Protein AF-A0A1H6IIL5-F1 (afdb_monomer)

Foldseek 3Di:
DDDPDPPQLFFPPVLLVVLVVVLVVLVVVVVVVVCVVVCCVVVCVVVVPDPADDPVHQWGAWKDFQFWIFTHGVVQWFPDPVLVVVLCCVVVPPPPQDPVNVVVVVVLCVLVVLLSVLLSVLSVCVNVSGLQPPCSLVSLLVSLVSQLVSLVVQVCCQPPVDDPPSRPRTDDQPVDKAADDDVCLNRVLSLLSNLLSLLSVLLNCVVVVHDCLVSLVVLLVSLVVLLVVLVVVLCVVLVLLVVVLVCLVVPHQDWHWTWIDGLVGRGIIITTRGSVQWPDSVLVNVLSVLVSVLVVLLSVLQSLLSVLVSVQSNCSSVVQQQDPSNLVSLVSSLVSLVVSQVSSNVSSVVSLVSQLNTGDGRSVDMDTDRSVSRVNGSNVVSSSSVSSSSSSNSRDHPDD

Solvent-accessible surface area (backbone atoms only — not comparable to full-atom values): 20989 Å² total; per-residue (Å²): 132,81,84,76,72,79,76,83,50,68,51,55,66,76,52,47,55,51,53,49,49,53,47,50,50,54,52,49,51,50,53,49,49,53,48,49,54,51,44,48,61,49,46,46,67,71,67,66,56,73,96,57,60,46,97,90,39,58,58,64,54,60,40,21,43,39,20,26,30,33,73,39,31,54,87,81,33,33,81,41,70,66,36,43,50,53,43,41,53,65,70,66,48,83,72,82,68,48,74,64,55,56,50,52,58,58,55,69,50,44,29,62,53,44,29,51,51,21,51,50,56,34,41,55,40,42,73,71,41,38,62,82,75,87,47,50,34,54,26,30,34,52,19,15,50,45,30,32,52,42,38,49,50,53,49,48,42,53,70,75,66,48,73,84,67,89,55,64,57,42,43,72,57,67,65,64,64,39,84,46,88,56,64,57,76,45,38,43,67,26,49,56,31,36,52,46,13,50,53,48,46,39,50,53,25,56,77,67,75,41,92,41,66,69,50,23,51,48,35,45,49,51,37,52,49,51,49,54,53,53,50,50,49,51,52,50,52,50,49,53,50,50,52,51,43,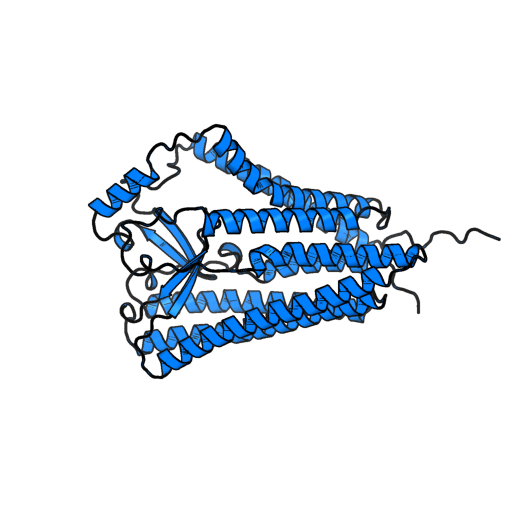51,42,38,72,75,65,46,89,59,57,44,78,42,61,35,28,38,80,95,45,92,45,39,28,28,26,53,47,60,54,82,45,27,77,36,75,66,40,42,43,52,52,51,51,49,51,49,65,54,49,50,58,33,50,52,26,44,53,53,17,52,55,26,47,36,51,37,38,49,39,37,42,73,71,48,62,43,39,76,67,35,55,48,26,50,51,48,20,37,52,27,23,46,50,25,34,50,52,49,42,57,50,20,49,55,47,26,57,50,33,37,73,20,24,48,70,64,52,27,57,42,42,67,41,60,23,61,75,36,66,67,37,43,50,63,56,33,55,53,49,51,53,48,52,52,56,42,61,54,43,76,60,80,82,127

pLDDT: mean 79.24, std 13.82, range [31.2, 96.81]

Sequence (400 aa):
MKNADKQTDIIPEKIHKRLHLIYFTLKALIVAAIFFILYIALFTKIMGLPDKGTEESPFLFHQYCGTFFVEFDRDNSFASDADYSAYLERNNATVEQTAAETVLSYLRMIPSLVLIAAMILALRSGDKKQIFSGRAWRYFLFGGALYAVGNIYAYIDSNFFDKTSAFDGMTSVFTERRQYCQIYDILGIPFIMICGAFVLLMYEKQLQNKDSAKVSNTLKSFSALIIAVSAGFIAWRLGVRTYELIRVMSGDKYSVWLPFTVMESQTRYMCRLPFEDAVSAQAYKNVILFRYLRDLPVFALTGAAVLAFVRVLLNTAKGEFNTKRNRKHLRNSMLLLTSASLILNIAGWFETDLFNRSFTGIFGNTTYTIALRAMTEPLLYVAVIWFFGTYLQAIPEKSE

Nearest PDB structures (foldseek):
  4clv-assembly1_B  TM=5.724E-01  e=5.921E+00  Cupriavidus metallidurans
  8ss4-assembly1_C  TM=2.089E-01  e=3.146E+00  Rattus norvegicus

Secondary structure (DSSP, 8-state):
------GGG---HHHHHHHHHHHHHHHHHHHHHHHHHHHHHHHHHHHT--SS--TT--EEEEEEETTEEEEEEHHHHBSSHHHHHHHHHHHHS-----HHHHHHHHHTTHHHHHHHHHHHHHHHHHHTT-TTSS-HHHHHHHHHHHHHHHHHHHHHIIIIIS-SGGGTTB-GGGSS-EE---HHHHHHHHHHHHHHHHHHHHHHHHHTT---HHHHHHHHHHHHHHHHHHHHHHHHHHHHHHHHHHHHHHT----EEEEEEETTSS-EEEEEE-STTBS-HHHHHHHHHHHHHHHHHHHHHHHHHHHHHHHHHHHHHTT--S-HHHHHHHHHHHHHHHHHHHHHHHHHHHHHHHHHHHB-GGGGS-EE--TTTTT--THHHHHHHHHHHHHHTTSPPP--

Radius of gyration: 24.44 Å; Cα contacts (8 Å, |Δi|>4): 521; chains: 1; bounding box: 56×53×77 Å

Mean predicted aligned error: 9.19 Å

Structure (mmCIF, N/CA/C/O backbone):
data_AF-A0A1H6IIL5-F1
#
_entry.id   AF-A0A1H6IIL5-F1
#
loop_
_atom_site.group_PDB
_atom_site.id
_atom_site.type_symbol
_atom_site.label_atom_id
_atom_site.label_alt_id
_atom_site.label_comp_id
_atom_site.label_asym_id
_atom_site.label_entity_id
_atom_site.label_seq_id
_atom_site.pdbx_PDB_ins_code
_atom_site.Cartn_x
_atom_site.Cartn_y
_atom_site.Cartn_z
_atom_site.occupancy
_atom_site.B_iso_or_equiv
_atom_site.auth_seq_id
_atom_site.auth_comp_id
_atom_site.auth_asym_id
_atom_site.auth_atom_id
_atom_site.pdbx_PDB_model_num
ATOM 1 N N . MET A 1 1 ? -28.398 6.716 48.189 1.00 35.12 1 MET A N 1
ATOM 2 C CA . MET A 1 1 ? -27.650 5.535 47.701 1.00 35.12 1 MET A CA 1
ATOM 3 C C . MET A 1 1 ? -26.340 6.020 47.113 1.00 35.12 1 MET A C 1
ATOM 5 O O . MET A 1 1 ? -26.351 7.001 46.384 1.00 35.12 1 MET A O 1
ATOM 9 N N . LYS A 1 2 ? -25.229 5.423 47.554 1.00 31.20 2 LYS A N 1
ATOM 10 C CA . LYS A 1 2 ? -23.854 5.877 47.313 1.00 31.20 2 LYS A CA 1
ATOM 11 C C . LYS A 1 2 ? -23.546 5.969 45.815 1.00 31.20 2 LYS A C 1
ATOM 13 O O . LYS A 1 2 ? -23.822 5.023 45.084 1.00 31.20 2 LYS A O 1
ATOM 18 N N . ASN A 1 3 ? -22.933 7.085 45.412 1.00 35.50 3 ASN A N 1
ATOM 19 C CA . ASN A 1 3 ? -22.155 7.191 44.181 1.00 35.50 3 ASN A CA 1
ATOM 20 C C . ASN A 1 3 ? -21.149 6.038 44.179 1.00 35.50 3 ASN A C 1
ATOM 22 O O . ASN A 1 3 ? -20.179 6.070 44.933 1.00 35.50 3 ASN A O 1
ATOM 26 N N . ALA A 1 4 ? -21.423 4.997 43.395 1.00 36.81 4 ALA A N 1
ATOM 27 C CA . ALA A 1 4 ? -20.405 4.033 43.034 1.00 36.81 4 ALA A CA 1
ATOM 28 C C . ALA A 1 4 ? -19.344 4.822 42.266 1.00 36.81 4 ALA A C 1
ATOM 30 O O . ALA A 1 4 ? -19.624 5.380 41.202 1.00 36.81 4 ALA A O 1
ATOM 31 N N . ASP A 1 5 ? -18.178 4.960 42.887 1.00 36.38 5 ASP A N 1
ATOM 32 C CA . ASP A 1 5 ? -17.006 5.598 42.318 1.00 36.38 5 ASP A CA 1
ATOM 33 C C . ASP A 1 5 ? -16.816 5.175 40.860 1.00 36.38 5 ASP A C 1
ATOM 35 O O . ASP A 1 5 ? -16.905 3.994 40.517 1.00 36.38 5 ASP A O 1
ATOM 39 N N . LYS A 1 6 ? -16.533 6.164 40.008 1.00 41.00 6 LYS A N 1
ATOM 40 C CA . LYS A 1 6 ? -16.106 6.023 38.610 1.00 41.00 6 LYS A CA 1
ATOM 41 C C . LYS A 1 6 ? -14.761 5.291 38.519 1.00 41.00 6 LYS A C 1
ATOM 43 O O . LYS A 1 6 ? -13.754 5.840 38.078 1.00 41.00 6 LYS A O 1
ATOM 48 N N . GLN A 1 7 ? -14.730 4.028 38.914 1.00 38.69 7 GLN A N 1
ATOM 49 C CA . GLN A 1 7 ? -13.570 3.152 38.773 1.00 38.69 7 GLN A CA 1
ATOM 50 C C . GLN A 1 7 ? -13.287 2.816 37.293 1.00 38.69 7 GLN A C 1
ATOM 52 O O . GLN A 1 7 ? -12.240 2.267 36.966 1.00 38.69 7 GLN A O 1
ATOM 57 N N . THR A 1 8 ? -14.194 3.192 36.383 1.00 46.34 8 THR A N 1
ATOM 58 C CA . THR A 1 8 ? -14.149 2.939 34.935 1.00 46.34 8 THR A CA 1
ATOM 59 C C . THR A 1 8 ? -13.281 3.908 34.127 1.00 46.34 8 THR A C 1
ATOM 61 O O . THR A 1 8 ? -13.079 3.664 32.939 1.00 46.34 8 THR A O 1
ATOM 64 N N . ASP A 1 9 ? -12.761 4.982 34.731 1.00 50.12 9 ASP A N 1
ATOM 65 C CA . ASP A 1 9 ? -12.066 6.047 33.987 1.00 50.12 9 ASP A CA 1
ATOM 66 C C . ASP A 1 9 ? -10.528 5.925 34.011 1.00 50.12 9 ASP A C 1
ATOM 68 O O . ASP A 1 9 ? -9.849 6.699 33.345 1.00 50.12 9 ASP A O 1
ATOM 72 N N . ILE A 1 10 ? -9.939 4.966 34.740 1.00 59.81 10 ILE A N 1
ATOM 73 C CA . ILE A 1 10 ? -8.474 4.848 34.851 1.00 59.81 10 ILE A CA 1
ATOM 74 C C . ILE A 1 10 ? -7.937 3.844 33.823 1.00 59.81 10 ILE A C 1
ATOM 76 O O . ILE A 1 10 ? -8.114 2.634 33.948 1.00 59.81 10 ILE A O 1
ATOM 80 N N . ILE A 1 11 ? -7.214 4.348 32.819 1.00 63.19 11 ILE A N 1
ATOM 81 C CA . ILE A 1 11 ? -6.492 3.517 31.844 1.00 63.19 11 ILE A CA 1
ATOM 82 C C . ILE A 1 11 ? -5.454 2.646 32.578 1.00 63.19 11 ILE A C 1
ATOM 84 O O . ILE A 1 11 ? -4.642 3.195 33.334 1.00 63.19 11 ILE A O 1
ATOM 88 N N . PRO A 1 12 ? -5.382 1.326 32.308 1.00 69.12 12 PRO A N 1
ATOM 89 C CA . PRO A 1 12 ? -4.345 0.468 32.874 1.00 69.12 12 PRO A CA 1
ATOM 90 C C . PRO A 1 12 ? -2.938 1.006 32.583 1.00 69.12 12 PRO A C 1
ATOM 92 O O . PRO A 1 12 ? -2.637 1.389 31.450 1.00 69.12 12 PRO A O 1
ATOM 95 N N . GLU A 1 13 ? -2.035 0.979 33.567 1.00 70.25 13 GLU A N 1
ATOM 96 C CA . GLU A 1 13 ? -0.699 1.594 33.461 1.00 70.25 13 GLU A CA 1
ATOM 97 C C . GLU A 1 13 ? 0.101 1.089 32.246 1.00 70.25 13 GLU A C 1
ATOM 99 O O . GLU A 1 13 ? 0.748 1.863 31.539 1.00 70.25 13 GLU A O 1
ATOM 104 N N . LYS A 1 14 ? -0.001 -0.209 31.935 1.00 72.06 14 LYS A N 1
ATOM 105 C CA . LYS A 1 14 ? 0.633 -0.816 30.754 1.00 72.06 14 LYS A CA 1
ATOM 106 C C . LYS A 1 14 ? 0.124 -0.218 29.437 1.00 72.06 14 LYS A C 1
ATOM 108 O O . LYS A 1 14 ? 0.901 -0.069 28.496 1.00 72.06 14 LYS A O 1
ATOM 113 N N . ILE A 1 15 ? -1.165 0.110 29.357 1.00 71.44 15 ILE A N 1
ATOM 114 C CA . ILE A 1 15 ? -1.774 0.737 28.178 1.00 71.44 15 ILE A CA 1
ATOM 115 C C . ILE A 1 15 ? -1.420 2.223 28.126 1.00 71.44 15 ILE A C 1
ATOM 117 O O . ILE A 1 15 ? -1.056 2.719 27.064 1.00 71.44 15 ILE A O 1
ATOM 121 N N . HIS A 1 16 ? -1.409 2.902 29.274 1.00 71.44 16 HIS A N 1
ATOM 122 C CA . HIS A 1 16 ? -0.945 4.283 29.387 1.00 71.44 16 HIS A CA 1
ATOM 123 C C . HIS A 1 16 ? 0.499 4.451 28.881 1.00 71.44 16 HIS A C 1
ATOM 125 O O . HIS A 1 16 ? 0.756 5.316 28.052 1.00 71.44 16 HIS A O 1
ATOM 131 N N . LYS A 1 17 ? 1.430 3.569 29.281 1.00 75.44 17 LYS A N 1
ATOM 132 C CA . LYS A 1 17 ? 2.820 3.573 28.778 1.00 75.44 17 LYS A CA 1
ATOM 133 C C . LYS A 1 17 ? 2.898 3.419 27.253 1.00 75.44 17 LYS A C 1
ATOM 135 O O . LYS A 1 17 ? 3.698 4.092 26.613 1.00 75.44 17 LYS A O 1
ATOM 140 N N . ARG A 1 18 ? 2.051 2.571 26.654 1.00 73.56 18 ARG A N 1
ATOM 141 C CA . ARG A 1 18 ? 1.988 2.390 25.189 1.00 73.56 18 ARG A CA 1
ATOM 142 C C . ARG A 1 18 ? 1.448 3.625 24.474 1.00 73.56 18 ARG A C 1
ATOM 144 O O . ARG A 1 18 ? 2.004 4.020 23.459 1.00 73.56 18 ARG A O 1
ATOM 151 N N . LEU A 1 19 ? 0.392 4.237 25.004 1.00 72.12 19 LEU A N 1
ATOM 152 C CA . LEU A 1 19 ? -0.164 5.480 24.463 1.00 72.12 19 LEU A CA 1
ATOM 153 C C . LEU A 1 19 ? 0.838 6.631 24.561 1.00 72.12 19 LEU A C 1
ATOM 155 O O . LEU A 1 19 ? 0.982 7.387 23.606 1.00 72.12 19 LEU A O 1
ATOM 159 N N . HIS A 1 20 ? 1.565 6.720 25.676 1.00 74.12 20 HIS A N 1
ATOM 160 C CA . HIS A 1 20 ? 2.628 7.700 25.856 1.00 74.12 20 HIS A CA 1
ATOM 161 C C . HIS A 1 20 ? 3.772 7.487 24.856 1.00 74.12 20 HIS A C 1
ATOM 163 O O . HIS A 1 20 ? 4.223 8.444 24.235 1.00 74.12 20 HIS A O 1
ATOM 169 N N . LEU A 1 21 ? 4.189 6.235 24.627 1.00 76.06 21 LEU A N 1
ATOM 170 C CA . LEU A 1 21 ? 5.182 5.905 23.602 1.00 76.06 21 LEU A CA 1
ATOM 171 C C . LEU A 1 21 ? 4.708 6.330 22.206 1.00 76.06 21 LEU A C 1
ATOM 173 O O . LEU A 1 21 ? 5.438 7.014 21.502 1.00 76.06 21 LEU A O 1
ATOM 177 N N . ILE A 1 22 ? 3.473 5.991 21.829 1.00 73.25 22 ILE A N 1
ATOM 178 C CA . ILE A 1 22 ? 2.870 6.403 20.551 1.00 73.25 22 ILE A CA 1
ATOM 179 C C . ILE A 1 22 ? 2.858 7.931 20.415 1.00 73.25 22 ILE A C 1
ATOM 181 O O . ILE A 1 22 ? 3.219 8.472 19.370 1.00 73.25 22 ILE A O 1
ATOM 185 N N . TYR A 1 23 ? 2.447 8.631 21.471 1.00 73.44 23 TYR A N 1
ATOM 186 C CA . TYR A 1 23 ? 2.411 10.088 21.516 1.00 73.44 23 TYR A CA 1
ATOM 187 C C . TYR A 1 23 ? 3.799 10.710 21.355 1.00 73.44 23 TYR A C 1
ATOM 189 O O . TYR A 1 23 ? 3.965 11.645 20.570 1.00 73.44 23 TYR A O 1
ATOM 197 N N . PHE A 1 24 ? 4.798 10.166 22.049 1.00 76.94 24 PHE A N 1
ATOM 198 C CA . PHE A 1 24 ? 6.192 10.566 21.911 1.00 76.94 24 PHE A CA 1
ATOM 199 C C . PHE A 1 24 ? 6.705 10.327 20.486 1.00 76.94 24 PHE A C 1
ATOM 201 O O . PHE A 1 24 ? 7.251 11.245 19.878 1.00 76.94 24 PHE A O 1
ATOM 208 N N . THR A 1 25 ? 6.465 9.143 19.913 1.00 76.88 25 THR A N 1
ATOM 209 C CA . THR A 1 25 ? 6.878 8.806 18.543 1.00 76.88 25 THR A CA 1
ATOM 210 C C . THR A 1 25 ? 6.263 9.753 17.516 1.00 76.88 25 THR A C 1
ATOM 212 O O . THR A 1 25 ? 6.977 10.250 16.653 1.00 76.88 25 THR A O 1
ATOM 215 N N . LEU A 1 26 ? 4.968 10.067 17.614 1.00 74.25 26 LEU A N 1
ATOM 216 C CA . LEU A 1 26 ? 4.321 10.995 16.679 1.00 74.25 26 LEU A CA 1
ATOM 217 C C . LEU A 1 26 ? 4.866 12.419 16.799 1.00 74.25 26 LEU A C 1
ATOM 219 O O . LEU A 1 26 ? 5.083 13.071 15.781 1.00 74.25 26 LEU A O 1
ATOM 223 N N . LYS A 1 27 ? 5.149 12.894 18.018 1.00 75.75 27 LYS A N 1
ATOM 224 C CA . LYS A 1 27 ? 5.845 14.175 18.208 1.00 75.75 27 LYS A CA 1
ATOM 225 C C . LYS A 1 27 ? 7.232 14.167 17.576 1.00 75.75 27 LYS A C 1
ATOM 227 O O . LYS A 1 27 ? 7.574 15.113 16.874 1.00 75.75 27 LYS A O 1
ATOM 232 N N . ALA A 1 28 ? 8.006 13.110 17.808 1.00 78.50 28 ALA A N 1
ATOM 233 C CA . ALA A 1 28 ? 9.343 12.968 17.247 1.00 78.50 28 ALA A CA 1
ATOM 234 C C . ALA A 1 28 ? 9.311 12.963 15.711 1.00 78.50 28 ALA A C 1
ATOM 236 O O . ALA A 1 28 ? 10.110 13.655 15.092 1.00 78.50 28 ALA A O 1
ATOM 237 N N . LEU A 1 29 ? 8.344 12.268 15.099 1.00 74.88 29 LEU A N 1
ATOM 238 C CA . LEU A 1 29 ? 8.158 12.251 13.644 1.00 74.88 29 LEU A CA 1
ATOM 239 C C . LEU A 1 29 ? 7.861 13.640 13.069 1.00 74.88 29 LEU A C 1
ATOM 241 O O . LEU A 1 29 ? 8.377 13.977 12.010 1.00 74.88 29 LEU A O 1
ATOM 245 N N . ILE A 1 30 ? 7.075 14.467 13.761 1.00 75.75 30 ILE A N 1
ATOM 246 C CA . ILE A 1 30 ? 6.796 15.844 13.321 1.00 75.75 30 ILE A CA 1
ATOM 247 C C . ILE A 1 30 ? 8.040 16.704 13.405 1.00 75.75 30 ILE A C 1
ATOM 249 O O . ILE A 1 30 ? 8.339 17.432 12.466 1.00 75.75 30 ILE A O 1
ATOM 253 N N . VAL A 1 31 ? 8.760 16.625 14.525 1.00 77.50 31 VAL A N 1
ATOM 254 C CA . VAL A 1 31 ? 10.004 17.376 14.702 1.00 77.50 31 VAL A CA 1
ATOM 255 C C . VAL A 1 31 ? 11.008 16.967 13.628 1.00 77.50 31 VAL A C 1
ATOM 257 O O . VAL A 1 31 ? 11.592 17.839 12.995 1.00 77.50 31 VAL A O 1
ATOM 260 N N . ALA A 1 32 ? 11.143 15.667 13.359 1.00 74.44 32 ALA A N 1
ATOM 261 C CA . ALA A 1 32 ? 11.991 15.152 12.293 1.00 74.44 32 ALA A CA 1
ATOM 262 C C . ALA A 1 32 ? 11.540 15.637 10.907 1.00 74.44 32 ALA A C 1
ATOM 264 O O . ALA A 1 32 ? 12.381 16.059 10.125 1.00 74.44 32 ALA A O 1
ATOM 265 N N . ALA A 1 33 ? 10.237 15.637 10.608 1.00 71.31 33 ALA A N 1
ATOM 266 C CA . ALA A 1 33 ? 9.712 16.122 9.331 1.00 71.31 33 ALA A CA 1
ATOM 267 C C . ALA A 1 33 ? 9.955 17.626 9.140 1.00 71.31 33 ALA A C 1
ATOM 269 O O . ALA A 1 33 ? 10.425 18.037 8.085 1.00 71.31 33 ALA A O 1
ATOM 270 N N . ILE A 1 34 ? 9.691 18.443 10.166 1.00 75.06 34 ILE A N 1
ATOM 271 C CA . ILE A 1 34 ? 9.976 19.885 10.147 1.00 75.06 34 ILE A CA 1
ATOM 272 C C . ILE A 1 34 ? 11.474 20.114 9.956 1.00 75.06 34 ILE A C 1
ATOM 274 O O . ILE A 1 34 ? 11.866 20.899 9.098 1.00 75.06 34 ILE A O 1
ATOM 278 N N . PHE A 1 35 ? 12.309 19.409 10.723 1.00 76.56 35 PHE A N 1
ATOM 279 C CA . PHE A 1 35 ? 13.758 19.509 10.603 1.00 76.56 35 PHE A CA 1
ATOM 280 C C . PHE A 1 35 ? 14.231 19.111 9.207 1.00 76.56 35 PHE A C 1
ATOM 282 O O . PHE A 1 35 ? 15.053 19.807 8.636 1.00 76.56 35 PHE A O 1
ATOM 289 N N . PHE A 1 36 ? 13.683 18.042 8.631 1.00 72.94 36 PHE A N 1
ATOM 290 C CA . PHE A 1 36 ? 14.030 17.580 7.292 1.00 72.94 36 PHE A CA 1
ATOM 291 C C . PHE A 1 36 ? 13.628 18.586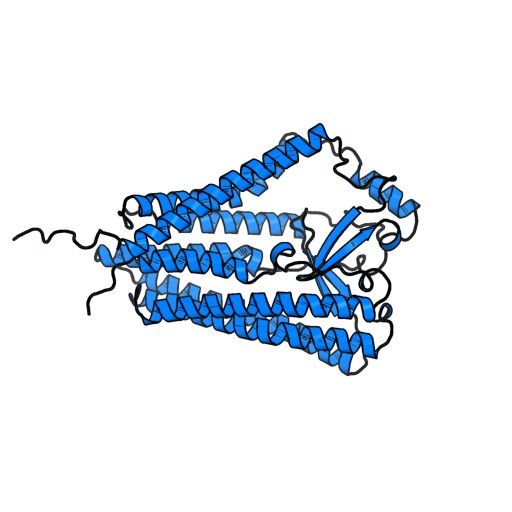 6.206 1.00 72.94 36 PHE A C 1
ATOM 293 O O . PHE A 1 36 ? 14.437 18.881 5.335 1.00 72.94 36 PHE A O 1
ATOM 300 N N . ILE A 1 37 ? 12.429 19.175 6.289 1.00 69.94 37 ILE A N 1
ATOM 301 C CA . ILE A 1 37 ? 11.979 20.230 5.364 1.00 69.94 37 ILE A CA 1
ATOM 302 C C . ILE A 1 37 ? 12.902 21.450 5.452 1.00 69.94 37 ILE A C 1
ATOM 304 O O . ILE A 1 37 ? 13.345 21.964 4.428 1.00 69.94 37 ILE A O 1
ATOM 308 N N . LEU A 1 38 ? 13.212 21.901 6.672 1.00 73.56 38 LEU A N 1
ATOM 309 C CA . LEU A 1 38 ? 14.114 23.031 6.896 1.00 73.56 38 LEU A CA 1
ATOM 310 C C . LEU A 1 38 ? 15.539 22.716 6.440 1.00 73.56 38 LEU A C 1
ATOM 312 O O . LEU A 1 38 ? 16.189 23.575 5.857 1.00 73.56 38 LEU A O 1
ATOM 316 N N . TYR A 1 39 ? 16.010 21.494 6.689 1.00 72.44 39 TYR A N 1
ATOM 317 C CA . TYR A 1 39 ? 17.324 21.026 6.276 1.00 72.44 39 TYR A CA 1
ATOM 318 C C . TYR A 1 39 ? 17.442 21.006 4.758 1.00 72.44 39 TYR A C 1
ATOM 320 O O . TYR A 1 39 ? 18.398 21.574 4.256 1.00 72.44 39 TYR A O 1
ATOM 328 N N . ILE A 1 40 ? 16.468 20.439 4.035 1.00 68.50 40 ILE A N 1
ATOM 329 C CA . ILE A 1 40 ? 16.445 20.487 2.568 1.00 68.50 40 ILE A CA 1
ATOM 330 C C . ILE A 1 40 ? 16.454 21.944 2.111 1.00 68.50 40 ILE A C 1
ATOM 332 O O . ILE A 1 40 ? 17.394 22.355 1.448 1.00 68.50 40 ILE A O 1
ATOM 336 N N . ALA A 1 41 ? 15.490 22.762 2.544 1.00 67.31 41 ALA A N 1
ATOM 337 C CA . ALA A 1 41 ? 15.386 24.151 2.094 1.00 67.31 41 ALA A CA 1
ATOM 338 C C . ALA A 1 41 ? 16.666 24.973 2.350 1.00 67.31 41 ALA A C 1
ATOM 340 O O . ALA A 1 41 ? 17.054 25.805 1.531 1.00 67.31 41 ALA A O 1
ATOM 341 N N . LEU A 1 42 ? 17.335 24.743 3.484 1.00 69.38 42 LEU A N 1
ATOM 342 C CA . LEU A 1 42 ? 18.582 25.413 3.841 1.00 69.38 42 LEU A CA 1
ATOM 343 C C . LEU A 1 42 ? 19.780 24.847 3.067 1.00 69.38 42 LEU A C 1
ATOM 345 O O . LEU A 1 42 ? 20.596 25.616 2.570 1.00 69.38 42 LEU A O 1
ATOM 349 N N . PHE A 1 43 ? 19.891 23.524 2.957 1.00 64.44 43 PHE A N 1
ATOM 350 C CA . PHE A 1 43 ? 20.995 22.840 2.286 1.00 64.44 43 PHE A CA 1
ATOM 351 C C . PHE A 1 43 ? 20.997 23.125 0.787 1.00 64.44 43 PHE A C 1
ATOM 353 O O . PHE A 1 43 ? 22.033 23.511 0.253 1.00 64.44 43 PHE A O 1
ATOM 360 N N . THR A 1 44 ? 19.838 23.040 0.134 1.00 63.81 44 THR A N 1
ATOM 361 C CA . THR A 1 44 ? 19.664 23.402 -1.275 1.00 63.81 44 THR A CA 1
ATOM 362 C C . THR A 1 44 ? 20.096 24.849 -1.529 1.00 63.81 44 THR A C 1
ATOM 364 O O . THR A 1 44 ? 20.868 25.125 -2.445 1.00 63.81 44 THR A O 1
ATOM 367 N N . LYS A 1 45 ? 19.696 25.777 -0.646 1.00 66.31 45 LYS A N 1
ATOM 368 C CA . LYS A 1 45 ? 20.049 27.200 -0.745 1.00 66.31 45 LYS A CA 1
ATOM 369 C C . LYS A 1 45 ? 21.533 27.489 -0.480 1.00 66.31 45 LYS A C 1
ATOM 371 O O . LYS A 1 45 ? 22.077 28.410 -1.079 1.00 66.31 45 LYS A O 1
ATOM 376 N N . ILE A 1 46 ? 22.175 26.756 0.433 1.00 66.06 46 ILE A N 1
ATOM 377 C CA . ILE A 1 46 ? 23.587 26.963 0.806 1.00 66.06 46 ILE A CA 1
ATOM 378 C C . ILE A 1 46 ? 24.536 26.323 -0.206 1.00 66.06 46 ILE A C 1
ATOM 380 O O . ILE A 1 46 ? 25.551 26.921 -0.548 1.00 66.06 46 ILE A O 1
ATOM 384 N N . MET A 1 47 ? 24.230 25.110 -0.663 1.00 59.72 47 MET A N 1
ATOM 385 C CA . MET A 1 47 ? 25.124 24.346 -1.533 1.00 59.72 47 MET A CA 1
ATOM 386 C C . MET A 1 47 ? 24.996 24.731 -3.008 1.00 59.72 47 MET A C 1
ATOM 388 O O . MET A 1 47 ? 25.791 24.257 -3.812 1.00 59.72 47 MET A O 1
ATOM 392 N N . GLY A 1 48 ? 24.005 25.557 -3.371 1.00 57.72 48 GLY A N 1
ATOM 393 C CA . GLY A 1 48 ? 23.755 25.937 -4.763 1.00 57.72 48 GLY A CA 1
ATOM 394 C C . GLY A 1 48 ? 23.521 24.727 -5.668 1.00 57.72 48 GLY A C 1
ATOM 395 O O . GLY A 1 48 ? 23.819 24.790 -6.857 1.00 57.72 48 GLY A O 1
ATOM 396 N N . LEU A 1 49 ? 23.053 23.611 -5.094 1.00 56.22 49 LEU A N 1
ATOM 397 C CA . LEU A 1 49 ? 22.786 22.399 -5.854 1.00 56.22 49 LEU A CA 1
ATOM 398 C C . LEU A 1 49 ? 21.643 22.694 -6.825 1.00 56.22 49 LEU A C 1
ATOM 400 O O . LEU A 1 49 ? 20.633 23.261 -6.401 1.00 56.22 49 LEU A O 1
ATOM 404 N N . PRO A 1 50 ? 21.792 22.344 -8.110 1.00 52.69 50 PRO A N 1
ATOM 405 C CA . PRO A 1 50 ? 20.730 22.563 -9.067 1.00 52.69 50 PRO A CA 1
ATOM 406 C C . PRO A 1 50 ? 19.520 21.709 -8.673 1.00 52.69 50 PRO A C 1
ATOM 408 O O . PRO A 1 50 ? 19.625 20.497 -8.500 1.00 52.69 50 PRO A O 1
ATOM 411 N N . ASP A 1 51 ? 18.359 22.351 -8.544 1.00 52.16 51 ASP A N 1
ATOM 412 C CA . ASP A 1 51 ? 17.075 21.700 -8.233 1.00 52.16 51 ASP A CA 1
ATOM 413 C C . ASP A 1 51 ? 16.522 20.861 -9.400 1.00 52.16 51 ASP A C 1
ATOM 415 O O . ASP A 1 51 ? 15.434 20.290 -9.307 1.00 52.16 51 ASP A O 1
ATOM 419 N N . LYS A 1 52 ? 17.236 20.833 -10.531 1.00 57.75 52 LYS A N 1
ATOM 420 C CA . LYS A 1 52 ? 16.831 20.220 -11.798 1.00 57.75 52 LYS A CA 1
ATOM 421 C C . LYS A 1 52 ? 18.055 19.657 -12.525 1.00 57.75 52 LYS A C 1
ATOM 423 O O . LYS A 1 52 ? 19.173 20.115 -12.292 1.00 57.75 52 LYS A O 1
ATOM 428 N N . GLY A 1 53 ? 17.837 18.692 -13.421 1.00 57.44 53 GLY A N 1
ATOM 429 C CA . GLY A 1 53 ? 18.892 18.153 -14.284 1.00 57.44 53 GLY A CA 1
ATOM 430 C C . GLY A 1 53 ? 19.603 19.265 -15.063 1.00 57.44 53 GLY A C 1
ATOM 431 O O . GLY A 1 53 ? 18.969 20.211 -15.535 1.00 57.44 53 GLY A O 1
ATOM 432 N N . THR A 1 54 ? 20.923 19.171 -15.170 1.00 61.44 54 THR A N 1
ATOM 433 C CA . THR A 1 54 ? 21.759 20.122 -15.914 1.00 61.44 54 THR A CA 1
ATOM 434 C C . THR A 1 54 ? 22.362 19.432 -17.131 1.00 61.44 54 THR A C 1
ATOM 436 O O . THR A 1 54 ? 22.463 18.210 -17.168 1.00 61.44 54 THR A O 1
ATOM 439 N N . GLU A 1 55 ? 22.810 20.192 -18.132 1.00 61.62 55 GLU A N 1
ATOM 440 C CA . GLU A 1 55 ? 23.565 19.606 -19.255 1.00 61.62 55 GLU A CA 1
ATOM 441 C C . GLU A 1 55 ? 24.853 18.904 -18.784 1.00 61.62 55 GLU A C 1
ATOM 443 O O . GLU A 1 55 ? 25.315 17.960 -19.419 1.00 61.62 55 GLU A O 1
ATOM 448 N N . GLU A 1 56 ? 25.396 19.326 -17.636 1.00 60.41 56 GLU A N 1
ATOM 449 C CA . GLU A 1 56 ? 26.595 18.762 -17.006 1.00 60.41 56 GLU A CA 1
ATOM 450 C C . GLU A 1 56 ? 26.325 17.483 -16.190 1.00 60.41 56 GLU A C 1
ATOM 452 O O . GLU A 1 56 ? 27.259 16.734 -15.902 1.00 60.41 56 GLU A O 1
ATOM 457 N N . SER A 1 57 ? 25.067 17.210 -15.819 1.00 63.59 57 SER A N 1
ATOM 458 C CA . SER A 1 57 ? 24.662 16.004 -15.090 1.00 63.59 57 SER A CA 1
ATOM 459 C C . SER A 1 57 ? 23.786 15.125 -15.982 1.00 63.59 57 SER A C 1
ATOM 461 O O . SER A 1 57 ? 22.639 15.488 -16.234 1.00 63.59 57 SER A O 1
ATOM 463 N N . PRO A 1 58 ? 24.254 13.939 -16.412 1.00 66.44 58 PRO A N 1
ATOM 464 C CA . PRO A 1 58 ? 23.431 13.038 -17.214 1.00 66.44 58 PRO A CA 1
ATOM 465 C C . PRO A 1 58 ? 22.236 12.488 -16.425 1.00 66.44 58 PRO A C 1
ATOM 467 O O . PRO A 1 58 ? 21.255 12.100 -17.045 1.00 66.44 58 PRO A O 1
ATOM 470 N N . PHE A 1 59 ? 22.294 12.478 -15.087 1.00 75.06 59 PHE A N 1
ATOM 471 C CA . PHE A 1 59 ? 21.214 12.020 -14.212 1.00 75.06 59 PHE A CA 1
ATOM 472 C C . PHE A 1 59 ? 20.054 13.021 -14.147 1.00 75.06 59 PHE A C 1
ATOM 474 O O . PHE A 1 59 ? 20.265 14.214 -13.907 1.00 75.06 59 PHE A O 1
ATOM 481 N N . LEU A 1 60 ? 18.827 12.505 -14.267 1.00 73.75 60 LEU A N 1
ATOM 482 C CA . LEU A 1 60 ? 17.591 13.272 -14.146 1.00 73.75 60 LEU A CA 1
ATOM 483 C C . LEU A 1 60 ? 16.817 12.950 -12.863 1.00 73.75 60 LEU A C 1
ATOM 485 O O . LEU A 1 60 ? 16.614 13.838 -12.041 1.00 73.75 60 LEU A O 1
ATOM 489 N N . PHE A 1 61 ? 16.334 11.715 -12.705 1.00 75.31 61 PHE A N 1
ATOM 490 C CA . PHE A 1 61 ? 15.543 11.293 -11.542 1.00 75.31 61 PHE A CA 1
ATOM 491 C C . PHE A 1 61 ? 15.415 9.762 -11.474 1.00 75.31 61 PHE A C 1
ATOM 493 O O . PHE A 1 61 ? 15.862 9.025 -12.352 1.00 75.31 61 PHE A O 1
ATOM 500 N N . HIS A 1 62 ? 14.760 9.264 -10.424 1.00 81.44 62 HIS A N 1
ATOM 501 C CA . HIS A 1 62 ? 14.452 7.843 -10.258 1.00 81.44 62 HIS A CA 1
ATOM 502 C C . HIS A 1 62 ? 12.958 7.565 -10.428 1.00 81.44 62 HIS A C 1
ATOM 504 O O . HIS A 1 62 ? 12.115 8.286 -9.886 1.00 81.44 62 HIS A O 1
ATOM 510 N N . GLN A 1 63 ? 12.622 6.454 -11.086 1.00 81.56 63 GLN A N 1
ATOM 511 C CA . GLN A 1 63 ? 11.259 5.920 -11.087 1.00 81.56 63 GLN A CA 1
ATOM 512 C C . GLN A 1 63 ? 11.189 4.594 -10.344 1.00 81.56 63 GLN A C 1
ATOM 514 O O . GLN A 1 63 ? 11.931 3.658 -10.634 1.00 81.56 63 GLN A O 1
ATOM 519 N N . TYR A 1 64 ? 10.251 4.500 -9.406 1.00 85.88 64 TYR A N 1
ATOM 520 C CA . TYR A 1 64 ? 10.162 3.398 -8.457 1.00 85.88 64 TYR A CA 1
ATOM 521 C C . TYR A 1 64 ? 9.034 2.440 -8.837 1.00 85.88 64 TYR A C 1
ATOM 523 O O . TYR A 1 64 ? 7.878 2.851 -8.903 1.00 85.88 64 TYR A O 1
ATOM 531 N N . CYS A 1 65 ? 9.345 1.156 -9.013 1.00 87.06 65 CYS A N 1
ATOM 532 C CA . CYS A 1 65 ? 8.373 0.083 -9.220 1.00 87.06 65 CYS A CA 1
ATOM 533 C C . CYS A 1 65 ? 8.426 -0.896 -8.045 1.00 87.06 65 CYS A C 1
ATOM 535 O O . CYS A 1 65 ? 9.039 -1.963 -8.103 1.00 87.06 65 CYS A O 1
ATOM 537 N N . GLY A 1 66 ? 7.759 -0.532 -6.949 1.00 85.50 66 GLY A N 1
ATOM 538 C CA . GLY A 1 66 ? 7.741 -1.350 -5.740 1.00 85.50 66 GLY A CA 1
ATOM 539 C C . GLY A 1 66 ? 9.140 -1.485 -5.145 1.00 85.50 66 GLY A C 1
ATOM 540 O O . GLY A 1 66 ? 9.624 -0.569 -4.489 1.00 85.50 66 GLY A O 1
ATOM 541 N N . THR A 1 67 ? 9.770 -2.635 -5.374 1.00 89.88 67 THR A N 1
ATOM 542 C CA . THR A 1 67 ? 11.037 -3.053 -4.759 1.00 89.88 67 THR A CA 1
ATOM 543 C C . THR A 1 67 ? 12.284 -2.793 -5.596 1.00 89.88 67 THR A C 1
ATOM 545 O O . THR A 1 67 ? 13.379 -3.197 -5.212 1.00 89.88 67 THR A O 1
ATOM 548 N N . PHE A 1 68 ? 12.150 -2.123 -6.734 1.00 90.81 68 PHE A N 1
ATOM 549 C CA . PHE A 1 68 ? 13.292 -1.622 -7.488 1.00 90.81 68 PHE A CA 1
ATOM 550 C C . PHE A 1 68 ? 12.997 -0.230 -8.037 1.00 90.81 68 PHE A C 1
ATOM 552 O O . PHE A 1 68 ? 11.840 0.199 -8.106 1.00 90.81 68 PHE A O 1
ATOM 559 N N . PHE A 1 69 ? 14.047 0.472 -8.433 1.00 89.81 69 PHE A N 1
ATOM 560 C CA . PHE A 1 69 ? 13.943 1.655 -9.268 1.00 89.81 69 PHE A CA 1
ATOM 561 C C . PHE A 1 69 ? 14.816 1.515 -10.508 1.00 89.81 69 PHE A C 1
ATOM 563 O O . PHE A 1 69 ? 15.754 0.716 -10.545 1.00 89.81 69 PHE A O 1
ATOM 570 N N . VAL A 1 70 ? 14.465 2.304 -11.515 1.00 86.62 70 VAL A N 1
ATOM 571 C CA . VAL A 1 70 ? 15.296 2.565 -12.687 1.00 86.62 70 VAL A CA 1
ATOM 572 C C . VAL A 1 70 ? 15.773 4.009 -12.627 1.00 86.62 70 VAL A C 1
ATOM 574 O O . VAL A 1 70 ? 15.042 4.903 -12.179 1.00 86.62 70 VAL A O 1
ATOM 577 N N . GLU A 1 71 ? 17.016 4.204 -13.034 1.00 83.19 71 GLU A N 1
ATOM 578 C CA . GLU A 1 71 ? 17.635 5.513 -13.169 1.00 83.19 71 GLU A CA 1
ATOM 579 C C . GLU A 1 71 ? 17.305 6.095 -14.540 1.00 83.19 71 GLU A C 1
ATOM 581 O O . GLU A 1 71 ? 17.375 5.396 -15.551 1.00 83.19 71 GLU A O 1
ATOM 586 N N . PHE A 1 72 ? 16.904 7.362 -14.554 1.00 77.25 72 PHE A N 1
ATOM 587 C CA . PHE A 1 72 ? 16.707 8.114 -15.780 1.00 77.25 72 PHE A CA 1
ATOM 588 C C . PHE A 1 72 ? 17.910 9.003 -16.002 1.00 77.25 72 PHE A C 1
ATOM 590 O O . PHE A 1 72 ? 18.182 9.895 -15.194 1.00 77.25 72 PHE A O 1
ATOM 597 N N . ASP A 1 73 ? 18.580 8.766 -17.118 1.00 78.44 73 ASP A N 1
ATOM 598 C CA . ASP A 1 73 ? 19.691 9.571 -17.581 1.00 78.44 73 ASP A CA 1
ATOM 599 C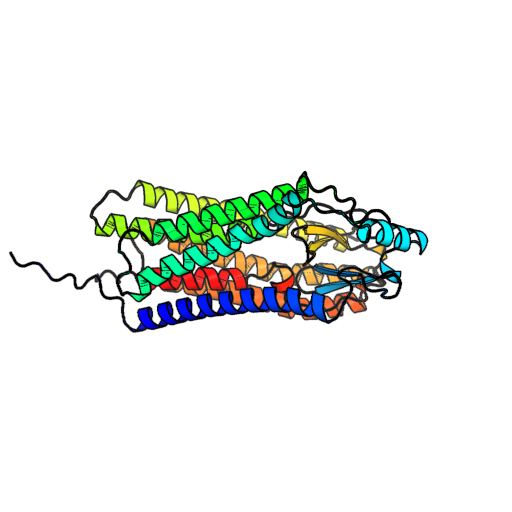 C . ASP A 1 73 ? 19.514 9.946 -19.059 1.00 78.44 73 ASP A C 1
ATOM 601 O O . ASP A 1 73 ? 18.628 9.433 -19.751 1.00 78.44 73 ASP A O 1
ATOM 605 N N . ARG A 1 74 ? 20.334 10.882 -19.545 1.00 76.12 74 ARG A N 1
ATOM 606 C CA . ARG A 1 74 ? 20.343 11.299 -20.957 1.00 76.12 74 ARG A CA 1
ATOM 607 C C . ARG A 1 74 ? 20.420 10.102 -21.910 1.00 76.12 74 ARG A C 1
ATOM 609 O O . ARG A 1 74 ? 19.643 10.030 -22.861 1.00 76.12 74 ARG A O 1
ATOM 616 N N . ASP A 1 75 ? 21.345 9.187 -21.648 1.00 75.81 75 ASP A N 1
ATOM 617 C CA . ASP A 1 75 ? 21.756 8.140 -22.584 1.00 75.81 75 ASP A CA 1
ATOM 618 C C . ASP A 1 75 ? 20.695 7.041 -22.730 1.00 75.81 75 ASP A C 1
ATOM 620 O O . ASP A 1 75 ? 20.599 6.389 -23.770 1.00 75.81 75 ASP A O 1
ATOM 624 N N . ASN A 1 76 ? 19.878 6.837 -21.695 1.00 74.88 76 ASN A N 1
ATOM 625 C CA . ASN A 1 76 ? 18.895 5.763 -21.630 1.00 74.88 76 ASN A CA 1
ATOM 626 C C . ASN A 1 76 ? 17.441 6.216 -21.865 1.00 74.88 76 ASN A C 1
ATOM 628 O O . ASN A 1 76 ? 16.556 5.368 -22.023 1.00 74.88 76 ASN A O 1
ATOM 632 N N . SER A 1 77 ? 17.190 7.531 -21.896 1.00 76.69 77 SER A N 1
ATOM 633 C CA . SER A 1 77 ? 15.835 8.102 -21.888 1.00 76.69 77 SER A CA 1
ATOM 634 C C . SER A 1 77 ? 15.445 8.901 -23.134 1.00 76.69 77 SER A C 1
ATOM 636 O O . SER A 1 77 ? 14.250 9.144 -23.332 1.00 76.69 77 SER A O 1
ATOM 638 N N . PHE A 1 78 ? 16.402 9.314 -23.969 1.00 77.12 78 PHE A N 1
ATOM 639 C CA . PHE A 1 78 ? 16.161 10.211 -25.108 1.00 77.12 78 PHE A CA 1
ATOM 640 C C . PHE A 1 78 ? 16.680 9.621 -26.424 1.00 77.12 78 PHE A C 1
ATOM 642 O O . PHE A 1 78 ? 17.612 8.824 -26.440 1.00 77.12 78 PHE A O 1
ATOM 649 N N . ALA A 1 79 ? 16.043 9.977 -27.547 1.00 73.25 79 ALA A N 1
ATOM 650 C CA . ALA A 1 79 ? 16.453 9.514 -28.884 1.00 73.25 79 ALA A CA 1
ATOM 651 C C . ALA A 1 79 ? 17.712 10.226 -29.372 1.00 73.25 79 ALA A C 1
ATOM 653 O O . ALA A 1 79 ? 18.459 9.695 -30.193 1.00 73.25 79 ALA A O 1
ATOM 654 N N . SER A 1 80 ? 17.868 11.472 -28.934 1.00 78.06 80 SER A N 1
ATOM 655 C CA . SER A 1 80 ? 18.871 12.392 -29.424 1.00 78.06 80 SER A CA 1
ATOM 656 C C . SER A 1 80 ? 19.198 13.449 -28.376 1.00 78.06 80 SER A C 1
ATOM 658 O O . SER A 1 80 ? 18.396 13.752 -27.490 1.00 78.06 80 SER A O 1
ATOM 660 N N . ASP A 1 81 ? 20.363 14.069 -28.538 1.00 81.38 81 ASP A N 1
ATOM 661 C CA . ASP A 1 81 ? 20.781 15.212 -27.726 1.00 81.38 81 ASP A CA 1
ATOM 662 C C . ASP A 1 81 ? 19.831 16.398 -27.875 1.00 81.38 81 ASP A C 1
ATOM 664 O O . ASP A 1 81 ? 19.604 17.126 -26.917 1.00 81.38 81 ASP A O 1
ATOM 668 N N . ALA A 1 82 ? 19.223 16.558 -29.053 1.00 81.69 82 ALA A N 1
ATOM 669 C CA . ALA A 1 82 ? 18.229 17.593 -29.295 1.00 81.69 82 ALA A CA 1
ATOM 670 C C . ALA A 1 82 ? 16.963 17.376 -28.449 1.00 81.69 82 ALA A C 1
ATOM 672 O O . ALA A 1 82 ? 16.431 18.337 -27.898 1.00 81.69 82 ALA A O 1
ATOM 673 N N . ASP A 1 83 ? 16.510 16.126 -28.298 1.00 77.81 83 ASP A N 1
ATOM 674 C CA . ASP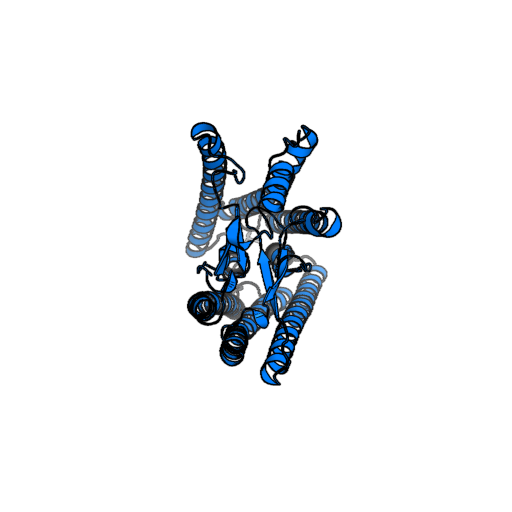 A 1 83 ? 15.364 15.800 -27.443 1.00 77.81 83 ASP A CA 1
ATOM 675 C C . ASP A 1 83 ? 15.692 16.020 -25.960 1.00 77.81 83 ASP A C 1
ATOM 677 O O . ASP A 1 83 ? 14.858 16.529 -25.208 1.00 77.81 83 ASP A O 1
ATOM 681 N N . TYR A 1 84 ? 16.921 15.689 -25.545 1.00 78.88 84 TYR A N 1
ATOM 682 C CA . TYR A 1 84 ? 17.404 15.948 -24.188 1.00 78.88 84 TYR A CA 1
ATOM 683 C C . TYR A 1 84 ? 17.493 17.450 -23.888 1.00 78.88 84 TYR A C 1
ATOM 685 O O . TYR A 1 84 ? 16.939 17.912 -22.889 1.00 78.88 84 TYR A O 1
ATOM 693 N N . SER A 1 85 ? 18.117 18.237 -24.768 1.00 79.12 85 SER A N 1
ATOM 694 C CA . SER A 1 85 ? 18.203 19.694 -24.621 1.00 79.12 85 SER A CA 1
ATOM 695 C C . SER A 1 85 ? 16.819 20.345 -24.640 1.00 79.12 85 SER A C 1
ATOM 697 O O . SER A 1 85 ? 16.543 21.185 -23.791 1.00 79.12 85 SER A O 1
ATOM 699 N N . ALA A 1 86 ? 15.899 19.909 -25.507 1.00 79.00 86 ALA A N 1
ATOM 700 C CA . ALA A 1 86 ? 14.523 20.413 -25.515 1.00 79.00 86 ALA A CA 1
ATOM 701 C C . ALA A 1 86 ? 13.762 20.076 -24.216 1.00 79.00 86 ALA A C 1
ATOM 703 O O . ALA A 1 86 ? 12.978 20.891 -23.715 1.00 79.00 86 ALA A O 1
ATOM 704 N N . TYR A 1 87 ? 13.996 18.889 -23.644 1.00 78.00 87 TYR A N 1
ATOM 705 C CA . TYR A 1 87 ? 13.467 18.513 -22.333 1.00 78.00 87 TYR A CA 1
ATOM 706 C C . TYR A 1 87 ? 14.037 19.399 -21.220 1.00 78.00 87 TYR A C 1
ATOM 708 O O . TYR A 1 87 ? 13.277 19.867 -20.366 1.00 78.00 87 TYR A O 1
ATOM 716 N N . LEU A 1 88 ? 15.350 19.648 -21.229 1.00 76.88 88 LEU A N 1
ATOM 717 C CA . LEU A 1 88 ? 16.004 20.519 -20.258 1.00 76.88 88 LEU A CA 1
ATOM 718 C C . LEU A 1 88 ? 15.524 21.960 -20.392 1.00 76.88 88 LEU A C 1
ATOM 720 O O . LEU A 1 88 ? 15.159 22.546 -19.385 1.00 76.88 88 LEU A O 1
ATOM 724 N N . GLU A 1 89 ? 15.435 22.522 -21.595 1.00 76.19 89 GLU A N 1
ATOM 725 C CA . GLU A 1 89 ? 14.909 23.874 -21.814 1.00 76.19 89 GLU A CA 1
ATOM 726 C C . GLU A 1 89 ? 13.481 24.012 -21.284 1.00 76.19 89 GLU A C 1
ATOM 728 O O . GLU A 1 89 ? 13.172 24.970 -20.579 1.00 76.19 89 GLU A O 1
ATOM 733 N N . ARG A 1 90 ? 12.612 23.027 -21.546 1.00 73.44 90 ARG A N 1
ATOM 734 C CA . ARG A 1 90 ? 11.227 23.043 -21.059 1.00 73.44 90 ARG A CA 1
ATOM 735 C C . ARG A 1 90 ? 11.144 22.949 -19.535 1.00 73.44 90 ARG A C 1
ATOM 737 O O . ARG A 1 90 ? 10.358 23.671 -18.927 1.00 73.44 90 ARG A O 1
ATOM 744 N N . ASN A 1 91 ? 11.915 22.053 -18.920 1.00 70.19 91 ASN A N 1
ATOM 745 C CA . ASN A 1 91 ? 11.857 21.825 -17.475 1.00 70.19 91 ASN A CA 1
ATOM 746 C C . ASN A 1 91 ? 12.648 22.865 -16.677 1.00 70.19 91 ASN A C 1
ATOM 748 O O . ASN A 1 91 ? 12.243 23.203 -15.565 1.00 70.19 91 ASN A O 1
ATOM 752 N N . ASN A 1 92 ? 13.737 23.402 -17.229 1.00 68.31 92 ASN A N 1
ATOM 753 C CA . ASN A 1 92 ? 14.583 24.424 -16.612 1.00 68.31 92 ASN A CA 1
ATOM 754 C C . ASN A 1 92 ? 14.129 25.845 -16.924 1.00 68.31 92 ASN A C 1
ATOM 756 O O . ASN A 1 92 ? 14.575 26.756 -16.226 1.00 68.31 92 ASN A O 1
ATOM 760 N N . ALA A 1 93 ? 13.214 26.039 -17.883 1.00 64.25 93 ALA A N 1
ATOM 761 C CA . ALA A 1 93 ? 12.543 27.315 -18.072 1.00 64.25 93 ALA A CA 1
ATOM 762 C C . ALA A 1 93 ? 12.068 27.846 -16.715 1.00 64.25 93 ALA A C 1
ATOM 764 O O . ALA A 1 93 ? 11.463 27.125 -15.908 1.00 64.25 93 ALA A O 1
ATOM 765 N N . THR A 1 94 ? 12.386 29.109 -16.443 1.00 56.94 94 THR A N 1
ATOM 766 C CA . THR A 1 94 ? 11.894 29.832 -15.278 1.00 56.94 94 THR A CA 1
ATOM 767 C C . THR A 1 94 ? 10.383 29.932 -15.392 1.00 56.94 94 THR A C 1
ATOM 769 O O . THR A 1 94 ? 9.839 30.845 -16.006 1.00 56.94 94 THR A O 1
ATOM 772 N N . VAL A 1 95 ? 9.690 28.962 -14.804 1.00 58.88 95 VAL A N 1
ATOM 773 C CA . VAL A 1 95 ? 8.274 29.098 -14.505 1.00 58.88 95 VAL A CA 1
ATOM 774 C C . VAL A 1 95 ? 8.210 30.134 -13.392 1.00 58.88 95 VAL A C 1
ATOM 776 O O . VAL A 1 95 ? 8.511 29.821 -12.239 1.00 58.88 95 VAL A O 1
ATOM 779 N N . GLU A 1 96 ? 7.899 31.383 -13.741 1.00 54.62 96 GLU A N 1
ATOM 780 C CA . GLU A 1 96 ? 7.499 32.389 -12.760 1.00 54.62 96 GLU A CA 1
ATOM 781 C C . GLU A 1 96 ? 6.231 31.877 -12.077 1.00 54.62 96 GLU A C 1
ATOM 783 O O . GLU A 1 96 ? 5.115 32.100 -12.539 1.00 54.62 96 GLU A O 1
ATOM 788 N N . GLN A 1 97 ? 6.407 31.123 -10.992 1.00 57.88 97 GLN A N 1
ATOM 789 C CA . GLN A 1 97 ? 5.287 30.714 -10.169 1.00 57.88 97 GLN A CA 1
ATOM 790 C C . GLN A 1 97 ? 4.727 31.967 -9.519 1.00 57.88 97 GLN A C 1
ATOM 792 O O . GLN A 1 97 ? 5.401 32.666 -8.757 1.00 57.88 97 GLN A O 1
ATOM 797 N N . THR A 1 98 ? 3.467 32.248 -9.808 1.00 68.81 98 THR A N 1
ATOM 798 C CA . THR A 1 98 ? 2.737 33.299 -9.117 1.00 68.81 98 THR A CA 1
ATOM 799 C C . THR A 1 98 ? 2.730 33.014 -7.611 1.00 68.81 98 THR A C 1
ATOM 801 O O . THR A 1 98 ? 2.807 31.863 -7.159 1.00 68.81 98 THR A O 1
ATOM 804 N N . ALA A 1 99 ? 2.577 34.060 -6.792 1.00 67.12 99 ALA A N 1
ATOM 805 C CA . ALA A 1 99 ? 2.439 33.886 -5.344 1.00 67.12 99 ALA A CA 1
ATOM 806 C C . ALA A 1 99 ? 1.280 32.925 -4.998 1.00 67.12 99 ALA A C 1
ATOM 808 O O . ALA A 1 99 ? 1.359 32.177 -4.026 1.00 67.12 99 ALA A O 1
ATOM 809 N N . ALA A 1 100 ? 0.231 32.901 -5.829 1.00 61.62 100 ALA A N 1
ATOM 810 C CA . ALA A 1 100 ? -0.894 31.983 -5.706 1.00 61.62 100 ALA A CA 1
ATOM 811 C C . ALA A 1 100 ? -0.495 30.515 -5.934 1.00 61.62 100 ALA A C 1
ATOM 813 O O . ALA A 1 100 ? -0.879 29.666 -5.136 1.00 61.62 100 ALA A O 1
ATOM 814 N N . GLU A 1 101 ? 0.303 30.206 -6.959 1.00 64.44 101 GLU A N 1
ATOM 815 C CA . GLU A 1 101 ? 0.787 28.842 -7.242 1.00 64.44 101 GLU A CA 1
ATOM 816 C C . GLU A 1 101 ? 1.768 28.349 -6.177 1.00 64.44 101 GLU A C 1
ATOM 818 O O . GLU A 1 101 ? 1.683 27.202 -5.733 1.00 64.44 101 GLU A O 1
ATOM 823 N N . THR A 1 102 ? 2.631 29.243 -5.690 1.00 64.38 102 THR A N 1
ATOM 824 C CA . THR A 1 102 ? 3.525 28.955 -4.560 1.00 64.38 102 THR A CA 1
ATOM 825 C C . THR A 1 102 ? 2.726 28.628 -3.298 1.00 64.38 102 THR A C 1
ATOM 827 O O . THR A 1 102 ? 3.016 27.665 -2.596 1.00 64.38 102 THR A O 1
ATOM 830 N N . VAL A 1 103 ? 1.677 29.399 -3.001 1.00 61.22 103 VAL A N 1
ATOM 831 C CA . VAL A 1 103 ? 0.792 29.101 -1.868 1.00 61.22 103 VAL A CA 1
ATOM 832 C C . VAL A 1 103 ? 0.056 27.778 -2.093 1.00 61.22 103 VAL A C 1
ATOM 834 O O . VAL A 1 103 ? -0.010 26.961 -1.175 1.00 61.22 103 VAL A O 1
ATOM 837 N N . LEU A 1 104 ? -0.448 27.523 -3.304 1.00 65.75 104 LEU A N 1
ATOM 838 C CA . LEU A 1 104 ? -1.173 26.298 -3.645 1.00 65.75 104 LEU A CA 1
ATOM 839 C C . LEU A 1 104 ? -0.316 25.036 -3.453 1.00 65.75 104 LEU A C 1
ATOM 841 O O . LEU A 1 104 ? -0.835 24.016 -2.997 1.00 65.75 104 LEU A O 1
ATOM 845 N N . SER A 1 105 ? 0.986 25.094 -3.749 1.00 62.88 105 SER A N 1
ATOM 846 C CA . SER A 1 105 ? 1.902 23.966 -3.541 1.00 62.88 105 SER A CA 1
ATOM 847 C C . SER A 1 105 ? 2.063 23.632 -2.050 1.00 62.88 105 SER A C 1
ATOM 849 O O . SER A 1 105 ? 1.939 22.466 -1.670 1.00 62.88 105 SER A O 1
ATOM 851 N N . TYR A 1 106 ? 2.187 24.639 -1.176 1.00 64.38 106 TYR A N 1
ATOM 852 C CA . TYR A 1 106 ? 2.184 24.438 0.279 1.00 64.38 106 TYR A CA 1
ATOM 853 C C . TYR A 1 106 ? 0.835 23.929 0.807 1.00 64.38 106 TYR A C 1
ATOM 855 O O . TYR A 1 106 ? 0.804 23.103 1.726 1.00 64.38 106 TYR A O 1
ATOM 863 N N . LEU A 1 107 ? -0.289 24.354 0.210 1.00 64.88 107 LEU A N 1
ATOM 864 C CA . LEU A 1 107 ? -1.619 23.851 0.577 1.00 64.88 107 LEU A CA 1
ATOM 865 C C . LEU A 1 107 ? -1.737 22.326 0.374 1.00 64.88 107 LEU A C 1
ATOM 867 O O . LEU A 1 107 ? -2.457 21.674 1.132 1.00 64.88 107 LEU A O 1
ATOM 871 N N . ARG A 1 108 ? -0.988 21.723 -0.566 1.00 65.38 108 ARG A N 1
ATOM 872 C CA . ARG A 1 108 ? -0.982 20.260 -0.795 1.00 65.38 108 ARG A CA 1
ATOM 873 C C . ARG A 1 108 ? -0.421 19.460 0.388 1.00 65.38 108 ARG A C 1
ATOM 875 O O . ARG A 1 108 ? -0.772 18.294 0.549 1.00 65.38 108 ARG A O 1
ATOM 882 N N . MET A 1 109 ? 0.400 20.068 1.249 1.00 66.69 109 MET A N 1
ATOM 883 C CA . MET A 1 109 ? 0.939 19.421 2.456 1.00 66.69 109 MET A CA 1
ATOM 884 C C . MET A 1 109 ? -0.003 19.493 3.667 1.00 66.69 109 MET A C 1
ATOM 886 O O . MET A 1 109 ? 0.140 18.720 4.620 1.00 66.69 109 MET A O 1
ATOM 890 N N . ILE A 1 110 ? -0.978 20.405 3.643 1.00 70.06 110 ILE A N 1
ATOM 891 C CA . ILE A 1 110 ? -1.891 20.657 4.765 1.00 70.06 110 ILE A CA 1
ATOM 892 C C . ILE A 1 110 ? -2.687 19.414 5.180 1.00 70.06 110 ILE A C 1
ATOM 894 O O . ILE A 1 110 ? -2.750 19.164 6.384 1.00 70.06 110 ILE A O 1
ATOM 898 N N . PRO A 1 111 ? -3.252 18.590 4.274 1.00 72.50 111 PRO A N 1
ATOM 899 C CA . PRO A 1 111 ? -3.997 17.395 4.670 1.00 72.50 111 PRO A CA 1
ATOM 900 C C . PRO A 1 111 ? -3.179 16.445 5.558 1.00 72.50 111 PRO A C 1
ATOM 902 O O . PRO A 1 111 ? -3.681 15.974 6.580 1.00 72.50 111 PRO A O 1
ATOM 905 N N . SER A 1 112 ? -1.904 16.220 5.224 1.00 70.12 112 SER A N 1
ATOM 906 C CA . SER A 1 112 ? -0.983 15.382 6.006 1.00 70.12 112 SER A CA 1
ATOM 907 C C . SER A 1 112 ? -0.671 15.992 7.374 1.00 70.12 112 SER A C 1
ATOM 909 O O . SER A 1 112 ? -0.698 15.296 8.390 1.00 70.12 112 SER A O 1
ATOM 911 N N . LEU A 1 113 ? -0.424 17.304 7.433 1.00 72.69 113 LEU A N 1
ATOM 912 C CA . LEU A 1 113 ? -0.174 18.008 8.695 1.00 72.69 113 LEU A CA 1
ATOM 913 C C . LEU A 1 113 ? -1.409 18.010 9.603 1.00 72.69 113 LEU A C 1
ATOM 915 O O . LEU A 1 113 ? -1.291 17.792 10.810 1.00 72.69 113 LEU A O 1
ATOM 919 N N . VAL A 1 114 ? -2.601 18.199 9.033 1.00 74.19 114 VAL A N 1
ATOM 920 C CA . VAL A 1 114 ? -3.872 18.161 9.766 1.00 74.19 114 VAL A CA 1
ATOM 921 C C . VAL A 1 114 ? -4.161 16.759 10.291 1.00 74.19 114 VAL A C 1
ATOM 923 O O . VAL A 1 114 ? -4.591 16.629 11.438 1.00 74.19 114 VAL A O 1
ATOM 926 N N . LEU A 1 115 ? -3.879 15.711 9.511 1.00 74.25 115 LEU A N 1
ATOM 927 C CA . LEU A 1 115 ? -3.983 14.324 9.964 1.00 74.25 115 LEU A CA 1
ATOM 928 C C . LEU A 1 115 ? -3.136 14.095 11.218 1.00 74.25 115 LEU A C 1
ATOM 930 O O . LEU A 1 115 ? -3.634 13.622 12.243 1.00 74.25 115 LEU A O 1
ATOM 934 N N . ILE A 1 116 ? -1.863 14.479 11.146 1.00 72.81 116 ILE A N 1
ATOM 935 C CA . ILE A 1 116 ? -0.913 14.308 12.239 1.00 72.81 116 ILE A CA 1
ATOM 936 C C . ILE A 1 116 ? -1.340 15.134 13.462 1.00 72.81 116 ILE A C 1
ATOM 938 O O . ILE A 1 116 ? -1.396 14.607 14.575 1.00 72.81 116 ILE A O 1
ATOM 942 N N . ALA A 1 117 ? -1.722 16.399 13.274 1.00 76.44 117 ALA A N 1
ATOM 943 C CA . ALA A 1 117 ? -2.226 17.249 14.350 1.00 76.44 117 ALA A CA 1
ATOM 944 C C . ALA A 1 117 ? -3.484 16.657 15.008 1.00 76.44 117 ALA A C 1
ATOM 946 O O . ALA A 1 117 ? -3.587 16.625 16.236 1.00 76.44 117 ALA A O 1
ATOM 947 N N . ALA A 1 118 ? -4.419 16.124 14.220 1.00 76.94 118 ALA A N 1
ATOM 948 C CA . ALA A 1 118 ? -5.615 15.463 14.727 1.00 76.94 118 ALA A CA 1
ATOM 949 C C . ALA A 1 118 ? -5.273 14.201 15.538 1.00 76.94 118 ALA A C 1
ATOM 951 O O . ALA A 1 118 ? -5.843 13.996 16.613 1.00 76.94 118 ALA A O 1
ATOM 952 N N . MET A 1 119 ? -4.300 13.398 15.092 1.00 73.62 119 MET A N 1
ATOM 953 C CA . MET A 1 119 ? -3.799 12.249 15.856 1.00 73.62 119 MET A CA 1
ATOM 954 C C . MET A 1 119 ? -3.172 12.678 17.191 1.00 73.62 119 MET A C 1
ATOM 956 O O . MET A 1 119 ? -3.480 12.084 18.225 1.00 73.62 119 MET A O 1
ATOM 960 N N . ILE A 1 120 ? -2.358 13.740 17.213 1.00 74.69 120 ILE A N 1
ATOM 961 C CA . ILE A 1 120 ? -1.788 14.293 18.455 1.00 74.69 120 ILE A CA 1
ATOM 962 C C . ILE A 1 120 ? -2.889 14.759 19.402 1.00 74.69 120 ILE A C 1
ATOM 964 O O . ILE A 1 120 ? -2.823 14.482 20.599 1.00 74.69 120 ILE A O 1
ATOM 968 N N . LEU A 1 121 ? -3.889 15.485 18.898 1.00 76.25 121 LEU A N 1
ATOM 969 C CA . LEU A 1 121 ? -4.994 15.985 19.715 1.00 76.25 121 LEU A CA 1
ATOM 970 C C . LEU A 1 121 ? -5.807 14.830 20.306 1.00 76.25 121 LEU A C 1
ATOM 972 O O . LEU A 1 121 ? -6.129 14.858 21.496 1.00 76.25 121 LEU A O 1
ATOM 976 N N . ALA A 1 122 ? -6.052 13.779 19.521 1.00 70.94 122 ALA A N 1
ATOM 977 C CA . ALA A 1 122 ? -6.691 12.561 20.003 1.00 70.94 122 ALA A CA 1
ATOM 978 C C . ALA A 1 122 ? -5.848 11.832 21.068 1.00 70.94 122 ALA A C 1
ATOM 980 O O . ALA A 1 122 ? -6.395 11.245 22.009 1.00 70.94 122 ALA A O 1
ATOM 981 N N . LEU A 1 123 ? -4.518 11.868 20.962 1.00 67.56 123 LEU A N 1
ATOM 982 C CA . LEU A 1 123 ? -3.604 11.262 21.939 1.00 67.56 123 LEU A CA 1
ATOM 983 C C . LEU A 1 123 ? -3.447 12.088 23.206 1.00 67.56 123 LEU A C 1
ATOM 985 O O . LEU A 1 123 ? -3.358 11.526 24.294 1.00 67.56 123 LEU A O 1
ATOM 989 N N . ARG A 1 124 ? -3.503 13.417 23.096 1.00 69.88 124 ARG A N 1
ATOM 990 C CA . ARG A 1 124 ? -3.466 14.330 24.242 1.00 69.88 124 ARG A CA 1
ATOM 991 C C . ARG A 1 124 ? -4.653 14.108 25.179 1.00 69.88 124 ARG A C 1
ATOM 993 O O . ARG A 1 124 ? -4.505 14.266 26.387 1.00 69.88 124 ARG A O 1
ATOM 1000 N N . SER A 1 125 ? -5.819 13.718 24.650 1.00 63.22 125 SER A N 1
ATOM 1001 C CA . SER A 1 125 ? -6.932 13.269 25.500 1.00 63.22 125 SER A CA 1
ATOM 1002 C C . SER A 1 125 ? -6.628 11.967 26.252 1.00 63.22 125 SER A C 1
ATOM 1004 O O . SER A 1 125 ? -7.113 11.795 27.365 1.00 63.22 125 SER A O 1
ATOM 1006 N N . GLY A 1 126 ? -5.795 11.080 25.696 1.00 57.28 126 GLY A N 1
ATOM 1007 C CA . GLY A 1 126 ? -5.397 9.831 26.350 1.00 57.28 126 GLY A CA 1
ATOM 1008 C C . GLY A 1 126 ? -4.301 9.976 27.409 1.00 57.28 126 GLY A C 1
ATOM 1009 O O . GLY A 1 126 ? -4.360 9.300 28.432 1.00 57.28 126 GLY A O 1
ATOM 1010 N N . ASP A 1 127 ? -3.362 10.905 27.216 1.00 53.88 127 ASP A N 1
ATOM 1011 C CA . ASP A 1 127 ? -2.253 11.204 28.145 1.00 53.88 127 ASP A CA 1
ATOM 1012 C C . ASP A 1 127 ? -2.749 11.748 29.503 1.00 53.88 127 ASP A C 1
ATOM 1014 O O . ASP A 1 127 ? -2.119 11.585 30.541 1.00 53.88 127 ASP A O 1
ATOM 1018 N N . LYS A 1 128 ? -3.958 12.325 29.540 1.00 59.19 128 LYS A N 1
ATOM 1019 C CA . LYS A 1 128 ? -4.614 12.771 30.783 1.00 59.19 128 LYS A CA 1
ATOM 1020 C C . LYS A 1 128 ? -5.245 11.636 31.600 1.00 59.19 128 LYS A C 1
ATOM 1022 O O . LYS A 1 128 ? -6.004 11.917 32.523 1.00 59.19 128 LYS A O 1
ATOM 1027 N N . LYS A 1 129 ? -5.019 10.369 31.227 1.00 58.84 129 LYS A N 1
ATOM 1028 C CA . LYS A 1 129 ? -5.754 9.188 31.724 1.00 58.84 129 LYS A CA 1
ATOM 1029 C C . LYS A 1 129 ? -7.278 9.281 31.570 1.00 58.84 129 LYS A C 1
ATOM 1031 O O . LYS A 1 129 ? -7.986 8.476 32.143 1.00 58.84 129 LYS A O 1
ATOM 1036 N N . GLN A 1 130 ? -7.775 10.221 30.769 1.00 57.25 130 GLN A N 1
ATOM 1037 C CA . GLN A 1 130 ? -9.194 10.470 30.514 1.00 57.25 130 GLN A CA 1
ATOM 1038 C C . GLN A 1 130 ? -9.500 10.195 29.044 1.00 57.25 130 GLN A C 1
ATOM 1040 O O . GLN A 1 130 ? -10.024 11.051 28.315 1.00 57.25 130 GLN A O 1
ATOM 1045 N N . ILE A 1 131 ? -9.160 8.990 28.579 1.00 52.47 131 ILE A N 1
ATOM 1046 C CA . ILE A 1 131 ? -9.801 8.517 27.353 1.00 52.47 131 ILE A CA 1
ATOM 1047 C C . ILE A 1 131 ? -11.299 8.556 27.663 1.00 52.47 131 ILE A C 1
ATOM 1049 O O . ILE A 1 131 ? -11.699 8.195 28.760 1.00 52.47 131 ILE A O 1
ATOM 1053 N N . PHE A 1 132 ? -12.099 9.087 26.739 1.00 54.75 132 PHE A N 1
ATOM 1054 C CA . PHE A 1 132 ? -13.553 9.287 26.865 1.00 54.75 132 PHE A CA 1
ATOM 1055 C C . PHE A 1 132 ? -14.053 10.636 27.417 1.00 54.75 132 PHE A C 1
ATOM 1057 O O . PHE A 1 132 ? -15.250 10.777 27.656 1.00 54.75 132 PHE A O 1
ATOM 1064 N N . SER A 1 133 ? -13.240 11.702 27.441 1.00 51.16 133 SER A N 1
ATOM 1065 C CA . SER A 1 133 ? -13.781 13.082 27.478 1.00 51.16 133 SER A CA 1
ATOM 1066 C C . SER A 1 133 ? -14.324 13.542 26.100 1.00 51.16 133 SER A C 1
ATOM 1068 O O . SER A 1 133 ? -13.842 14.489 25.482 1.00 51.16 133 SER A O 1
ATOM 1070 N N . GLY A 1 134 ? -15.323 12.816 25.577 1.00 57.25 134 GLY A N 1
ATOM 1071 C CA . GLY A 1 134 ? -16.327 13.226 24.569 1.00 57.25 134 GLY A CA 1
ATOM 1072 C C . GLY A 1 134 ? -15.897 13.703 23.168 1.00 57.25 134 GLY A C 1
ATOM 1073 O O . GLY A 1 134 ? -16.762 14.002 22.342 1.00 57.25 134 GLY A O 1
ATOM 1074 N N . ARG A 1 135 ? -14.598 13.847 22.868 1.00 72.38 135 ARG A N 1
ATOM 1075 C CA . ARG A 1 135 ? -14.145 14.479 21.606 1.00 72.38 135 ARG A CA 1
ATOM 1076 C C . ARG A 1 135 ? -13.089 13.706 20.815 1.00 72.38 135 ARG A C 1
ATOM 1078 O O . ARG A 1 135 ? -12.856 14.055 19.664 1.00 72.38 135 ARG A O 1
ATOM 1085 N N . ALA A 1 136 ? -12.501 12.640 21.364 1.00 75.25 136 ALA A N 1
ATOM 1086 C CA . ALA A 1 136 ? -11.434 11.882 20.697 1.00 75.25 136 ALA A CA 1
ATOM 1087 C C . ALA A 1 136 ? -11.851 11.343 19.314 1.00 75.25 136 ALA A C 1
ATOM 1089 O O . ALA A 1 136 ? -11.127 11.518 18.336 1.00 75.25 136 ALA A O 1
ATOM 1090 N N . TRP A 1 137 ? -13.054 10.767 19.203 1.00 82.31 137 TRP A N 1
ATOM 1091 C CA . TRP A 1 137 ? -13.574 10.254 17.931 1.00 82.31 137 TRP A CA 1
ATOM 1092 C C . TRP A 1 137 ? -13.753 11.349 16.870 1.00 82.31 137 TRP A C 1
ATOM 1094 O O . TRP A 1 137 ? -13.609 11.071 15.683 1.00 82.31 137 TRP A O 1
ATOM 1104 N N . ARG A 1 138 ? -14.015 12.602 17.275 1.00 86.69 138 ARG A N 1
ATOM 1105 C CA . ARG A 1 138 ? -14.158 13.733 16.344 1.00 86.69 138 ARG A CA 1
ATOM 1106 C C . ARG A 1 138 ? -12.839 14.046 15.654 1.00 86.69 138 ARG A C 1
ATOM 1108 O O . ARG A 1 138 ? -12.849 14.334 14.466 1.00 86.69 138 ARG A O 1
ATOM 1115 N N . TYR A 1 139 ? -11.717 13.948 16.369 1.00 84.25 139 TYR A N 1
ATOM 1116 C CA . TYR A 1 139 ? -10.391 14.159 15.786 1.00 84.25 139 TYR A CA 1
ATOM 1117 C C . TYR A 1 139 ? -10.023 13.045 14.802 1.00 84.25 139 TYR A C 1
ATOM 1119 O O . TYR A 1 139 ? -9.541 13.341 13.714 1.00 84.25 139 TYR A O 1
ATOM 1127 N N . PHE A 1 140 ? -10.324 11.783 15.128 1.00 82.25 140 PHE A N 1
ATOM 1128 C CA . PHE A 1 140 ? -10.150 10.671 14.184 1.00 82.25 140 PHE A CA 1
ATOM 1129 C C . PHE A 1 140 ? -10.994 10.859 12.918 1.00 82.25 140 PHE A C 1
ATOM 1131 O O . PHE A 1 140 ? -10.492 10.669 11.813 1.00 82.25 140 PHE A O 1
ATOM 1138 N N . LEU A 1 141 ? -12.259 11.262 13.079 1.00 88.50 141 LEU A N 1
ATOM 1139 C CA . LEU A 1 141 ? -13.176 11.464 11.960 1.00 88.50 141 LEU A CA 1
ATOM 1140 C C . LEU A 1 141 ? -12.749 12.646 11.087 1.00 88.50 141 LEU A C 1
ATOM 1142 O O . LEU A 1 141 ? -12.655 12.500 9.875 1.00 88.50 141 LEU A O 1
ATOM 1146 N N . PHE A 1 142 ? -12.473 13.800 11.699 1.00 87.25 142 PHE A N 1
ATOM 1147 C CA . PHE A 1 142 ? -12.076 15.017 10.994 1.00 87.25 142 PHE A CA 1
ATOM 1148 C C . PHE A 1 142 ? -10.725 14.854 10.295 1.00 87.25 142 PHE A C 1
ATOM 1150 O O . PHE A 1 142 ? -10.612 15.179 9.117 1.00 87.25 142 PHE A O 1
ATOM 1157 N N . GLY A 1 143 ? -9.729 14.290 10.989 1.00 83.06 143 GLY A N 1
ATOM 1158 C CA . GLY A 1 143 ? -8.418 14.001 10.410 1.00 83.06 143 GLY A CA 1
ATOM 1159 C C . GLY A 1 143 ? -8.518 13.019 9.244 1.00 83.06 143 GLY A C 1
ATOM 1160 O O . GLY A 1 143 ? -8.018 13.310 8.162 1.00 83.06 143 GLY A O 1
ATOM 1161 N N . GLY A 1 144 ? -9.231 11.901 9.427 1.00 86.75 144 GLY A N 1
ATOM 1162 C CA . GLY A 1 144 ? -9.449 10.921 8.361 1.00 86.75 144 GLY A CA 1
ATOM 1163 C C . GLY A 1 144 ? -10.196 11.501 7.155 1.00 86.75 144 GLY A C 1
ATOM 1164 O O . GLY A 1 144 ? -9.787 11.277 6.021 1.00 86.75 144 GLY A O 1
ATOM 1165 N N . ALA A 1 145 ? -11.252 12.288 7.378 1.00 88.00 145 ALA A N 1
ATOM 1166 C CA . ALA A 1 145 ? -12.031 12.898 6.302 1.00 88.00 145 ALA A CA 1
ATOM 1167 C C . ALA A 1 145 ? -11.230 13.942 5.510 1.00 88.00 145 ALA A C 1
ATOM 1169 O O . ALA A 1 145 ? -11.217 13.888 4.283 1.00 88.00 145 ALA A O 1
ATOM 1170 N N . LEU A 1 146 ? -10.528 14.860 6.184 1.00 84.88 146 LEU A N 1
ATOM 1171 C CA . LEU A 1 146 ? -9.707 15.862 5.497 1.00 84.88 146 LEU A CA 1
ATOM 1172 C C . LEU A 1 146 ? -8.546 15.236 4.734 1.00 84.88 146 LEU A C 1
ATOM 1174 O O . LEU A 1 146 ? -8.250 15.667 3.622 1.00 84.88 146 LEU A O 1
ATOM 1178 N N . TYR A 1 147 ? -7.916 14.208 5.300 1.00 84.38 147 TYR A N 1
ATOM 1179 C CA . TYR A 1 147 ? -6.853 13.490 4.611 1.00 84.38 147 TYR A CA 1
ATOM 1180 C C . TYR A 1 147 ? -7.374 12.760 3.368 1.00 84.38 147 TYR A C 1
ATOM 1182 O O . TYR A 1 147 ? -6.754 12.841 2.312 1.00 84.38 147 TYR A O 1
ATOM 1190 N N . ALA A 1 148 ? -8.558 12.138 3.447 1.00 86.75 148 ALA A N 1
ATOM 1191 C CA . ALA A 1 148 ? -9.214 11.553 2.278 1.00 86.75 148 ALA A CA 1
ATOM 1192 C C . ALA A 1 148 ? -9.515 12.603 1.197 1.00 86.75 148 ALA A C 1
ATOM 1194 O O . ALA A 1 148 ? -9.194 12.378 0.036 1.00 86.75 148 ALA A O 1
ATOM 1195 N N . VAL A 1 149 ? -10.089 13.754 1.567 1.00 85.00 149 VAL A N 1
ATOM 1196 C CA . VAL A 1 149 ? -10.390 14.841 0.618 1.00 85.00 149 VAL A CA 1
ATOM 1197 C C . VAL A 1 149 ? -9.115 15.365 -0.039 1.00 85.00 149 VAL A C 1
ATOM 1199 O O . VAL A 1 149 ? -9.083 15.511 -1.257 1.00 85.00 149 VAL A O 1
ATOM 1202 N N . GLY A 1 150 ? -8.056 15.592 0.740 1.00 80.94 150 GLY A N 1
ATOM 1203 C CA . GLY A 1 150 ? -6.763 16.037 0.224 1.00 80.94 150 GLY A CA 1
ATOM 1204 C C . GLY A 1 150 ? -6.142 15.048 -0.761 1.00 80.94 150 GLY A C 1
ATOM 1205 O O . GLY A 1 150 ? -5.730 15.449 -1.847 1.00 80.94 150 GLY A O 1
ATOM 1206 N N . ASN A 1 151 ? -6.140 13.755 -0.422 1.00 79.62 151 ASN A N 1
ATOM 1207 C CA . ASN A 1 151 ? -5.619 12.708 -1.302 1.00 79.62 151 ASN A CA 1
ATOM 1208 C C . ASN A 1 151 ? -6.458 12.553 -2.579 1.00 79.62 151 ASN A C 1
ATOM 1210 O O . ASN A 1 151 ? -5.897 12.362 -3.652 1.00 79.62 151 ASN A O 1
ATOM 1214 N N . ILE A 1 152 ? -7.790 12.651 -2.487 1.00 82.88 152 ILE A N 1
ATOM 1215 C CA . ILE A 1 152 ? -8.674 12.622 -3.662 1.00 82.88 152 ILE A CA 1
ATOM 1216 C C . ILE A 1 152 ? -8.411 13.837 -4.551 1.00 82.88 152 ILE A C 1
ATOM 1218 O O . ILE A 1 152 ? -8.278 13.677 -5.759 1.00 82.88 152 ILE A O 1
ATOM 1222 N N . TYR A 1 153 ? -8.317 15.035 -3.969 1.00 80.88 153 TYR A N 1
ATOM 1223 C CA . TYR A 1 153 ? -8.037 16.257 -4.717 1.00 80.88 153 TYR A CA 1
ATOM 1224 C C . TYR A 1 153 ? -6.714 16.147 -5.471 1.00 80.88 153 TYR A C 1
ATOM 1226 O O . TYR A 1 153 ? -6.682 16.340 -6.681 1.00 80.88 153 TYR A O 1
ATOM 1234 N N . ALA A 1 154 ? -5.641 15.774 -4.776 1.00 75.44 154 ALA A N 1
ATOM 1235 C CA . ALA A 1 154 ? -4.320 15.696 -5.378 1.00 75.44 154 ALA A CA 1
ATOM 1236 C C . ALA A 1 154 ? -4.220 14.565 -6.420 1.00 75.44 154 ALA A C 1
ATOM 1238 O O . ALA A 1 154 ? -3.544 14.713 -7.439 1.00 75.44 154 ALA A O 1
ATOM 1239 N N . TYR A 1 155 ? -4.967 13.471 -6.233 1.00 75.88 155 TYR A N 1
ATOM 1240 C CA . TYR A 1 155 ? -5.141 12.445 -7.258 1.00 75.88 155 TYR A CA 1
ATOM 1241 C C . TYR A 1 155 ? -5.877 12.977 -8.494 1.00 75.88 155 TYR A C 1
ATOM 1243 O O . TYR A 1 155 ? -5.419 12.753 -9.610 1.00 75.88 155 TYR A O 1
ATOM 1251 N N . ILE A 1 156 ? -6.999 13.682 -8.319 1.00 77.31 156 ILE A N 1
ATOM 1252 C CA . ILE A 1 156 ? -7.762 14.232 -9.445 1.00 77.31 156 ILE A CA 1
ATOM 1253 C C . ILE A 1 156 ? -6.913 15.249 -10.217 1.00 77.31 156 ILE A C 1
ATOM 1255 O O . ILE A 1 156 ? -6.823 15.166 -11.439 1.00 77.31 156 ILE A O 1
ATOM 1259 N N . ASP A 1 157 ? -6.256 16.155 -9.498 1.00 76.19 157 ASP A N 1
ATOM 1260 C CA . ASP A 1 157 ? -5.360 17.171 -10.046 1.00 76.19 157 ASP A CA 1
ATOM 1261 C C . ASP A 1 157 ? -4.252 16.549 -10.903 1.00 76.19 157 ASP A C 1
ATOM 1263 O O . ASP A 1 157 ? -4.206 16.777 -12.109 1.00 76.19 157 ASP A O 1
ATOM 1267 N N . SER A 1 158 ? -3.454 15.652 -10.320 1.00 69.19 158 SER A N 1
ATOM 1268 C CA . SER A 1 158 ? -2.303 15.030 -10.995 1.00 69.19 158 SER A CA 1
ATOM 1269 C C . SER A 1 158 ? -2.649 14.111 -12.168 1.00 69.19 158 SER A C 1
ATOM 1271 O O . SER A 1 158 ? -1.773 13.801 -12.969 1.00 69.19 158 SER A O 1
ATOM 1273 N N . ASN A 1 159 ? -3.886 13.616 -12.260 1.00 68.25 159 ASN A N 1
ATOM 1274 C CA . ASN A 1 159 ? -4.243 12.613 -13.266 1.00 68.25 159 ASN A CA 1
ATOM 1275 C C . ASN A 1 159 ? -5.239 13.092 -14.325 1.00 68.25 159 ASN A C 1
ATOM 1277 O O . ASN A 1 159 ? -5.303 12.487 -15.392 1.00 68.25 159 ASN A O 1
ATOM 1281 N N . PHE A 1 160 ? -6.044 14.116 -14.033 1.00 70.25 160 PHE A N 1
ATOM 1282 C CA . PHE A 1 160 ? -7.066 14.614 -14.960 1.00 70.25 160 PHE A CA 1
ATOM 1283 C C . PHE A 1 160 ? -6.846 16.068 -15.375 1.00 70.25 160 PHE A C 1
ATOM 1285 O O . PHE A 1 160 ? -7.342 16.460 -16.430 1.00 70.25 160 PHE A O 1
ATOM 1292 N N . PHE A 1 161 ? -6.130 16.861 -14.572 1.00 69.19 161 PHE A N 1
ATOM 1293 C CA . PHE A 1 161 ? -5.896 18.279 -14.854 1.00 69.19 161 PHE A 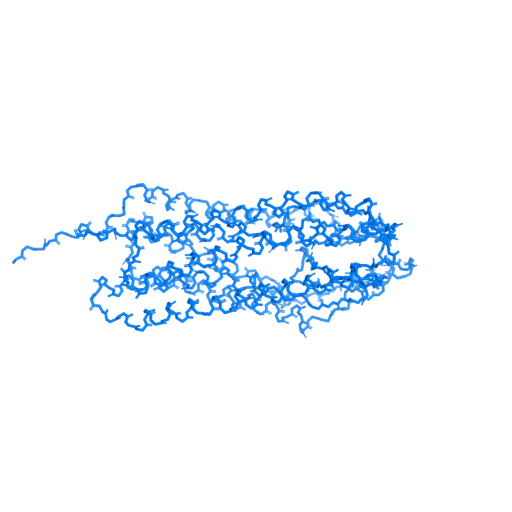CA 1
ATOM 1294 C C . PHE A 1 161 ? -4.445 18.584 -15.220 1.00 69.19 161 PHE A C 1
ATOM 1296 O O . PHE A 1 161 ? -4.208 19.462 -16.051 1.00 69.19 161 PHE A O 1
ATOM 1303 N N . ASP A 1 162 ? -3.491 17.839 -14.666 1.00 62.72 162 ASP A N 1
ATOM 1304 C CA . ASP A 1 162 ? -2.089 17.960 -15.035 1.00 62.72 162 ASP A CA 1
ATOM 1305 C C . ASP A 1 162 ? -1.878 17.365 -16.433 1.00 62.72 162 ASP A C 1
ATOM 1307 O O . ASP A 1 162 ? -2.128 16.180 -16.684 1.00 62.72 162 ASP A O 1
ATOM 1311 N N . LYS A 1 163 ? -1.473 18.204 -17.390 1.00 54.62 163 LYS A N 1
ATOM 1312 C CA . LYS A 1 163 ? -1.133 17.725 -18.730 1.00 54.62 163 LYS A CA 1
ATOM 1313 C C . LYS A 1 163 ? 0.152 16.925 -18.575 1.00 54.62 163 LYS A C 1
ATOM 1315 O O . LYS A 1 163 ? 1.182 17.480 -18.215 1.00 54.62 163 LYS A O 1
ATOM 1320 N N . THR A 1 164 ? 0.120 15.635 -18.888 1.00 52.19 164 THR A N 1
ATOM 1321 C CA . THR A 1 164 ? 1.293 14.746 -18.936 1.00 52.19 164 THR A CA 1
ATOM 1322 C C . THR A 1 164 ? 2.286 15.118 -20.058 1.00 52.19 164 THR A C 1
ATOM 1324 O O . THR A 1 164 ? 2.806 14.241 -20.732 1.00 52.19 164 THR A O 1
ATOM 1327 N N . SER A 1 165 ? 2.561 16.409 -20.278 1.00 49.97 165 SER A N 1
ATOM 1328 C CA . SER A 1 165 ? 3.546 16.952 -21.227 1.00 49.97 165 SER A CA 1
ATOM 1329 C C . SER A 1 165 ? 4.972 16.994 -20.661 1.00 49.97 165 SER A C 1
ATOM 1331 O O . SER A 1 165 ? 5.893 17.456 -21.334 1.00 49.97 165 SER A O 1
ATOM 1333 N N . ALA A 1 166 ? 5.169 16.547 -19.413 1.00 54.62 166 ALA A N 1
ATOM 1334 C CA . ALA A 1 166 ? 6.473 16.500 -18.744 1.00 54.62 166 ALA A CA 1
ATOM 1335 C C . ALA A 1 166 ? 7.417 15.420 -19.308 1.00 54.62 166 ALA A C 1
ATOM 1337 O O . ALA A 1 166 ? 8.578 15.374 -18.925 1.00 54.62 166 ALA A O 1
ATOM 1338 N N . PHE A 1 167 ? 6.932 14.550 -20.200 1.00 58.44 167 PHE A N 1
ATOM 1339 C CA . PHE A 1 167 ? 7.696 13.427 -20.755 1.00 58.44 167 PHE A CA 1
ATOM 1340 C C . PHE A 1 167 ? 7.690 13.392 -22.295 1.00 58.44 167 PHE A C 1
ATOM 1342 O O . PHE A 1 167 ? 8.101 12.393 -22.885 1.00 58.44 167 PHE A O 1
ATOM 1349 N N . ASP A 1 168 ? 7.222 14.461 -22.952 1.00 56.75 168 ASP A N 1
ATOM 1350 C CA . ASP A 1 168 ? 7.312 14.582 -24.412 1.00 56.75 168 ASP A CA 1
ATOM 1351 C C . ASP A 1 168 ? 8.791 14.609 -24.838 1.00 56.75 168 ASP A C 1
ATOM 1353 O O . ASP A 1 168 ? 9.586 15.338 -24.248 1.00 56.75 168 ASP A O 1
ATOM 1357 N N . GLY A 1 169 ? 9.152 13.832 -25.864 1.00 54.97 169 GLY A N 1
ATOM 1358 C CA . GLY A 1 169 ? 10.535 13.712 -26.357 1.00 54.97 169 GLY A CA 1
ATOM 1359 C C . GLY A 1 169 ? 11.343 12.566 -25.734 1.00 54.97 169 GLY A C 1
ATOM 1360 O O . GLY A 1 169 ? 12.400 12.216 -26.252 1.00 54.97 169 GLY A O 1
ATOM 1361 N N . MET A 1 170 ? 10.838 11.918 -24.677 1.00 68.75 170 MET A N 1
ATOM 1362 C CA . MET A 1 170 ? 11.438 10.674 -24.182 1.00 68.75 170 MET A CA 1
ATOM 1363 C C . MET A 1 170 ? 11.150 9.517 -25.139 1.00 68.75 170 MET A C 1
ATOM 1365 O O . MET A 1 170 ? 10.055 9.419 -25.698 1.00 68.75 170 MET A O 1
ATOM 1369 N N . THR A 1 171 ? 12.103 8.604 -25.301 1.00 64.00 171 THR A N 1
ATOM 1370 C CA . THR A 1 171 ? 11.943 7.421 -26.153 1.00 64.00 171 THR A CA 1
ATOM 1371 C C . THR A 1 171 ? 11.496 6.188 -25.379 1.00 64.00 171 THR A C 1
ATOM 1373 O O . THR A 1 171 ? 11.402 6.162 -24.151 1.00 64.00 171 THR A O 1
ATOM 1376 N N . SER A 1 172 ? 11.223 5.120 -26.133 1.00 60.28 172 SER A N 1
ATOM 1377 C CA . SER A 1 172 ? 11.058 3.770 -25.603 1.00 60.28 172 SER A CA 1
ATOM 1378 C C . SER A 1 172 ? 9.782 3.585 -24.763 1.00 60.28 172 SER A C 1
ATOM 1380 O O . SER A 1 172 ? 8.727 4.168 -25.028 1.00 60.28 172 SER A O 1
ATOM 1382 N N . VAL A 1 173 ? 9.865 2.708 -23.769 1.00 57.03 173 VAL A N 1
ATOM 1383 C CA . VAL A 1 173 ? 8.799 2.117 -22.953 1.00 57.03 173 VAL A CA 1
ATOM 1384 C C . VAL A 1 173 ? 7.940 3.127 -22.176 1.00 57.03 173 VAL A C 1
ATOM 1386 O O . VAL A 1 173 ? 6.881 2.787 -21.639 1.00 57.03 173 VAL A O 1
ATOM 1389 N N . PHE A 1 174 ? 8.387 4.381 -22.128 1.00 60.75 174 PHE A N 1
ATOM 1390 C CA . PHE A 1 174 ? 7.778 5.477 -21.384 1.00 60.75 174 PHE A CA 1
ATOM 1391 C C . PHE A 1 174 ? 6.957 6.443 -22.242 1.00 60.75 174 PHE A C 1
ATOM 1393 O O . PHE A 1 174 ? 6.367 7.364 -21.678 1.00 60.75 174 PHE A O 1
ATOM 1400 N N . THR A 1 175 ? 6.886 6.216 -23.557 1.00 59.03 175 THR A N 1
ATOM 1401 C CA . THR A 1 175 ? 6.001 6.936 -24.494 1.00 59.03 175 THR A CA 1
ATOM 1402 C C . THR A 1 175 ? 4.538 6.511 -24.353 1.00 59.03 175 THR A C 1
ATOM 1404 O O . THR A 1 175 ? 3.624 7.323 -24.464 1.00 59.03 175 THR A O 1
ATOM 1407 N N . GLU A 1 176 ? 4.297 5.240 -24.025 1.00 64.62 176 GLU A N 1
ATOM 1408 C CA . GLU A 1 176 ? 2.962 4.681 -23.819 1.00 64.62 176 GLU A CA 1
ATOM 1409 C C . GLU A 1 176 ? 2.651 4.492 -22.327 1.00 64.62 176 GLU A C 1
ATOM 1411 O O . GLU A 1 176 ? 2.577 3.368 -21.824 1.00 64.62 176 GLU A O 1
ATOM 1416 N N . ARG A 1 177 ? 2.463 5.593 -21.592 1.00 71.88 177 ARG A N 1
ATOM 1417 C CA . ARG A 1 177 ? 2.065 5.542 -20.175 1.00 71.88 177 ARG A CA 1
ATOM 1418 C C . ARG A 1 177 ? 0.557 5.398 -20.032 1.00 71.88 177 ARG A C 1
ATOM 1420 O O . ARG A 1 177 ? -0.221 6.028 -20.742 1.00 71.88 177 ARG A O 1
ATOM 1427 N N . ARG A 1 178 ? 0.133 4.590 -19.060 1.00 74.06 178 ARG A N 1
ATOM 1428 C CA . ARG A 1 178 ? -1.274 4.517 -18.635 1.00 74.06 178 ARG A CA 1
ATOM 1429 C C . ARG A 1 178 ? -1.404 4.950 -17.194 1.00 74.06 178 ARG A C 1
ATOM 1431 O O . ARG A 1 178 ? -0.521 4.684 -16.393 1.00 74.06 178 ARG A O 1
ATOM 1438 N N . GLN A 1 179 ? -2.523 5.558 -16.842 1.00 73.44 179 GLN A N 1
ATOM 1439 C CA . GLN A 1 179 ? -2.780 5.933 -15.461 1.00 73.44 179 GLN A CA 1
ATOM 1440 C C . GLN A 1 179 ? -2.787 4.700 -14.541 1.00 73.44 179 GLN A C 1
ATOM 1442 O O . GLN A 1 179 ? -3.414 3.687 -14.866 1.00 73.44 179 GLN A O 1
ATOM 1447 N N . TYR A 1 180 ? -2.121 4.780 -13.383 1.00 75.31 180 TYR A N 1
ATOM 1448 C CA . TYR A 1 180 ? -2.162 3.717 -12.380 1.00 75.31 180 TYR A CA 1
ATOM 1449 C C . TYR A 1 180 ? -2.953 4.138 -11.138 1.00 75.31 180 TYR A C 1
ATOM 1451 O O . TYR A 1 180 ? -2.493 4.923 -10.313 1.00 75.31 180 TYR A O 1
ATOM 1459 N N . CYS A 1 181 ? -4.163 3.590 -10.988 1.00 68.81 181 CYS A N 1
ATOM 1460 C CA . CYS A 1 181 ? -5.015 3.854 -9.831 1.00 68.81 181 CYS A CA 1
ATOM 1461 C C . CYS A 1 181 ? -4.662 2.924 -8.656 1.00 68.81 181 CYS A C 1
ATOM 1463 O O . CYS A 1 181 ? -4.911 1.716 -8.704 1.00 68.81 181 CYS A O 1
ATOM 1465 N N . GLN A 1 182 ? -4.125 3.493 -7.574 1.00 72.56 182 GLN A N 1
ATOM 1466 C CA . GLN A 1 182 ? -3.887 2.803 -6.300 1.00 72.56 182 GLN A CA 1
ATOM 1467 C C . GLN A 1 182 ? -4.802 3.370 -5.217 1.00 72.56 182 GLN A C 1
ATOM 1469 O O . GLN A 1 182 ? -4.382 4.093 -4.316 1.00 72.56 182 GLN A O 1
ATOM 1474 N N . ILE A 1 183 ? -6.085 3.013 -5.302 1.00 70.75 183 ILE A N 1
ATOM 1475 C CA . ILE A 1 183 ? -7.124 3.509 -4.389 1.00 70.75 183 ILE A CA 1
ATOM 1476 C C . ILE A 1 183 ? -6.799 3.275 -2.906 1.00 70.75 183 ILE A C 1
ATOM 1478 O O . ILE A 1 183 ? -7.205 4.057 -2.050 1.00 70.75 183 ILE A O 1
ATOM 1482 N N . TYR A 1 184 ? -6.047 2.219 -2.589 1.00 71.69 184 TYR A N 1
ATOM 1483 C CA . TYR A 1 184 ? -5.671 1.888 -1.219 1.00 71.69 184 TYR A CA 1
ATOM 1484 C C . TYR A 1 184 ? -4.649 2.873 -0.633 1.00 71.69 184 TYR A C 1
ATOM 1486 O O . TYR A 1 184 ? -4.758 3.194 0.544 1.00 71.69 184 TYR A O 1
ATOM 1494 N N . ASP A 1 185 ? -3.751 3.443 -1.435 1.00 70.31 185 ASP A N 1
ATOM 1495 C CA . ASP A 1 185 ? -2.819 4.471 -0.950 1.00 70.31 185 ASP A CA 1
ATOM 1496 C C . ASP A 1 185 ? -3.504 5.827 -0.771 1.00 70.31 185 ASP A C 1
ATOM 1498 O O . ASP A 1 185 ? -3.128 6.611 0.097 1.00 70.31 185 ASP A O 1
ATOM 1502 N N . ILE A 1 186 ? -4.562 6.079 -1.546 1.00 74.31 186 ILE A N 1
ATOM 1503 C CA . ILE A 1 186 ? -5.388 7.286 -1.431 1.00 74.31 186 ILE A CA 1
ATOM 1504 C C . ILE A 1 186 ? -6.281 7.192 -0.186 1.00 74.31 186 ILE A C 1
ATOM 1506 O O . ILE A 1 186 ? -6.376 8.145 0.590 1.00 74.31 186 ILE A O 1
ATOM 1510 N N . LEU A 1 187 ? -6.945 6.045 0.014 1.00 81.75 187 LEU A N 1
ATOM 1511 C CA . LEU A 1 187 ? -8.068 5.918 0.949 1.00 81.75 187 LEU A CA 1
ATOM 1512 C C . LEU A 1 187 ? -7.850 4.948 2.114 1.00 81.75 187 LEU A C 1
ATOM 1514 O O . LEU A 1 187 ? -8.607 4.996 3.080 1.00 81.75 187 LEU A O 1
ATOM 1518 N N . GLY A 1 188 ? -6.837 4.086 2.092 1.00 84.81 188 GLY A N 1
ATOM 1519 C CA . GLY A 1 188 ? -6.673 3.024 3.087 1.00 84.81 188 GLY A CA 1
ATOM 1520 C C . GLY A 1 188 ? -6.437 3.550 4.506 1.00 84.81 188 GLY A C 1
ATOM 1521 O O . GLY A 1 188 ? -7.195 3.223 5.421 1.00 84.81 188 GLY A O 1
ATOM 1522 N N . ILE A 1 189 ? -5.439 4.421 4.696 1.00 83.75 189 ILE A N 1
ATOM 1523 C CA . ILE A 1 189 ? -5.171 5.083 5.988 1.00 83.75 189 ILE A CA 1
ATOM 1524 C C . ILE A 1 189 ? -6.384 5.880 6.498 1.00 83.75 189 ILE A C 1
ATOM 1526 O O . ILE A 1 189 ? -6.814 5.626 7.631 1.00 83.75 189 ILE A O 1
ATOM 1530 N N . PRO A 1 190 ? -6.974 6.814 5.719 1.00 86.25 190 PRO A N 1
ATOM 1531 C CA . PRO A 1 190 ? -8.097 7.597 6.218 1.00 86.25 190 PRO A CA 1
ATOM 1532 C C . PRO A 1 190 ? -9.309 6.719 6.538 1.00 86.25 190 PRO A C 1
ATOM 1534 O O . PRO A 1 190 ? -9.994 6.975 7.527 1.00 86.25 190 PRO A O 1
ATOM 1537 N N . PHE A 1 191 ? -9.543 5.635 5.792 1.00 88.38 191 PHE A N 1
ATOM 1538 C CA . PHE A 1 191 ? -10.645 4.721 6.080 1.00 88.38 191 PHE A CA 1
ATOM 1539 C C . PHE A 1 191 ? -10.453 3.956 7.397 1.00 88.38 191 PHE A C 1
ATOM 1541 O O . PHE A 1 191 ? -11.402 3.831 8.176 1.00 88.38 191 PHE A O 1
ATOM 1548 N N . ILE A 1 192 ? -9.229 3.506 7.707 1.00 88.88 192 ILE A N 1
ATOM 1549 C CA . ILE A 1 192 ? -8.917 2.893 9.011 1.00 88.88 192 ILE A CA 1
ATOM 1550 C C . ILE A 1 192 ? -9.161 3.900 10.145 1.00 88.88 192 ILE A C 1
ATOM 1552 O O . ILE A 1 192 ? -9.728 3.539 11.179 1.00 88.88 192 ILE A O 1
ATOM 1556 N N . MET A 1 193 ? -8.805 5.173 9.951 1.00 86.81 193 MET A N 1
ATOM 1557 C CA . MET A 1 193 ? -9.053 6.221 10.947 1.00 86.81 193 MET A CA 1
ATOM 1558 C C . MET A 1 193 ? -10.538 6.524 11.149 1.00 86.81 193 MET A C 1
ATOM 1560 O O . MET A 1 193 ? -10.984 6.637 12.292 1.00 86.81 193 MET A O 1
ATOM 1564 N N . ILE A 1 194 ? -11.316 6.598 10.068 1.00 90.94 194 ILE A N 1
ATOM 1565 C CA . ILE A 1 194 ? -12.772 6.762 10.132 1.00 90.94 194 ILE A CA 1
ATOM 1566 C C . ILE A 1 194 ? -13.398 5.571 10.869 1.00 90.94 194 ILE A C 1
ATOM 1568 O O . ILE A 1 194 ? -14.202 5.770 11.779 1.00 90.94 194 ILE A O 1
ATOM 1572 N N . CYS A 1 195 ? -12.977 4.337 10.573 1.00 91.62 195 CYS A N 1
ATOM 1573 C CA . CYS A 1 195 ? -13.400 3.161 11.338 1.00 91.62 195 CYS A CA 1
ATOM 1574 C C . CYS A 1 195 ? -13.062 3.314 12.830 1.00 91.62 195 CYS A C 1
ATOM 1576 O O . CYS A 1 195 ? -13.916 3.077 13.685 1.00 91.62 195 CYS A O 1
ATOM 1578 N N . GLY A 1 196 ? -11.855 3.798 13.140 1.00 88.00 196 GLY A N 1
ATOM 1579 C CA . GLY A 1 196 ? -11.425 4.168 14.488 1.00 88.00 196 GLY A CA 1
ATOM 1580 C C . GLY A 1 196 ? -12.384 5.117 15.202 1.00 88.00 196 GLY A C 1
ATOM 1581 O O . GLY A 1 196 ? -12.790 4.854 16.336 1.00 88.00 196 GLY A O 1
ATOM 1582 N N . ALA A 1 197 ? -12.809 6.182 14.522 1.00 88.81 197 ALA A N 1
ATOM 1583 C CA . ALA A 1 197 ? -13.773 7.135 15.055 1.00 88.81 197 ALA A CA 1
ATOM 1584 C C . ALA A 1 197 ? -15.111 6.473 15.409 1.00 88.81 197 ALA A C 1
ATOM 1586 O O . ALA A 1 197 ? -15.629 6.681 16.505 1.00 88.81 197 ALA A O 1
ATOM 1587 N N . PHE A 1 198 ? -15.664 5.652 14.514 1.00 91.56 198 PHE A N 1
ATOM 1588 C CA . PHE A 1 198 ? -16.958 5.003 14.742 1.00 91.56 198 PHE A CA 1
ATOM 1589 C C . PHE A 1 198 ? -16.904 3.950 15.850 1.00 91.56 198 PHE A C 1
ATOM 1591 O O . PHE A 1 198 ? -17.866 3.809 16.602 1.00 91.56 198 PHE A O 1
ATOM 1598 N N . VAL A 1 199 ? -15.775 3.261 16.010 1.00 89.62 199 VAL A N 1
ATOM 1599 C CA . VAL A 1 199 ? -15.541 2.358 17.143 1.00 89.62 199 VAL A CA 1
ATOM 1600 C C . VAL A 1 199 ? -15.549 3.119 18.471 1.00 89.62 199 VAL A C 1
ATOM 1602 O O . VAL A 1 199 ? -16.232 2.711 19.412 1.00 89.62 199 VAL A O 1
ATOM 1605 N N . LEU A 1 200 ? -14.851 4.254 18.542 1.00 85.19 200 LEU A N 1
ATOM 1606 C CA . LEU A 1 200 ? -14.838 5.102 19.737 1.00 85.19 200 LEU A CA 1
ATOM 1607 C C . LEU A 1 200 ? -16.221 5.708 20.027 1.00 85.19 200 LEU A C 1
ATOM 1609 O O . LEU A 1 200 ? -16.649 5.737 21.180 1.00 85.19 200 LEU A O 1
ATOM 1613 N N . LEU A 1 201 ? -16.940 6.145 18.991 1.00 88.06 201 LEU A N 1
ATOM 1614 C CA . LEU A 1 201 ? -18.303 6.664 19.110 1.00 88.06 201 LEU A CA 1
ATOM 1615 C C . LEU A 1 201 ? -19.286 5.587 19.594 1.00 88.06 201 LEU A C 1
ATOM 1617 O O . LEU A 1 201 ? -20.150 5.875 20.420 1.00 88.06 201 LEU A O 1
ATOM 1621 N N . MET A 1 202 ? -19.153 4.350 19.105 1.00 89.44 202 MET A N 1
ATOM 1622 C CA . MET A 1 202 ? -19.966 3.212 19.544 1.00 89.44 202 MET A CA 1
ATOM 1623 C C . MET A 1 202 ? -19.794 2.982 21.046 1.00 89.44 202 MET A C 1
ATOM 1625 O O . MET A 1 202 ? -20.781 2.848 21.769 1.00 89.44 202 MET A O 1
ATOM 1629 N N . TYR A 1 203 ? -18.549 2.988 21.520 1.00 85.25 203 TYR A N 1
ATOM 1630 C CA . TYR A 1 203 ? -18.252 2.833 22.938 1.00 85.25 203 TYR A CA 1
ATOM 1631 C C . TYR A 1 203 ? -18.808 3.992 23.781 1.00 85.25 203 TYR A C 1
ATOM 1633 O O . TYR A 1 203 ? -19.468 3.752 24.789 1.00 85.25 203 TYR A O 1
ATOM 1641 N N . GLU A 1 204 ? -18.634 5.243 23.339 1.00 83.31 204 GLU A N 1
ATOM 1642 C CA . GLU A 1 204 ? -19.188 6.415 24.031 1.00 83.31 204 GLU A CA 1
ATOM 1643 C C . GLU A 1 204 ? -20.720 6.339 24.158 1.00 83.31 204 GLU A C 1
ATOM 1645 O O . GLU A 1 204 ? -21.275 6.614 25.223 1.00 83.31 204 GLU A O 1
ATOM 1650 N N . LYS A 1 205 ? -21.419 5.941 23.088 1.00 86.00 205 LYS A N 1
ATOM 1651 C CA . LYS A 1 205 ? -22.880 5.779 23.105 1.00 86.00 205 LYS A CA 1
ATOM 1652 C C . LYS A 1 205 ? -23.324 4.701 24.088 1.00 86.00 205 LYS A C 1
ATOM 1654 O O . LYS A 1 205 ? -24.282 4.937 24.820 1.00 86.00 205 LYS A O 1
ATOM 1659 N N . GLN A 1 206 ? -22.617 3.570 24.138 1.00 84.62 206 GLN A N 1
ATOM 1660 C CA . GLN A 1 206 ? -22.911 2.503 25.096 1.00 84.62 206 GLN A CA 1
ATOM 1661 C C . GLN A 1 206 ? -22.675 2.940 26.543 1.00 84.62 206 GLN A C 1
ATOM 1663 O O . GLN A 1 206 ? -23.535 2.699 27.380 1.00 84.62 206 GLN A O 1
ATOM 1668 N N . LEU A 1 207 ? -21.574 3.641 26.831 1.00 80.69 207 LEU A N 1
ATOM 1669 C CA . LEU A 1 207 ? -21.325 4.203 28.165 1.00 80.69 207 LEU A CA 1
ATOM 1670 C C . LEU A 1 207 ? -22.423 5.173 28.614 1.00 80.69 207 LEU A C 1
ATOM 1672 O O . LEU A 1 207 ? -22.779 5.217 29.786 1.00 80.69 207 LEU A O 1
ATOM 1676 N N . GLN A 1 208 ? -22.953 5.968 27.684 1.00 84.00 208 GLN A N 1
ATOM 1677 C CA . GLN A 1 208 ? -24.005 6.945 27.964 1.00 84.00 208 GLN A CA 1
ATOM 1678 C C . GLN A 1 208 ? -25.419 6.336 27.953 1.00 84.00 208 GLN A C 1
ATOM 1680 O O . GLN A 1 208 ? -26.382 7.097 28.036 1.00 84.00 208 GLN A O 1
ATOM 1685 N N . ASN A 1 209 ? -25.564 5.010 27.809 1.00 83.81 209 ASN A N 1
ATOM 1686 C CA . ASN A 1 209 ? -26.850 4.321 27.622 1.00 83.81 209 ASN A CA 1
ATOM 1687 C C . ASN A 1 209 ? -27.716 4.948 26.511 1.00 83.81 209 ASN A C 1
ATOM 1689 O O . ASN A 1 209 ? -28.939 5.032 26.614 1.00 83.81 209 ASN A O 1
ATOM 1693 N N . LYS A 1 210 ? -27.075 5.428 25.440 1.00 88.06 210 LYS A N 1
ATOM 1694 C CA . LYS A 1 210 ? -27.741 6.023 24.277 1.00 88.06 210 LYS A CA 1
ATOM 1695 C C . LYS A 1 210 ? -27.891 4.997 23.162 1.00 88.06 210 LYS A C 1
ATOM 1697 O O . LYS A 1 210 ? -27.080 4.080 23.035 1.00 88.06 210 LYS A O 1
ATOM 1702 N N . ASP A 1 211 ? -28.876 5.222 22.295 1.00 90.75 211 ASP A N 1
ATOM 1703 C CA . ASP A 1 211 ? -29.039 4.417 21.086 1.00 90.75 211 ASP A CA 1
ATOM 1704 C C . ASP A 1 211 ? -27.747 4.407 20.247 1.00 90.75 211 ASP A C 1
ATOM 1706 O O . ASP A 1 211 ? -27.142 5.448 19.950 1.00 90.75 211 ASP A O 1
ATOM 1710 N N . SER A 1 212 ? -27.330 3.194 19.890 1.00 91.62 212 SER A N 1
ATOM 1711 C CA . SER A 1 212 ? -26.120 2.887 19.131 1.00 91.62 212 SER A CA 1
ATOM 1712 C C . SER A 1 212 ? -26.413 2.102 17.846 1.00 91.62 212 SER A C 1
ATOM 1714 O O . SER A 1 212 ? -25.483 1.778 17.105 1.00 91.62 212 SER A O 1
ATOM 1716 N N . ALA A 1 213 ? -27.691 1.858 17.516 1.00 93.31 213 ALA A N 1
ATOM 1717 C CA . ALA A 1 213 ? -28.099 1.081 16.346 1.00 93.31 213 ALA A CA 1
ATOM 1718 C C . ALA A 1 213 ? -27.556 1.668 15.035 1.00 93.31 213 ALA A C 1
ATOM 1720 O O . ALA A 1 213 ? -26.993 0.944 14.211 1.00 93.31 213 ALA A O 1
ATOM 1721 N N . LYS A 1 214 ? -27.635 2.996 14.867 1.00 94.69 214 LYS A N 1
ATOM 1722 C CA . LYS A 1 214 ? -27.087 3.684 13.684 1.00 94.69 214 LYS A CA 1
ATOM 1723 C C . LYS A 1 214 ? -25.576 3.477 13.547 1.00 94.69 214 LYS A C 1
ATOM 1725 O O . LYS A 1 214 ? -25.106 3.152 12.465 1.00 94.69 214 LYS A O 1
ATOM 1730 N N . VAL A 1 215 ? -24.831 3.599 14.647 1.00 93.06 215 VAL A N 1
ATOM 1731 C CA . VAL A 1 215 ? -23.365 3.438 14.663 1.00 93.06 215 VAL A CA 1
ATOM 1732 C C . VAL A 1 215 ? -22.973 1.989 14.352 1.00 93.06 215 VAL A C 1
ATOM 1734 O O . VAL A 1 215 ? -22.080 1.754 13.539 1.00 93.06 215 VAL A O 1
ATOM 1737 N N . SER A 1 216 ? -23.688 1.015 14.925 1.00 95.19 216 SER A N 1
ATOM 1738 C CA . SER A 1 216 ? -23.530 -0.413 14.615 1.00 95.19 216 SER A CA 1
ATOM 1739 C C . SER A 1 216 ? -23.754 -0.699 13.126 1.00 95.19 216 SER A C 1
ATOM 1741 O O . SER A 1 216 ? -22.935 -1.363 12.487 1.00 95.19 216 SER A O 1
ATOM 174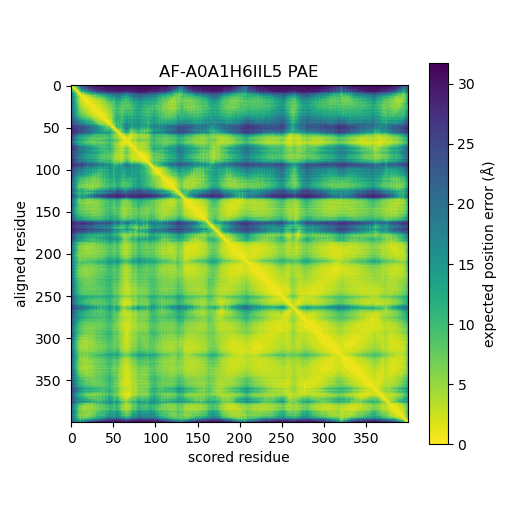3 N N . ASN A 1 217 ? -24.825 -0.153 12.543 1.00 96.12 217 ASN A N 1
ATOM 1744 C CA . ASN A 1 217 ? -25.124 -0.313 11.121 1.00 96.12 217 ASN A CA 1
ATOM 1745 C C . ASN A 1 217 ? -24.058 0.334 10.229 1.00 96.12 217 ASN A C 1
ATOM 1747 O O . ASN A 1 217 ? -23.681 -0.255 9.215 1.00 96.12 217 ASN A O 1
ATOM 1751 N N . THR A 1 218 ? -23.507 1.487 10.618 1.00 95.88 218 THR A N 1
ATOM 1752 C CA . THR A 1 218 ? -22.388 2.103 9.894 1.00 95.88 218 THR A CA 1
ATOM 1753 C C . THR A 1 218 ? -21.133 1.230 9.935 1.00 95.88 218 THR A C 1
ATOM 1755 O O . THR A 1 218 ? -20.542 0.988 8.889 1.00 95.88 218 THR A O 1
ATOM 1758 N N . LEU A 1 219 ? -20.760 0.671 11.093 1.00 95.00 219 LEU A N 1
ATOM 1759 C CA . LEU A 1 219 ? -19.614 -0.246 11.204 1.00 95.00 219 LEU A CA 1
ATOM 1760 C C . LEU A 1 219 ? -19.788 -1.513 10.347 1.00 95.00 219 LEU A C 1
ATOM 1762 O O . LEU A 1 219 ? -18.832 -1.968 9.713 1.00 95.00 219 LEU A O 1
ATOM 1766 N N . LYS A 1 220 ? -21.005 -2.068 10.280 1.00 96.81 220 LYS A N 1
ATOM 1767 C CA . LYS A 1 220 ? -21.337 -3.190 9.380 1.00 96.81 220 LYS A CA 1
ATOM 1768 C C . LYS A 1 220 ? -21.247 -2.788 7.906 1.00 96.81 220 LYS A C 1
ATOM 1770 O O . LYS A 1 220 ? -20.710 -3.545 7.104 1.00 96.81 220 LYS A O 1
ATOM 1775 N N . SER A 1 221 ? -21.715 -1.591 7.561 1.00 96.62 221 SER A N 1
ATOM 1776 C CA . SER A 1 221 ? -21.643 -1.063 6.193 1.00 96.62 221 SER A CA 1
ATOM 1777 C C . SER A 1 221 ? -20.194 -0.835 5.761 1.00 96.62 221 SER A C 1
ATOM 1779 O O . SER A 1 221 ? -19.803 -1.258 4.679 1.00 96.62 221 SER A O 1
ATOM 1781 N N . PHE A 1 222 ? -19.360 -0.264 6.635 1.00 94.88 222 PHE A N 1
ATOM 1782 C CA . PHE A 1 222 ? -17.919 -0.138 6.403 1.00 94.88 222 PHE A CA 1
ATOM 1783 C C . PHE A 1 222 ? -17.237 -1.495 6.262 1.00 94.88 222 PHE A C 1
ATOM 1785 O O . PHE A 1 222 ? -16.398 -1.663 5.387 1.00 94.88 222 PHE A O 1
ATOM 1792 N N . SER A 1 223 ? -17.631 -2.480 7.070 1.00 95.25 223 SER A N 1
ATOM 1793 C CA . SER A 1 223 ? -17.130 -3.852 6.953 1.00 95.25 223 SER A CA 1
ATOM 1794 C C . SER A 1 223 ? -17.425 -4.451 5.573 1.00 95.25 223 SER A C 1
ATOM 1796 O O . SER A 1 223 ? -16.529 -5.013 4.948 1.00 95.25 223 SER A O 1
ATOM 1798 N N . ALA A 1 224 ? -18.659 -4.300 5.082 1.00 95.56 224 ALA A N 1
ATOM 1799 C CA . ALA A 1 224 ? -19.053 -4.765 3.754 1.00 95.56 224 ALA A CA 1
ATOM 1800 C C . ALA A 1 224 ? -18.304 -4.018 2.639 1.00 95.56 224 ALA A C 1
ATOM 1802 O O . ALA A 1 224 ? -17.806 -4.652 1.711 1.00 95.56 224 ALA A O 1
ATOM 1803 N N . LEU A 1 225 ? -18.163 -2.694 2.763 1.00 94.00 225 LEU A N 1
ATOM 1804 C CA . LEU A 1 225 ? -17.441 -1.864 1.801 1.00 94.00 225 LEU A CA 1
ATOM 1805 C C . LEU A 1 225 ? -15.957 -2.243 1.713 1.00 94.00 225 LEU A C 1
ATOM 1807 O O . LEU A 1 225 ? -15.448 -2.418 0.610 1.00 94.00 225 LEU A O 1
ATOM 1811 N N . ILE A 1 226 ? -15.278 -2.425 2.855 1.00 92.12 226 ILE A N 1
ATOM 1812 C CA . ILE A 1 226 ? -13.876 -2.867 2.895 1.00 92.12 226 ILE A CA 1
ATOM 1813 C C . ILE A 1 226 ? -13.734 -4.203 2.171 1.00 92.12 226 ILE A C 1
ATOM 1815 O O . ILE A 1 226 ? -12.876 -4.332 1.304 1.00 92.12 226 ILE A O 1
ATOM 1819 N N . ILE A 1 227 ? -14.581 -5.188 2.494 1.00 92.38 227 ILE A N 1
ATOM 1820 C CA . ILE A 1 227 ? -14.521 -6.500 1.839 1.00 92.38 227 ILE A CA 1
ATOM 1821 C C . ILE A 1 227 ? -14.725 -6.353 0.333 1.00 92.38 227 ILE A C 1
ATOM 1823 O O . ILE A 1 227 ? -13.920 -6.882 -0.424 1.00 92.38 227 ILE A O 1
ATOM 1827 N N . ALA A 1 228 ? -15.764 -5.638 -0.105 1.00 92.50 228 ALA A N 1
ATOM 1828 C CA . ALA A 1 228 ? -16.088 -5.502 -1.522 1.00 92.50 228 ALA A CA 1
ATOM 1829 C C . ALA A 1 228 ? -14.954 -4.829 -2.310 1.00 92.50 228 ALA A C 1
ATOM 1831 O O . ALA A 1 228 ? -14.518 -5.355 -3.333 1.00 92.50 228 ALA A O 1
ATOM 1832 N N . VAL A 1 229 ? -14.431 -3.705 -1.808 1.00 89.44 229 VAL A N 1
ATOM 1833 C CA . VAL A 1 229 ? -13.357 -2.953 -2.472 1.00 89.44 229 VAL A CA 1
ATOM 1834 C C . VAL A 1 229 ? -12.046 -3.737 -2.455 1.00 89.44 229 VAL A C 1
ATOM 1836 O O . VAL A 1 229 ? -11.398 -3.862 -3.492 1.00 89.44 229 VAL A O 1
ATOM 1839 N N . SER A 1 230 ? -11.654 -4.312 -1.312 1.00 88.38 230 SER A N 1
ATOM 1840 C CA . SER A 1 230 ? -10.414 -5.090 -1.216 1.00 88.38 230 SER A CA 1
ATOM 1841 C C . SER A 1 230 ? -10.474 -6.377 -2.036 1.00 88.38 230 SER A C 1
ATOM 1843 O O . SER A 1 230 ? -9.512 -6.686 -2.733 1.00 88.38 230 SER A O 1
ATOM 1845 N N . ALA A 1 231 ? -11.589 -7.113 -2.001 1.00 89.94 231 ALA A N 1
ATOM 1846 C CA . ALA A 1 231 ? -11.757 -8.324 -2.801 1.00 89.94 231 ALA A CA 1
ATOM 1847 C C . ALA A 1 231 ? -11.780 -8.000 -4.298 1.00 89.94 231 ALA A C 1
ATOM 1849 O O . ALA A 1 231 ? -11.088 -8.667 -5.061 1.00 89.94 231 ALA A O 1
ATOM 1850 N N . GLY A 1 232 ? -12.502 -6.951 -4.708 1.00 90.12 232 GLY A N 1
ATOM 1851 C CA . GLY A 1 232 ? -12.521 -6.489 -6.096 1.00 90.12 232 GLY A CA 1
ATOM 1852 C C . GLY A 1 232 ? -11.131 -6.091 -6.591 1.00 90.12 232 GLY A C 1
ATOM 1853 O O . GLY A 1 232 ? -10.717 -6.517 -7.666 1.00 90.12 232 GLY A O 1
ATOM 1854 N N . PHE A 1 233 ? -10.369 -5.351 -5.781 1.00 86.81 233 PHE A N 1
ATOM 1855 C CA . PHE A 1 233 ? -9.001 -4.961 -6.120 1.00 86.81 233 PHE A CA 1
ATOM 1856 C C . PHE A 1 233 ? -8.049 -6.163 -6.216 1.00 86.81 233 PHE A C 1
ATOM 1858 O O . PHE A 1 233 ? -7.313 -6.282 -7.196 1.00 86.81 233 PHE A O 1
ATOM 1865 N N . ILE A 1 234 ? -8.070 -7.070 -5.231 1.00 88.12 234 ILE A N 1
ATOM 1866 C CA . ILE A 1 234 ? -7.230 -8.278 -5.241 1.00 88.12 234 ILE A CA 1
ATOM 1867 C C . ILE A 1 234 ? -7.589 -9.161 -6.440 1.00 88.12 234 ILE A C 1
ATOM 1869 O O . ILE A 1 234 ? -6.690 -9.593 -7.157 1.00 88.12 234 ILE A O 1
ATOM 1873 N N . ALA A 1 235 ? -8.880 -9.386 -6.700 1.00 90.06 235 ALA A N 1
ATOM 1874 C CA . ALA A 1 235 ? -9.347 -10.194 -7.823 1.00 90.06 235 ALA A CA 1
ATOM 1875 C C . ALA A 1 235 ? -8.961 -9.577 -9.172 1.00 90.06 235 ALA A C 1
ATOM 1877 O O . ALA A 1 235 ? -8.451 -10.286 -10.034 1.00 90.06 235 ALA A O 1
ATOM 1878 N N . TRP A 1 236 ? -9.128 -8.260 -9.339 1.00 89.94 236 TRP A N 1
ATOM 1879 C CA . TRP A 1 236 ? -8.662 -7.544 -10.528 1.00 89.94 236 TRP A CA 1
ATOM 1880 C C . TRP A 1 236 ? -7.162 -7.745 -10.728 1.00 89.94 236 TRP A C 1
ATOM 1882 O O . TRP A 1 236 ? -6.721 -8.132 -11.808 1.00 89.94 236 TRP A O 1
ATOM 1892 N N . ARG A 1 237 ? -6.349 -7.462 -9.701 1.00 86.69 237 ARG A N 1
ATOM 1893 C CA . ARG A 1 237 ? -4.884 -7.499 -9.820 1.00 86.69 237 ARG A CA 1
ATOM 1894 C C . ARG A 1 237 ? -4.376 -8.906 -10.080 1.00 86.69 237 ARG A C 1
ATOM 1896 O O . ARG A 1 237 ? -3.533 -9.076 -10.956 1.00 86.69 237 ARG A O 1
ATOM 1903 N N . LEU A 1 238 ? -4.912 -9.894 -9.369 1.00 90.31 238 LEU A N 1
ATOM 1904 C CA . LEU A 1 238 ? -4.594 -11.294 -9.604 1.00 90.31 238 LEU A CA 1
ATOM 1905 C C . LEU A 1 238 ? -5.032 -11.718 -11.009 1.00 90.31 238 LEU A C 1
ATOM 1907 O O . LEU A 1 238 ? -4.233 -12.306 -11.719 1.00 90.31 238 LEU A O 1
ATOM 1911 N N . GLY A 1 239 ? -6.234 -11.339 -11.450 1.00 92.19 239 GLY A N 1
ATOM 1912 C CA . GLY A 1 239 ? -6.735 -11.629 -12.795 1.00 92.19 239 GLY A CA 1
ATOM 1913 C C . GLY A 1 239 ? -5.852 -11.052 -13.901 1.00 92.19 239 GLY A C 1
ATOM 1914 O O . GLY A 1 239 ? -5.496 -11.771 -14.832 1.00 92.19 239 GLY A O 1
ATOM 1915 N N . VAL A 1 240 ? -5.421 -9.791 -13.771 1.00 89.94 240 VAL A N 1
ATOM 1916 C CA . VAL A 1 240 ? -4.454 -9.175 -14.696 1.00 89.94 240 VAL A CA 1
ATOM 1917 C C . VAL A 1 240 ? -3.142 -9.958 -14.698 1.00 89.94 240 VAL A C 1
ATOM 1919 O O . VAL A 1 240 ? -2.672 -10.329 -15.766 1.00 89.94 240 VAL A O 1
ATOM 1922 N N . ARG A 1 241 ? -2.578 -10.279 -13.527 1.00 90.31 241 ARG A N 1
ATOM 1923 C CA . ARG A 1 241 ? -1.324 -11.045 -13.421 1.00 90.31 241 ARG A CA 1
ATOM 1924 C C . ARG A 1 241 ? -1.433 -12.451 -14.006 1.00 90.31 241 ARG A C 1
ATOM 1926 O O . ARG A 1 241 ? -0.513 -12.900 -14.681 1.00 90.31 241 ARG A O 1
ATOM 1933 N N . THR A 1 242 ? -2.548 -13.137 -13.777 1.00 94.56 242 THR A N 1
ATOM 1934 C CA . THR A 1 242 ? -2.822 -14.458 -14.349 1.00 94.56 242 THR A CA 1
ATOM 1935 C C . THR A 1 242 ? -2.950 -14.374 -15.867 1.00 94.56 242 THR A C 1
ATOM 1937 O O . THR A 1 242 ? -2.374 -15.201 -16.565 1.00 94.56 242 THR A O 1
ATOM 1940 N N . TYR A 1 243 ? -3.645 -13.365 -16.394 1.00 94.38 243 TYR A N 1
ATOM 1941 C CA . TYR A 1 243 ? -3.755 -13.144 -17.836 1.00 94.38 243 TYR A CA 1
ATOM 1942 C C . TYR A 1 243 ? -2.392 -12.850 -18.481 1.00 94.38 243 TYR A C 1
ATOM 1944 O O . TYR A 1 243 ? -2.043 -13.479 -19.479 1.00 94.38 243 TYR A O 1
ATOM 1952 N N . GLU A 1 244 ? -1.602 -11.952 -17.881 1.00 92.38 244 GLU A N 1
ATOM 1953 C CA . GLU A 1 244 ? -0.223 -11.658 -18.297 1.00 92.38 244 GLU A CA 1
ATOM 1954 C C . GLU A 1 244 ? 0.623 -12.939 -18.337 1.00 92.38 244 GLU A C 1
ATOM 1956 O O . GLU A 1 244 ? 1.271 -13.223 -19.344 1.00 92.38 244 GLU A O 1
ATOM 1961 N N . LEU A 1 245 ? 0.560 -13.750 -17.276 1.00 95.06 245 LEU A N 1
ATOM 1962 C CA . LEU A 1 245 ? 1.277 -15.019 -17.192 1.00 95.06 245 LEU A CA 1
ATOM 1963 C C . LEU A 1 245 ? 0.844 -15.997 -18.290 1.00 95.06 245 LEU A C 1
ATOM 1965 O O . LEU A 1 245 ? 1.705 -16.559 -18.958 1.00 95.06 245 LEU A O 1
ATOM 1969 N N . ILE A 1 246 ? -0.463 -16.201 -18.490 1.00 95.88 246 ILE A N 1
ATOM 1970 C CA . ILE A 1 246 ? -0.987 -17.153 -19.483 1.00 95.88 246 ILE A CA 1
ATOM 1971 C C . ILE A 1 246 ? -0.485 -16.799 -20.881 1.00 95.88 246 ILE A C 1
ATOM 1973 O O . ILE A 1 246 ? 0.041 -17.675 -21.561 1.00 95.88 246 ILE A O 1
ATOM 1977 N N . ARG A 1 247 ? -0.587 -15.526 -21.283 1.00 95.31 247 ARG A N 1
ATOM 1978 C CA . ARG A 1 247 ? -0.134 -15.071 -22.606 1.00 95.31 247 ARG A CA 1
ATOM 1979 C C . ARG A 1 247 ? 1.361 -15.267 -22.812 1.00 95.31 247 ARG A C 1
ATOM 1981 O O . ARG A 1 247 ? 1.808 -15.768 -23.838 1.00 95.31 247 ARG A O 1
ATOM 1988 N N . VAL A 1 248 ? 2.154 -14.894 -21.815 1.00 94.31 248 VAL A N 1
ATOM 1989 C CA . VAL A 1 248 ? 3.610 -15.027 -21.903 1.00 94.31 248 VAL A CA 1
ATOM 1990 C C . VAL A 1 248 ? 4.017 -16.502 -21.937 1.00 94.31 248 VAL A C 1
ATOM 1992 O O . VAL A 1 248 ? 4.898 -16.894 -22.703 1.00 94.31 248 VAL A O 1
ATOM 1995 N N . MET A 1 249 ? 3.345 -17.354 -21.160 1.00 94.75 249 MET A N 1
ATOM 1996 C CA . MET A 1 249 ? 3.618 -18.791 -21.136 1.00 94.75 249 MET A CA 1
ATOM 1997 C C . MET A 1 249 ? 3.150 -19.506 -22.408 1.00 94.75 249 MET A C 1
ATOM 1999 O O . MET A 1 249 ? 3.849 -20.421 -22.848 1.00 94.75 249 MET A O 1
ATOM 2003 N N . SER A 1 250 ? 2.063 -19.053 -23.050 1.00 93.50 250 SER A N 1
ATOM 2004 C CA . SER A 1 250 ? 1.603 -19.562 -24.354 1.00 93.50 250 SER A CA 1
ATOM 2005 C C . SER A 1 250 ? 2.531 -19.204 -25.517 1.00 93.50 250 SER A C 1
ATOM 2007 O O . SER A 1 250 ? 2.395 -19.775 -26.594 1.00 93.50 250 SER A O 1
ATOM 2009 N N . GLY A 1 251 ? 3.511 -18.322 -25.294 1.00 89.94 251 GLY A N 1
ATOM 2010 C CA . GLY A 1 251 ? 4.497 -17.920 -26.296 1.00 89.94 251 GLY A CA 1
ATOM 2011 C C . GLY A 1 251 ? 4.176 -16.602 -26.998 1.00 89.94 251 GLY A C 1
ATOM 2012 O O . GLY A 1 251 ? 4.892 -16.240 -27.932 1.00 89.94 251 GLY A O 1
ATOM 2013 N N . ASP A 1 252 ? 3.157 -15.866 -26.547 1.00 91.94 252 ASP A N 1
ATOM 2014 C CA . ASP A 1 252 ? 2.868 -14.538 -27.077 1.00 91.94 252 ASP A CA 1
ATOM 2015 C C . ASP A 1 252 ? 4.011 -13.578 -26.719 1.00 91.94 252 ASP A C 1
ATOM 2017 O O . ASP A 1 252 ? 4.446 -13.504 -25.566 1.00 91.94 252 ASP A O 1
ATOM 2021 N N . LYS A 1 253 ? 4.437 -12.761 -27.689 1.00 90.44 253 LYS A N 1
ATOM 2022 C CA . LYS A 1 253 ? 5.321 -11.605 -27.460 1.00 90.44 253 LYS A CA 1
ATOM 2023 C C . LYS A 1 253 ? 4.526 -10.460 -26.826 1.00 90.44 253 LYS A C 1
ATOM 2025 O O . LYS A 1 253 ? 4.238 -9.451 -27.461 1.00 90.44 253 LYS A O 1
ATOM 2030 N N . TYR A 1 254 ? 4.052 -10.684 -25.606 1.00 89.69 254 TYR A N 1
ATOM 2031 C CA . TYR A 1 254 ? 3.177 -9.765 -24.893 1.00 89.69 254 TYR A CA 1
ATOM 2032 C C . TYR A 1 254 ? 3.955 -8.959 -23.854 1.00 89.69 254 TYR A C 1
ATOM 2034 O O . TYR A 1 254 ? 4.507 -9.529 -22.915 1.00 89.69 254 TYR A O 1
ATOM 2042 N N . SER A 1 255 ? 3.930 -7.633 -23.986 1.00 89.44 255 SER A N 1
ATOM 2043 C CA . SER A 1 255 ? 4.552 -6.711 -23.034 1.00 89.44 255 SER A CA 1
ATOM 2044 C C . SER A 1 255 ? 3.638 -6.471 -21.828 1.00 89.44 255 SER A C 1
ATOM 2046 O O . SER A 1 255 ? 2.553 -5.895 -21.958 1.00 89.44 255 SER A O 1
ATOM 2048 N N . VAL A 1 256 ? 4.068 -6.917 -20.645 1.00 90.19 256 VAL A N 1
ATOM 2049 C CA . VAL A 1 256 ? 3.321 -6.737 -19.384 1.00 90.19 256 VAL A CA 1
ATOM 2050 C C . VAL A 1 256 ? 3.407 -5.303 -18.861 1.00 90.19 256 VAL A C 1
ATOM 2052 O O . VAL A 1 256 ? 4.255 -4.531 -19.299 1.00 90.19 256 VAL A O 1
ATOM 2055 N N . TRP A 1 257 ? 2.565 -4.946 -17.886 1.00 87.25 257 TRP A N 1
ATOM 2056 C CA . TRP A 1 257 ? 2.564 -3.602 -17.298 1.00 87.25 257 TRP A CA 1
ATOM 2057 C C . TRP A 1 257 ? 3.202 -3.552 -15.897 1.00 87.25 257 TRP A C 1
ATOM 2059 O O . TRP A 1 257 ? 2.950 -4.385 -15.013 1.00 87.25 257 TRP A O 1
ATOM 2069 N N . LEU A 1 258 ? 4.029 -2.528 -15.689 1.00 86.94 258 LEU A N 1
ATOM 2070 C CA . LEU A 1 258 ? 4.767 -2.216 -14.470 1.00 86.94 258 LEU A CA 1
ATOM 2071 C C . LEU A 1 258 ? 4.255 -0.927 -13.836 1.00 86.94 258 LEU A C 1
ATOM 2073 O O . LEU A 1 258 ? 4.256 0.099 -14.510 1.00 86.94 258 LEU A O 1
ATOM 2077 N N . PRO A 1 259 ? 3.846 -0.950 -12.559 1.00 85.62 259 PRO A N 1
ATOM 2078 C CA . PRO A 1 259 ? 3.461 0.264 -11.861 1.00 85.62 259 PRO A CA 1
ATOM 2079 C C . PRO A 1 259 ? 4.695 1.061 -11.439 1.00 85.62 259 PRO A C 1
ATOM 2081 O O . PRO A 1 259 ? 5.536 0.533 -10.719 1.00 85.62 259 PRO A O 1
ATOM 2084 N N . PHE A 1 260 ? 4.759 2.327 -11.827 1.00 83.38 260 PHE A N 1
ATOM 2085 C CA . PHE A 1 260 ? 5.811 3.259 -11.450 1.00 83.38 260 PHE A CA 1
ATOM 2086 C C . PHE A 1 260 ? 5.253 4.461 -10.689 1.00 83.38 260 PHE A C 1
ATOM 2088 O O . PHE A 1 260 ? 4.186 4.995 -11.012 1.00 83.38 260 PHE A O 1
ATOM 2095 N N . THR A 1 261 ? 6.021 4.890 -9.692 1.00 77.88 261 THR A N 1
ATOM 2096 C CA . THR A 1 261 ? 5.802 6.099 -8.899 1.00 77.88 261 THR A CA 1
ATOM 2097 C C . THR A 1 261 ? 7.044 6.979 -9.009 1.00 77.88 261 THR A C 1
ATOM 2099 O O . THR A 1 261 ? 8.168 6.492 -8.869 1.00 77.88 261 THR A O 1
ATOM 2102 N N . VAL A 1 262 ? 6.845 8.276 -9.228 1.00 72.50 262 VAL A N 1
ATOM 2103 C CA . VAL A 1 262 ? 7.909 9.288 -9.142 1.00 72.50 262 VAL A CA 1
ATOM 2104 C C . VAL A 1 262 ? 7.916 9.817 -7.712 1.00 72.50 262 VAL A C 1
ATOM 2106 O O . VAL A 1 262 ? 6.862 10.172 -7.209 1.00 72.50 262 VAL A O 1
ATOM 2109 N N . MET A 1 263 ? 9.052 9.850 -7.011 1.00 64.50 263 MET A N 1
ATOM 2110 C CA . MET A 1 263 ? 9.043 10.292 -5.603 1.00 64.50 263 MET A CA 1
ATOM 2111 C C . MET A 1 263 ? 8.754 11.791 -5.438 1.00 64.50 263 MET A C 1
ATOM 2113 O O . MET A 1 263 ? 8.149 12.184 -4.443 1.00 64.50 263 MET A O 1
ATOM 2117 N N . GLU A 1 264 ? 9.149 12.614 -6.408 1.00 59.94 264 GLU A N 1
ATOM 2118 C CA . GLU A 1 264 ? 8.940 14.070 -6.391 1.00 59.94 264 GLU A CA 1
ATOM 2119 C C . GLU A 1 264 ? 7.517 14.488 -6.800 1.00 59.94 264 GLU A C 1
ATOM 2121 O O . GLU A 1 264 ? 7.150 15.652 -6.654 1.00 59.94 264 GLU A O 1
ATOM 2126 N N . SER A 1 265 ? 6.689 13.553 -7.283 1.00 62.62 265 SER A N 1
ATOM 2127 C CA . SER A 1 265 ? 5.341 13.835 -7.780 1.00 62.62 265 SER A CA 1
ATOM 2128 C C . SER A 1 265 ? 4.321 12.812 -7.283 1.00 62.62 265 SER A C 1
ATOM 2130 O O . SER A 1 265 ? 4.620 11.650 -7.041 1.00 62.62 265 SER A O 1
ATOM 2132 N N . GLN A 1 266 ? 3.057 13.213 -7.157 1.00 62.69 266 GLN A N 1
ATOM 2133 C CA . GLN A 1 266 ? 1.984 12.259 -6.850 1.00 62.69 266 GLN A CA 1
ATOM 2134 C C . GLN A 1 266 ? 1.564 11.413 -8.062 1.00 62.69 266 GLN A C 1
ATOM 2136 O O . GLN A 1 266 ? 0.704 10.539 -7.938 1.00 62.69 2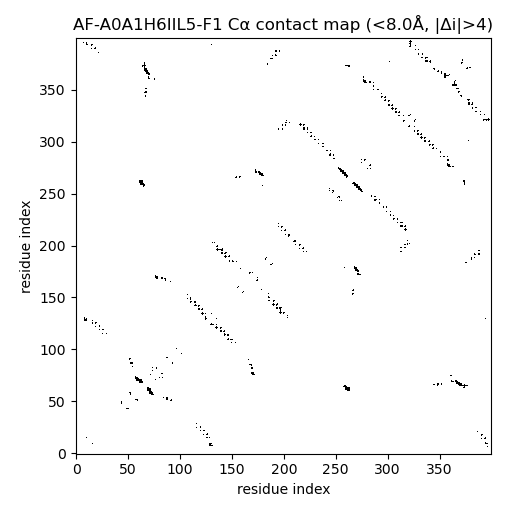66 GLN A O 1
ATOM 2141 N N . THR A 1 267 ? 2.171 11.649 -9.227 1.00 69.94 267 THR A N 1
ATOM 2142 C CA . THR A 1 267 ? 1.880 10.926 -10.463 1.00 69.94 267 THR A CA 1
ATOM 2143 C C . THR A 1 267 ? 2.293 9.465 -10.379 1.00 69.94 267 THR A C 1
ATOM 2145 O O . THR A 1 267 ? 3.423 9.132 -10.009 1.00 69.94 267 THR A O 1
ATOM 2148 N N . ARG A 1 268 ? 1.374 8.592 -10.799 1.00 75.50 268 ARG A N 1
ATOM 2149 C CA . ARG A 1 268 ? 1.588 7.150 -10.885 1.00 75.50 268 ARG A CA 1
ATOM 2150 C C . ARG A 1 268 ? 1.092 6.644 -12.218 1.00 75.50 268 ARG A C 1
ATOM 2152 O O . ARG A 1 268 ? -0.029 6.942 -12.636 1.00 75.50 268 ARG A O 1
ATOM 2159 N N . TYR A 1 269 ? 1.908 5.840 -12.867 1.00 77.81 269 TYR A N 1
ATOM 2160 C CA . TYR A 1 269 ? 1.588 5.322 -14.183 1.00 77.81 269 TYR A CA 1
ATOM 2161 C C . TYR A 1 269 ? 2.069 3.892 -14.330 1.00 77.81 269 TYR A C 1
ATOM 2163 O O . TYR A 1 269 ? 2.912 3.398 -13.591 1.00 77.81 269 TYR A O 1
ATOM 2171 N N . MET A 1 270 ? 1.476 3.210 -15.291 1.00 82.88 270 MET A N 1
ATOM 2172 C CA . MET A 1 270 ? 1.926 1.929 -15.772 1.00 82.88 270 MET A CA 1
ATOM 2173 C C . MET A 1 270 ? 2.834 2.168 -16.972 1.00 82.88 270 MET A C 1
ATOM 2175 O O . MET A 1 270 ? 2.433 2.853 -17.917 1.00 82.88 270 MET A O 1
ATOM 2179 N N . CYS A 1 271 ? 4.012 1.560 -16.950 1.00 82.44 271 CYS A N 1
ATOM 2180 C CA . CYS A 1 271 ? 4.906 1.441 -18.098 1.00 82.44 271 CYS A CA 1
ATOM 2181 C C . CYS A 1 271 ? 4.880 0.012 -18.609 1.00 82.44 271 CYS A C 1
ATOM 2183 O O . CYS A 1 271 ? 4.592 -0.917 -17.851 1.00 82.44 271 CYS A O 1
ATOM 2185 N N . ARG A 1 272 ? 5.179 -0.186 -19.889 1.00 85.88 272 ARG A N 1
ATOM 2186 C CA . ARG A 1 272 ? 5.362 -1.545 -20.397 1.00 85.88 272 ARG A CA 1
ATOM 2187 C C . ARG A 1 272 ? 6.650 -2.150 -19.823 1.00 85.88 272 ARG A C 1
ATOM 2189 O O . ARG A 1 272 ? 7.522 -1.449 -19.331 1.00 85.88 272 ARG A O 1
ATOM 2196 N N . LEU A 1 273 ? 6.744 -3.468 -19.851 1.00 88.75 273 LEU A N 1
ATOM 2197 C CA . LEU A 1 273 ? 7.993 -4.213 -19.787 1.00 88.75 273 LEU A CA 1
ATOM 2198 C C . LEU A 1 273 ? 8.092 -4.952 -21.123 1.00 88.75 273 LEU A C 1
ATOM 2200 O O . LEU A 1 273 ? 7.387 -5.956 -21.298 1.00 88.75 273 LEU A O 1
ATOM 2204 N N . PRO A 1 274 ? 8.846 -4.413 -22.091 1.00 86.94 274 PRO A N 1
ATOM 2205 C CA . PRO A 1 274 ? 8.833 -4.889 -23.462 1.00 86.94 274 PRO A CA 1
ATOM 2206 C C . PRO A 1 274 ? 9.443 -6.281 -23.532 1.00 86.94 274 PRO A C 1
ATOM 2208 O O . PRO A 1 274 ? 10.423 -6.590 -22.854 1.00 86.94 274 PRO A O 1
ATOM 2211 N N . PHE A 1 275 ? 8.822 -7.143 -24.330 1.00 88.81 275 PHE A N 1
ATOM 2212 C CA . PHE A 1 275 ? 9.346 -8.483 -24.572 1.00 88.81 275 PHE A CA 1
ATOM 2213 C C . PHE A 1 275 ? 10.673 -8.419 -25.340 1.00 88.81 275 PHE A C 1
ATOM 2215 O O . PHE A 1 275 ? 11.544 -9.265 -25.160 1.00 88.81 275 PHE A O 1
ATOM 2222 N N . GLU A 1 276 ? 10.811 -7.404 -26.187 1.00 88.19 276 GLU A N 1
ATOM 2223 C CA . GLU A 1 276 ? 11.934 -7.179 -27.089 1.00 88.19 276 GLU A CA 1
ATOM 2224 C C . GLU A 1 276 ? 13.243 -6.877 -26.351 1.00 88.19 276 GLU A C 1
ATOM 2226 O O . GLU A 1 276 ? 14.302 -7.260 -26.840 1.00 88.19 276 GLU A O 1
ATOM 2231 N N . ASP A 1 277 ? 13.173 -6.277 -25.158 1.00 88.50 277 ASP A N 1
ATOM 2232 C CA . ASP A 1 277 ? 14.359 -5.941 -24.355 1.00 88.50 277 ASP A CA 1
ATOM 2233 C C . ASP A 1 277 ? 14.888 -7.141 -23.553 1.00 88.50 277 ASP A C 1
ATOM 2235 O O . ASP A 1 277 ? 15.879 -7.028 -22.829 1.00 88.50 277 ASP A O 1
ATOM 2239 N N . ALA A 1 278 ? 14.220 -8.296 -23.621 1.00 92.62 278 ALA A N 1
ATOM 2240 C CA . ALA A 1 278 ? 14.668 -9.493 -22.928 1.00 92.62 278 ALA A CA 1
ATOM 2241 C C . ALA A 1 278 ? 15.826 -10.166 -23.669 1.00 92.62 278 ALA A C 1
ATOM 2243 O O .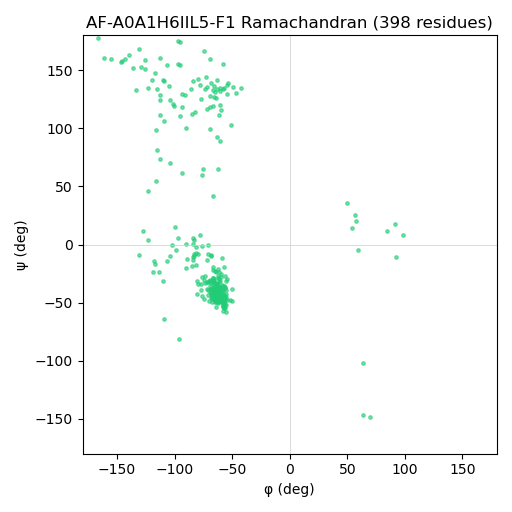 ALA A 1 278 ? 15.754 -10.407 -24.873 1.00 92.62 278 ALA A O 1
ATOM 2244 N N . VAL A 1 279 ? 16.844 -10.615 -22.929 1.00 95.12 279 VAL A N 1
ATOM 2245 C CA . VAL A 1 279 ? 17.998 -11.340 -23.503 1.00 95.12 279 VAL A CA 1
ATOM 2246 C C . VAL A 1 279 ? 17.592 -12.658 -24.176 1.00 95.12 279 VAL A C 1
ATOM 2248 O O . VAL A 1 279 ? 18.301 -13.182 -25.031 1.00 95.12 279 VAL A O 1
ATOM 2251 N N . SER A 1 280 ? 16.451 -13.228 -23.776 1.00 95.06 280 SER A N 1
ATOM 2252 C CA . SER A 1 280 ? 15.805 -14.353 -24.451 1.00 95.06 280 SER A CA 1
ATOM 2253 C C . SER A 1 280 ? 14.334 -14.471 -24.044 1.00 95.06 280 SER A C 1
ATOM 2255 O O . SER A 1 280 ? 13.927 -14.034 -22.964 1.00 95.06 280 SER A O 1
ATOM 2257 N N . ALA A 1 281 ? 13.542 -15.175 -24.858 1.00 94.50 281 ALA A N 1
ATOM 2258 C CA . ALA A 1 281 ? 12.152 -15.499 -24.528 1.00 94.50 281 ALA A CA 1
ATOM 2259 C C . ALA A 1 281 ? 12.023 -16.255 -23.191 1.00 94.50 281 ALA A C 1
ATOM 2261 O O . ALA A 1 281 ? 11.075 -16.035 -22.438 1.00 94.50 281 ALA A O 1
ATOM 2262 N N . GLN A 1 282 ? 12.979 -17.138 -22.878 1.00 95.94 282 GLN A N 1
ATOM 2263 C CA . GLN A 1 282 ? 12.973 -17.888 -21.623 1.00 95.94 282 GLN A CA 1
ATOM 2264 C C . GLN A 1 282 ? 13.284 -16.989 -20.422 1.00 95.94 282 GLN A C 1
ATOM 2266 O O . GLN A 1 282 ? 12.649 -17.133 -19.378 1.00 95.94 282 GLN A O 1
ATOM 2271 N N . ALA A 1 283 ? 14.214 -16.043 -20.571 1.00 95.25 283 ALA A N 1
ATOM 2272 C CA . ALA A 1 283 ? 14.526 -15.072 -19.528 1.00 95.25 283 ALA A CA 1
ATOM 2273 C C . ALA A 1 283 ? 13.300 -14.204 -19.196 1.00 95.25 283 ALA A C 1
ATOM 2275 O O . ALA A 1 283 ? 12.933 -14.083 -18.026 1.00 95.25 283 ALA A O 1
ATOM 2276 N N . TYR A 1 284 ? 12.580 -13.725 -20.219 1.00 95.69 284 TYR A N 1
ATOM 2277 C CA . TYR A 1 284 ? 11.318 -13.003 -20.029 1.00 95.69 284 TYR A CA 1
ATOM 2278 C C . TYR A 1 284 ? 10.282 -13.847 -19.274 1.00 95.69 284 TYR A C 1
ATOM 2280 O O . TYR A 1 284 ? 9.735 -13.412 -18.260 1.00 95.69 284 TYR A O 1
ATOM 2288 N N . LYS A 1 285 ? 10.050 -15.093 -19.718 1.00 95.38 285 LYS A N 1
ATOM 2289 C CA . LYS A 1 285 ? 9.122 -16.028 -19.058 1.00 95.38 285 LYS A CA 1
ATOM 2290 C C . LYS A 1 285 ? 9.468 -16.229 -17.583 1.00 95.38 285 LYS A C 1
ATOM 2292 O O . LYS A 1 285 ? 8.572 -16.174 -16.743 1.00 95.38 285 LYS A O 1
ATOM 2297 N N . ASN A 1 286 ? 10.747 -16.420 -17.260 1.00 95.88 286 ASN A N 1
ATOM 2298 C CA . ASN A 1 286 ? 11.206 -16.608 -15.885 1.00 95.88 286 ASN A CA 1
ATOM 2299 C C . ASN A 1 286 ? 10.901 -15.385 -15.012 1.00 95.88 286 ASN A C 1
ATOM 2301 O O . ASN A 1 286 ? 10.419 -15.551 -13.893 1.00 95.88 286 ASN A O 1
ATOM 2305 N N . VAL A 1 287 ? 11.114 -14.171 -15.531 1.00 94.75 287 VAL A N 1
ATOM 2306 C CA . VAL A 1 287 ? 10.782 -12.929 -14.816 1.00 94.75 287 VAL A CA 1
ATOM 2307 C C . VAL A 1 287 ? 9.281 -12.850 -14.554 1.00 94.75 287 VAL A C 1
ATOM 2309 O O . VAL A 1 287 ? 8.867 -12.655 -13.414 1.00 94.75 287 VAL A O 1
ATOM 2312 N N . ILE A 1 288 ? 8.440 -13.058 -15.570 1.00 94.94 288 ILE A N 1
ATOM 2313 C CA . ILE A 1 288 ? 6.980 -12.982 -15.397 1.00 94.94 288 ILE A CA 1
ATOM 2314 C C . ILE A 1 288 ? 6.469 -14.053 -14.423 1.00 94.94 288 ILE A C 1
ATOM 2316 O O . ILE A 1 288 ? 5.646 -13.751 -13.554 1.00 94.94 288 ILE A O 1
ATOM 2320 N N . LEU A 1 289 ? 6.998 -15.278 -14.504 1.00 95.75 289 LEU A N 1
ATOM 2321 C CA . LEU A 1 289 ? 6.673 -16.355 -13.569 1.00 95.75 289 LEU A CA 1
ATOM 2322 C C . LEU A 1 289 ? 7.073 -16.004 -12.136 1.00 95.75 289 LEU A C 1
ATOM 2324 O O . LEU A 1 289 ? 6.265 -16.150 -11.221 1.00 95.75 289 LEU A O 1
ATOM 2328 N N . PHE A 1 290 ? 8.300 -15.522 -11.938 1.00 95.38 290 PHE A N 1
ATOM 2329 C CA . PHE A 1 290 ? 8.798 -15.140 -10.621 1.00 95.38 290 PHE A CA 1
ATOM 2330 C C . PHE A 1 290 ? 7.904 -14.077 -9.979 1.00 95.38 290 PHE A C 1
ATOM 2332 O O . PHE A 1 290 ? 7.496 -14.209 -8.826 1.00 95.38 290 PHE A O 1
ATOM 2339 N N . ARG A 1 291 ? 7.526 -13.054 -10.749 1.00 92.00 291 ARG A N 1
ATOM 2340 C CA . ARG A 1 291 ? 6.650 -11.977 -10.275 1.00 92.00 291 ARG A CA 1
ATOM 2341 C C . ARG A 1 291 ? 5.274 -12.487 -9.878 1.00 92.00 291 ARG A C 1
ATOM 2343 O O . ARG A 1 291 ? 4.753 -12.084 -8.841 1.00 92.00 291 ARG A O 1
ATOM 2350 N N . TYR A 1 292 ? 4.710 -13.412 -10.651 1.00 93.44 292 TYR A N 1
ATOM 2351 C CA . TYR A 1 292 ? 3.457 -14.071 -10.295 1.00 93.44 292 TYR A CA 1
ATOM 2352 C C . TYR A 1 292 ? 3.572 -14.856 -8.977 1.00 93.44 292 TYR A C 1
ATOM 2354 O O . TYR A 1 292 ? 2.741 -14.695 -8.081 1.00 93.44 292 TYR A O 1
ATOM 2362 N N . LEU A 1 293 ? 4.627 -15.667 -8.834 1.00 93.50 293 LEU A N 1
ATOM 2363 C CA . LEU A 1 293 ? 4.883 -16.471 -7.633 1.00 93.50 293 LEU A CA 1
ATOM 2364 C C . LEU A 1 293 ? 5.149 -15.613 -6.395 1.00 93.50 293 LEU A C 1
ATOM 2366 O O . LEU A 1 293 ? 4.763 -16.001 -5.294 1.00 93.50 293 LEU A O 1
ATOM 2370 N N . ARG A 1 294 ? 5.765 -14.442 -6.568 1.00 90.94 294 ARG A N 1
ATOM 2371 C CA . ARG A 1 294 ? 5.943 -13.453 -5.506 1.00 90.94 294 ARG A CA 1
ATOM 2372 C C . ARG A 1 294 ? 4.627 -12.793 -5.102 1.00 90.94 294 ARG A C 1
ATOM 2374 O O . ARG A 1 294 ? 4.357 -12.658 -3.910 1.00 90.94 294 ARG A O 1
ATOM 2381 N N . ASP A 1 295 ? 3.837 -12.327 -6.066 1.00 89.88 295 ASP A N 1
ATOM 2382 C CA . ASP A 1 295 ? 2.646 -11.515 -5.791 1.00 89.88 295 ASP A CA 1
ATOM 2383 C C . ASP A 1 295 ? 1.531 -12.361 -5.129 1.00 89.88 295 ASP A C 1
ATOM 2385 O O . ASP A 1 295 ? 0.787 -11.863 -4.281 1.00 89.88 295 ASP A O 1
ATOM 2389 N N . LEU A 1 296 ? 1.438 -13.659 -5.447 1.00 91.69 296 LEU A N 1
ATOM 2390 C CA . LEU A 1 296 ? 0.415 -14.574 -4.922 1.00 91.69 296 LEU A CA 1
ATOM 2391 C C . LEU A 1 296 ? 0.357 -14.663 -3.376 1.00 91.69 296 LEU A C 1
ATOM 2393 O O . LEU A 1 296 ? -0.718 -14.424 -2.812 1.00 91.69 296 LEU A O 1
ATOM 2397 N N . PRO A 1 297 ? 1.451 -14.975 -2.649 1.00 92.75 297 PRO A N 1
ATOM 2398 C CA . PRO A 1 297 ? 1.435 -14.989 -1.188 1.00 92.75 297 PRO A CA 1
ATOM 2399 C C . PRO A 1 297 ? 1.151 -13.603 -0.600 1.00 92.75 297 PRO A C 1
ATOM 2401 O O . PRO A 1 297 ? 0.459 -13.509 0.414 1.00 92.75 297 PRO A O 1
ATOM 2404 N N . VAL A 1 298 ? 1.604 -12.522 -1.244 1.00 91.31 298 VAL A N 1
ATOM 2405 C CA . VAL A 1 298 ? 1.304 -11.148 -0.809 1.00 91.31 298 VAL A CA 1
ATOM 2406 C C . VAL A 1 298 ? -0.206 -10.882 -0.884 1.00 91.31 298 VAL A C 1
ATOM 2408 O O . VAL A 1 298 ? -0.785 -10.397 0.091 1.00 91.31 298 VAL A O 1
ATOM 2411 N N . PHE A 1 299 ? -0.882 -11.269 -1.971 1.00 91.00 299 PHE A N 1
ATOM 2412 C CA . PHE A 1 299 ? -2.343 -11.160 -2.090 1.00 91.00 299 PHE A CA 1
ATOM 2413 C C . PHE A 1 299 ? -3.091 -12.010 -1.057 1.00 91.00 299 PHE A C 1
ATOM 2415 O O . PHE A 1 299 ? -4.044 -11.533 -0.438 1.00 91.00 299 PHE A O 1
ATOM 2422 N N . ALA A 1 300 ? -2.655 -13.249 -0.825 1.00 92.88 300 ALA A N 1
ATOM 2423 C CA . ALA A 1 300 ? -3.293 -14.130 0.151 1.00 92.88 300 ALA A CA 1
ATOM 2424 C C . ALA A 1 300 ? -3.187 -13.574 1.582 1.00 92.88 300 ALA A C 1
ATOM 2426 O O . ALA A 1 300 ? -4.179 -13.522 2.315 1.00 92.88 300 ALA A O 1
ATOM 2427 N N . LEU A 1 301 ? -1.996 -13.114 1.973 1.00 94.94 301 LEU A N 1
ATOM 2428 C CA . LEU A 1 301 ? -1.740 -12.566 3.304 1.00 94.94 301 LEU A CA 1
ATOM 2429 C C . LEU A 1 301 ? -2.475 -11.241 3.530 1.00 94.94 301 LEU A C 1
ATOM 2431 O O . LEU A 1 301 ? -3.098 -11.058 4.577 1.00 94.94 301 LEU A O 1
ATOM 2435 N N . THR A 1 302 ? -2.456 -10.338 2.547 1.00 91.12 302 THR A N 1
ATOM 2436 C CA . THR A 1 302 ? -3.190 -9.063 2.619 1.00 91.12 302 THR A CA 1
ATOM 2437 C C . THR A 1 302 ? -4.702 -9.287 2.672 1.00 91.12 302 THR A C 1
ATOM 2439 O O . THR A 1 302 ? -5.370 -8.705 3.528 1.00 91.12 302 THR A O 1
ATOM 2442 N N . GLY A 1 303 ? -5.247 -10.201 1.863 1.00 93.00 303 GLY A N 1
ATOM 2443 C CA . GLY A 1 303 ? -6.659 -10.588 1.922 1.00 93.00 303 GLY A CA 1
ATOM 2444 C C . GLY A 1 303 ? -7.057 -11.167 3.285 1.00 93.00 303 GLY A C 1
ATOM 2445 O O . GLY A 1 303 ? -8.056 -10.756 3.880 1.00 93.00 303 GLY A O 1
ATOM 2446 N N . ALA A 1 304 ? -6.239 -12.063 3.845 1.00 95.25 304 ALA A N 1
ATOM 2447 C CA . ALA A 1 304 ? -6.464 -12.611 5.181 1.00 95.25 304 ALA A CA 1
ATOM 2448 C C . ALA A 1 304 ? -6.383 -11.537 6.284 1.00 95.25 304 ALA A C 1
ATOM 2450 O O . ALA A 1 304 ? -7.162 -11.576 7.243 1.00 95.25 304 ALA A O 1
ATOM 2451 N N . ALA A 1 305 ? -5.485 -10.556 6.145 1.00 94.81 305 ALA A N 1
ATOM 2452 C CA . ALA A 1 305 ? -5.381 -9.432 7.070 1.00 94.81 305 ALA A CA 1
ATOM 2453 C C . ALA A 1 305 ? -6.646 -8.564 7.048 1.00 94.81 305 ALA A C 1
ATOM 2455 O O . ALA A 1 305 ? -7.199 -8.259 8.106 1.00 94.81 305 ALA A O 1
ATOM 2456 N N . VAL A 1 306 ? -7.162 -8.249 5.856 1.00 93.19 306 VAL A N 1
ATOM 2457 C CA . VAL A 1 306 ? -8.422 -7.512 5.687 1.00 93.19 306 VAL A CA 1
ATOM 2458 C C . VAL A 1 306 ? -9.576 -8.239 6.380 1.00 93.19 306 VAL A C 1
ATOM 2460 O O . VAL A 1 306 ? -10.317 -7.625 7.150 1.00 93.19 306 VAL A O 1
ATOM 2463 N N . LEU A 1 307 ? -9.701 -9.557 6.196 1.00 95.75 307 LEU A N 1
ATOM 2464 C CA . LEU A 1 307 ? -10.734 -10.352 6.871 1.00 95.75 307 LEU A CA 1
ATOM 2465 C C . LEU A 1 307 ? -10.599 -10.311 8.398 1.00 95.75 307 LEU A C 1
ATOM 2467 O O . LEU A 1 307 ? -11.604 -10.231 9.111 1.00 95.75 307 LEU A O 1
ATOM 2471 N N . ALA A 1 308 ? -9.371 -10.362 8.919 1.00 95.56 308 ALA A N 1
ATOM 2472 C CA . ALA A 1 308 ? -9.121 -10.245 10.350 1.00 95.56 308 ALA A CA 1
ATOM 2473 C C . ALA A 1 308 ? -9.535 -8.862 10.882 1.00 95.56 308 ALA A C 1
ATOM 2475 O O . ALA A 1 308 ? -10.233 -8.789 11.894 1.00 95.56 308 ALA A O 1
ATOM 2476 N N . PHE A 1 309 ? -9.189 -7.780 10.182 1.00 94.62 309 PHE A N 1
ATOM 2477 C CA . PHE A 1 309 ? -9.595 -6.422 10.548 1.00 94.62 309 PHE A CA 1
ATOM 2478 C C . PHE A 1 309 ? -11.119 -6.235 10.500 1.00 94.62 309 PHE A C 1
ATOM 2480 O O . PHE A 1 309 ? -11.716 -5.730 11.450 1.00 94.62 309 PHE A O 1
ATOM 2487 N N . VAL A 1 310 ? -11.786 -6.730 9.456 1.00 95.56 310 VAL A N 1
ATOM 2488 C CA . VAL A 1 310 ? -13.249 -6.656 9.332 1.00 95.56 310 VAL A CA 1
ATOM 2489 C C . VAL A 1 310 ? -13.952 -7.406 10.465 1.00 95.56 310 VAL A C 1
ATOM 2491 O O . VAL A 1 310 ? -14.939 -6.917 11.016 1.00 95.56 310 VAL A O 1
ATOM 2494 N N . ARG A 1 311 ? -13.422 -8.555 10.899 1.00 96.38 311 ARG A N 1
ATOM 2495 C CA . ARG A 1 311 ? -13.958 -9.263 12.074 1.00 96.38 311 ARG A CA 1
ATOM 2496 C C . ARG A 1 311 ? -13.917 -8.406 13.341 1.00 96.38 311 ARG A C 1
ATOM 2498 O O . ARG A 1 311 ? -14.844 -8.498 14.140 1.00 96.38 311 ARG A O 1
ATOM 2505 N N . VAL A 1 312 ? -12.901 -7.556 13.517 1.00 94.31 312 VAL A N 1
ATOM 2506 C CA . VAL A 1 312 ? -12.843 -6.598 14.638 1.00 94.31 312 VAL A CA 1
ATOM 2507 C C . VAL A 1 312 ? -13.990 -5.594 14.545 1.00 94.31 312 VAL A C 1
ATOM 2509 O O . VAL A 1 312 ? -14.677 -5.374 15.542 1.00 94.31 312 VAL A O 1
ATOM 2512 N N . LEU A 1 313 ? -14.243 -5.024 13.363 1.00 94.88 313 LEU A N 1
ATOM 2513 C CA . LEU A 1 313 ? -15.331 -4.061 13.156 1.00 94.88 313 LEU A CA 1
ATOM 2514 C C . LEU A 1 313 ? -16.711 -4.688 13.398 1.00 94.88 313 LEU A C 1
ATOM 2516 O O . LEU A 1 313 ? -17.537 -4.102 14.097 1.00 94.88 313 LEU A O 1
ATOM 2520 N N . LEU A 1 314 ? -16.946 -5.901 12.891 1.00 96.31 314 LEU A N 1
ATOM 2521 C CA . LEU A 1 314 ? -18.209 -6.625 13.073 1.00 96.31 314 LEU A CA 1
ATOM 2522 C C . LEU A 1 314 ? -18.463 -7.017 14.532 1.00 96.31 314 LEU A C 1
ATOM 2524 O O . LEU A 1 314 ? -19.592 -6.899 15.004 1.00 96.31 314 LEU A O 1
ATOM 2528 N N . ASN A 1 315 ? -17.435 -7.463 15.256 1.00 94.69 315 ASN A N 1
ATOM 2529 C CA . ASN A 1 315 ? -17.554 -7.737 16.690 1.00 94.69 315 ASN A CA 1
ATOM 2530 C C . ASN A 1 315 ? -17.811 -6.436 17.465 1.00 94.69 315 ASN A C 1
ATOM 2532 O O . ASN A 1 315 ? -18.699 -6.374 18.313 1.00 94.69 315 ASN A O 1
ATOM 2536 N N . THR A 1 316 ? -17.123 -5.354 17.100 1.00 91.88 316 THR A N 1
ATOM 2537 C CA . THR A 1 316 ? -17.335 -4.037 17.713 1.00 91.88 316 THR A CA 1
ATOM 2538 C C . THR A 1 316 ? -18.751 -3.511 17.478 1.00 91.88 316 THR A C 1
ATOM 2540 O O . THR A 1 316 ? -19.365 -2.950 18.383 1.00 91.88 316 THR A O 1
ATOM 2543 N N . ALA A 1 317 ? -19.330 -3.769 16.304 1.00 92.88 317 ALA A N 1
ATOM 2544 C CA . ALA A 1 317 ? -20.722 -3.443 16.008 1.00 92.88 317 ALA A CA 1
ATOM 2545 C C . ALA A 1 317 ? -21.724 -4.187 16.916 1.00 92.88 317 ALA A C 1
ATOM 2547 O O . ALA A 1 317 ? -22.854 -3.724 17.074 1.00 92.88 317 ALA A O 1
ATOM 2548 N N . LYS A 1 318 ? -21.324 -5.309 17.532 1.00 92.50 318 LYS A N 1
ATOM 2549 C CA . LYS A 1 318 ? -22.100 -6.049 18.545 1.00 92.50 318 LYS A CA 1
ATOM 2550 C C . LYS A 1 318 ? -21.829 -5.576 19.981 1.00 92.50 318 LYS A C 1
ATOM 2552 O O . LYS A 1 318 ? -22.404 -6.115 20.917 1.00 92.50 318 LYS A O 1
ATOM 2557 N N . GLY A 1 319 ? -20.967 -4.576 20.174 1.00 87.88 319 GLY A N 1
ATOM 2558 C CA . GLY A 1 319 ? -20.555 -4.097 21.496 1.00 87.88 319 GLY A CA 1
ATOM 2559 C C . GLY A 1 319 ? -19.404 -4.881 22.131 1.00 87.88 319 GLY A C 1
ATOM 2560 O O . GLY A 1 319 ? -19.128 -4.697 23.318 1.00 87.88 319 GLY A O 1
ATOM 2561 N N . GLU A 1 320 ? -18.729 -5.744 21.367 1.00 89.81 320 GLU A N 1
ATOM 2562 C CA . GLU A 1 320 ? -17.504 -6.423 21.788 1.00 89.81 320 GLU A CA 1
ATOM 2563 C C . GLU A 1 320 ? -16.296 -5.558 21.395 1.00 89.81 320 GLU A C 1
ATOM 2565 O O . GLU A 1 320 ? -15.888 -5.568 20.236 1.00 89.81 320 GLU A O 1
ATOM 2570 N N . PHE A 1 321 ? -15.714 -4.803 22.333 1.00 84.81 321 PHE A N 1
ATOM 2571 C CA . PHE A 1 321 ? -14.578 -3.907 22.049 1.00 84.81 321 PHE A CA 1
ATOM 2572 C C . PHE A 1 321 ? -13.229 -4.565 22.366 1.00 84.81 321 PHE A C 1
ATOM 2574 O O . PHE A 1 321 ? -12.563 -5.106 21.481 1.00 84.81 321 PHE A O 1
ATOM 2581 N N . ASN A 1 322 ? -12.835 -4.557 23.641 1.00 85.06 322 ASN A N 1
ATOM 2582 C CA . ASN A 1 322 ? -11.559 -5.077 24.124 1.00 85.06 322 ASN A CA 1
ATOM 2583 C C . ASN A 1 322 ? -11.683 -6.538 24.583 1.00 85.06 322 ASN A C 1
ATOM 2585 O O . ASN A 1 322 ? -11.464 -6.853 25.747 1.00 85.06 322 ASN A O 1
ATOM 2589 N N . THR A 1 323 ? -12.051 -7.441 23.672 1.00 88.12 323 THR A N 1
ATOM 2590 C CA . THR A 1 323 ? -12.132 -8.885 23.959 1.00 88.12 323 THR A CA 1
ATOM 2591 C C . THR A 1 323 ? -10.847 -9.608 23.551 1.00 88.12 323 THR A C 1
ATOM 2593 O O . THR A 1 323 ? -10.155 -9.196 22.613 1.00 88.12 323 THR A O 1
ATOM 2596 N N . LYS A 1 324 ? -10.544 -10.756 24.183 1.00 89.50 324 LYS A N 1
ATOM 2597 C CA . LYS A 1 324 ? -9.442 -11.651 23.756 1.00 89.50 324 LYS A CA 1
ATOM 2598 C C . LYS A 1 324 ? -9.508 -11.967 22.255 1.00 89.50 324 LYS A C 1
ATOM 2600 O O . LYS A 1 324 ? -8.477 -11.994 21.580 1.00 89.50 324 LYS A O 1
ATOM 2605 N N . ARG A 1 325 ? -10.722 -12.154 21.721 1.00 91.56 325 ARG A N 1
ATOM 2606 C CA . ARG A 1 325 ? -10.979 -12.432 20.301 1.00 91.56 325 ARG A CA 1
ATOM 2607 C C . ARG A 1 325 ? -10.560 -11.269 19.399 1.00 91.56 325 ARG A C 1
ATOM 2609 O O . ARG A 1 325 ? -9.826 -11.496 18.441 1.00 91.56 325 ARG A O 1
ATOM 2616 N N . ASN A 1 326 ? -10.965 -10.039 19.715 1.00 91.06 326 ASN A N 1
ATOM 2617 C CA . ASN A 1 326 ? -10.585 -8.862 18.927 1.00 91.06 326 ASN A CA 1
ATOM 2618 C C . ASN A 1 326 ? -9.090 -8.566 19.013 1.00 91.06 326 ASN A C 1
ATOM 2620 O O . ASN A 1 326 ? -8.468 -8.281 17.990 1.00 91.06 326 ASN A O 1
ATOM 2624 N N . ARG A 1 327 ? -8.482 -8.719 20.197 1.00 90.00 327 ARG A N 1
ATOM 2625 C CA . ARG A 1 327 ? -7.024 -8.601 20.361 1.00 90.00 327 ARG A CA 1
ATOM 2626 C C . ARG A 1 327 ? -6.277 -9.600 19.471 1.00 90.00 327 ARG A C 1
ATOM 2628 O O . ARG A 1 327 ? -5.294 -9.231 18.831 1.00 90.00 327 ARG A O 1
ATOM 2635 N N . LYS A 1 328 ? -6.765 -10.845 19.380 1.00 93.38 328 LYS A N 1
ATOM 2636 C CA . LYS A 1 328 ? -6.212 -11.871 18.481 1.00 93.38 328 LYS A CA 1
ATOM 2637 C C . LYS A 1 328 ? -6.370 -11.487 17.008 1.00 93.38 328 LYS A C 1
ATOM 2639 O O . LYS A 1 328 ? -5.399 -11.589 16.267 1.00 93.38 328 LYS A O 1
ATOM 2644 N N . HIS A 1 329 ? -7.546 -11.018 16.585 1.00 94.88 329 HIS A N 1
ATOM 2645 C CA . HIS A 1 329 ? -7.780 -10.598 15.195 1.00 94.88 329 HIS A CA 1
ATOM 2646 C C . HIS A 1 329 ? -6.896 -9.419 14.779 1.00 94.88 329 HIS A C 1
ATOM 2648 O O . HIS A 1 329 ? -6.272 -9.485 13.726 1.00 94.88 329 HIS A O 1
ATOM 2654 N N . LEU A 1 330 ? -6.759 -8.394 15.627 1.00 92.44 330 LEU A N 1
ATOM 2655 C CA . LEU A 1 330 ? -5.838 -7.276 15.386 1.00 92.44 330 LEU A CA 1
ATOM 2656 C C . LEU A 1 330 ? -4.390 -7.754 15.260 1.00 92.44 330 LEU A C 1
ATOM 2658 O O . LEU A 1 330 ? -3.697 -7.381 14.317 1.00 92.44 330 LEU A O 1
ATOM 2662 N N . ARG A 1 331 ? -3.937 -8.613 16.185 1.00 92.62 331 ARG A N 1
ATOM 2663 C CA . ARG A 1 331 ? -2.580 -9.176 16.145 1.00 92.62 331 ARG A CA 1
ATOM 2664 C C . ARG A 1 331 ? -2.335 -9.971 14.868 1.00 92.62 331 ARG A C 1
ATOM 2666 O O . ARG A 1 331 ? -1.288 -9.809 14.254 1.00 92.62 331 ARG A O 1
ATOM 2673 N N . ASN A 1 332 ? -3.295 -10.801 14.469 1.00 94.50 332 ASN A N 1
ATOM 2674 C CA . ASN A 1 332 ? -3.205 -11.579 13.240 1.00 94.50 332 ASN A CA 1
ATOM 2675 C C . ASN A 1 332 ? -3.157 -10.666 12.012 1.00 94.50 332 ASN A C 1
ATOM 2677 O O . ASN A 1 332 ? -2.306 -10.873 11.160 1.00 94.50 332 ASN A O 1
ATOM 2681 N N . SER A 1 333 ? -4.007 -9.635 11.946 1.00 94.62 333 SER A N 1
ATOM 2682 C CA . SER A 1 333 ? -3.983 -8.656 10.854 1.00 94.62 333 SER A CA 1
ATOM 2683 C C . SER A 1 333 ? -2.612 -7.991 10.720 1.00 94.62 333 SER A C 1
ATOM 2685 O O . SER A 1 333 ? -2.085 -7.911 9.617 1.00 94.62 333 SER A O 1
ATOM 2687 N N . MET A 1 334 ? -2.023 -7.546 11.835 1.00 94.12 334 MET A N 1
ATOM 2688 C CA . MET A 1 334 ? -0.688 -6.939 11.835 1.00 94.12 334 MET A CA 1
ATOM 2689 C C . MET A 1 334 ? 0.386 -7.932 11.385 1.00 94.12 334 MET A C 1
ATOM 2691 O O . MET A 1 334 ? 1.168 -7.613 10.500 1.00 94.12 334 MET A O 1
ATOM 2695 N N . LEU A 1 335 ? 0.389 -9.147 11.943 1.00 95.25 335 LEU A N 1
ATOM 2696 C CA . LEU A 1 335 ? 1.375 -10.176 11.607 1.00 95.25 335 LEU A CA 1
ATOM 2697 C C . LEU A 1 335 ? 1.317 -10.564 10.125 1.00 95.25 335 LEU A C 1
ATOM 2699 O O . LEU A 1 335 ? 2.356 -10.652 9.485 1.00 95.25 335 LEU A O 1
ATOM 2703 N N . LEU A 1 336 ? 0.116 -10.736 9.570 1.00 96.06 336 LEU A N 1
ATOM 2704 C CA . LEU A 1 336 ? -0.080 -11.068 8.158 1.00 96.06 336 LEU A CA 1
ATOM 2705 C C . LEU A 1 336 ? 0.452 -9.968 7.229 1.00 96.06 336 LEU A C 1
ATOM 2707 O O . LEU A 1 336 ? 1.128 -10.274 6.251 1.00 96.06 336 LEU A O 1
ATOM 2711 N N . LEU A 1 337 ? 0.199 -8.694 7.547 1.00 93.69 337 LEU A N 1
ATOM 2712 C CA . LEU A 1 337 ? 0.726 -7.564 6.775 1.00 93.69 337 LEU A CA 1
ATOM 2713 C C . LEU A 1 337 ? 2.251 -7.432 6.912 1.00 93.69 337 LEU A C 1
ATOM 2715 O O . LEU A 1 337 ? 2.922 -7.176 5.918 1.00 93.69 337 LEU A O 1
ATOM 2719 N N . THR A 1 338 ? 2.817 -7.667 8.101 1.00 93.62 338 THR A N 1
ATOM 2720 C CA . THR A 1 338 ? 4.277 -7.723 8.290 1.00 93.62 338 THR A CA 1
ATOM 2721 C C . THR A 1 338 ? 4.901 -8.863 7.483 1.00 93.62 338 THR A C 1
ATOM 2723 O O . THR A 1 338 ? 5.929 -8.666 6.845 1.00 93.62 338 THR A O 1
ATOM 2726 N N . SER A 1 339 ? 4.278 -10.043 7.451 1.00 94.44 339 SER A N 1
ATOM 2727 C CA . SER A 1 339 ? 4.740 -11.153 6.613 1.00 94.44 339 SER A CA 1
ATOM 2728 C C . SER A 1 339 ? 4.641 -10.824 5.121 1.00 94.44 339 SER A C 1
ATOM 2730 O O . SER A 1 339 ? 5.569 -11.127 4.380 1.00 94.44 339 SER A O 1
ATOM 2732 N N . ALA A 1 340 ? 3.562 -10.168 4.682 1.00 93.19 340 ALA A N 1
ATOM 2733 C CA . ALA A 1 340 ? 3.405 -9.732 3.295 1.00 93.19 340 ALA A CA 1
ATOM 2734 C C . ALA A 1 340 ? 4.495 -8.725 2.888 1.00 93.19 340 ALA A C 1
ATOM 2736 O O . ALA A 1 340 ? 5.094 -8.870 1.827 1.00 93.19 340 ALA A O 1
ATOM 2737 N N . SER A 1 341 ? 4.789 -7.758 3.762 1.00 92.25 341 SER A N 1
ATOM 2738 C CA . SER A 1 341 ? 5.890 -6.798 3.623 1.00 92.25 341 SER A CA 1
ATOM 2739 C C . SER A 1 341 ? 7.248 -7.489 3.482 1.00 92.25 341 SER A C 1
ATOM 2741 O O . SER A 1 341 ? 8.005 -7.211 2.551 1.00 92.25 341 SER A O 1
ATOM 2743 N N . LEU A 1 342 ? 7.542 -8.437 4.376 1.00 92.31 342 LEU A N 1
ATOM 2744 C CA . LEU A 1 342 ? 8.807 -9.162 4.373 1.00 92.31 342 LEU A CA 1
ATOM 2745 C C . LEU A 1 342 ? 8.987 -9.965 3.080 1.00 92.31 342 LEU A C 1
ATOM 2747 O O . LEU A 1 342 ? 10.039 -9.883 2.453 1.00 92.31 342 LEU A O 1
ATOM 2751 N N . ILE A 1 343 ? 7.952 -10.703 2.664 1.00 92.81 343 ILE A N 1
ATOM 2752 C CA . ILE A 1 343 ? 7.972 -11.475 1.416 1.00 92.81 343 ILE A CA 1
ATOM 2753 C C . ILE A 1 343 ? 8.179 -10.548 0.223 1.00 92.81 343 ILE A C 1
ATOM 2755 O O . ILE A 1 343 ? 9.036 -10.834 -0.608 1.00 92.81 343 ILE A O 1
ATOM 2759 N N . LEU A 1 344 ? 7.434 -9.439 0.153 1.00 91.75 344 LEU A N 1
ATOM 2760 C CA . LEU A 1 344 ? 7.533 -8.479 -0.942 1.00 91.75 344 LEU A CA 1
ATOM 2761 C C . LEU A 1 344 ? 8.966 -7.960 -1.091 1.00 91.75 344 LEU A C 1
ATOM 2763 O O . LEU A 1 344 ? 9.520 -8.049 -2.180 1.00 91.75 344 LEU A O 1
ATOM 2767 N N . ASN A 1 345 ? 9.578 -7.484 -0.004 1.00 91.50 345 ASN A N 1
ATOM 2768 C CA . ASN A 1 345 ? 10.918 -6.894 -0.039 1.00 91.50 345 ASN A CA 1
ATOM 2769 C C . ASN A 1 345 ? 12.024 -7.931 -0.282 1.00 91.50 345 ASN A C 1
ATOM 2771 O O . ASN A 1 345 ? 12.892 -7.700 -1.119 1.00 91.50 345 ASN A O 1
ATOM 2775 N N . ILE A 1 346 ? 11.979 -9.094 0.381 1.00 93.00 346 ILE A N 1
ATOM 2776 C CA . ILE A 1 346 ? 12.969 -10.163 0.154 1.00 93.00 346 ILE A CA 1
ATOM 2777 C C . ILE A 1 346 ? 12.894 -10.657 -1.291 1.00 93.00 346 ILE A C 1
ATOM 2779 O O . ILE A 1 346 ? 13.910 -10.732 -1.974 1.00 93.00 346 ILE A O 1
ATOM 2783 N N . ALA A 1 347 ? 11.695 -10.968 -1.784 1.00 93.50 347 ALA A N 1
ATOM 2784 C CA . ALA A 1 347 ? 11.525 -11.399 -3.165 1.00 93.50 347 ALA A CA 1
ATOM 2785 C C . ALA A 1 347 ? 11.863 -10.284 -4.160 1.00 93.50 347 ALA A C 1
ATOM 2787 O O . ALA A 1 347 ? 12.347 -10.571 -5.245 1.00 93.50 347 ALA A O 1
ATOM 2788 N N . GLY A 1 348 ? 11.643 -9.022 -3.794 1.00 91.19 348 GLY A N 1
ATOM 2789 C CA . GLY A 1 348 ? 12.040 -7.859 -4.578 1.00 91.19 348 GLY A CA 1
ATOM 2790 C C . GLY A 1 348 ? 13.547 -7.743 -4.798 1.00 91.19 348 GLY A C 1
ATOM 2791 O O . GLY A 1 348 ? 13.986 -7.367 -5.884 1.00 91.19 348 GLY A O 1
ATOM 2792 N N . TRP A 1 349 ? 14.348 -8.138 -3.809 1.00 91.50 349 TRP A N 1
ATOM 2793 C CA . TRP A 1 349 ? 15.797 -8.225 -3.978 1.00 91.50 349 TRP A CA 1
ATOM 2794 C C . TRP A 1 349 ? 16.176 -9.260 -5.049 1.00 91.50 349 TRP A C 1
ATOM 2796 O O . TRP A 1 349 ? 16.931 -8.942 -5.968 1.00 91.50 349 TRP A O 1
ATOM 2806 N N . PHE A 1 350 ? 15.585 -10.458 -5.001 1.00 94.06 350 PHE A N 1
ATOM 2807 C CA . PHE A 1 350 ? 15.781 -11.476 -6.043 1.00 94.06 350 PHE A CA 1
ATOM 2808 C C . PHE A 1 350 ? 15.209 -11.053 -7.405 1.00 94.06 350 PHE A C 1
ATOM 2810 O O . PHE A 1 350 ? 15.793 -11.372 -8.435 1.00 94.06 350 PHE A O 1
ATOM 2817 N N . GLU A 1 351 ? 14.093 -10.314 -7.423 1.00 93.31 351 GLU A N 1
ATOM 2818 C CA . GLU A 1 351 ? 13.503 -9.756 -8.647 1.00 93.31 351 GLU A CA 1
ATOM 2819 C C . GLU A 1 351 ? 14.495 -8.834 -9.359 1.00 93.31 351 GLU A C 1
ATOM 2821 O O . GLU A 1 351 ? 14.637 -8.923 -10.571 1.00 93.31 351 GLU A O 1
ATOM 2826 N N . THR A 1 352 ? 15.190 -7.979 -8.604 1.00 93.19 352 THR A N 1
ATOM 2827 C CA . THR A 1 352 ? 16.161 -7.008 -9.136 1.00 93.19 352 THR A CA 1
ATOM 2828 C C . THR A 1 352 ? 17.327 -7.723 -9.824 1.00 93.19 352 THR A C 1
ATOM 2830 O O . THR A 1 352 ? 17.666 -7.420 -10.965 1.00 93.19 352 THR A O 1
ATOM 2833 N N . ASP A 1 353 ? 17.910 -8.731 -9.167 1.00 93.31 353 ASP A N 1
ATOM 2834 C CA . ASP A 1 353 ? 18.973 -9.550 -9.766 1.00 93.31 353 ASP A CA 1
ATOM 2835 C C . ASP A 1 353 ? 18.475 -10.297 -11.015 1.00 93.31 353 ASP A C 1
ATOM 2837 O O . ASP A 1 353 ? 19.176 -10.380 -12.025 1.00 93.31 353 ASP A O 1
ATOM 2841 N N . LEU A 1 354 ? 17.231 -10.785 -10.985 1.00 94.25 354 LEU A N 1
ATOM 2842 C CA . LEU A 1 354 ? 16.617 -11.447 -12.129 1.00 94.25 354 LEU A CA 1
ATOM 2843 C C . LEU A 1 354 ? 16.393 -10.482 -13.302 1.00 94.25 354 LEU A C 1
ATOM 2845 O O . LEU A 1 354 ? 16.654 -10.873 -14.438 1.00 94.25 354 LEU A O 1
ATOM 2849 N N . PHE A 1 355 ? 15.956 -9.246 -13.048 1.00 94.06 355 PHE A N 1
ATOM 2850 C CA . PHE A 1 355 ? 15.842 -8.189 -14.057 1.00 94.06 355 PHE A CA 1
ATOM 2851 C C . PHE A 1 355 ? 17.193 -7.919 -14.722 1.00 94.06 355 PHE A C 1
ATOM 2853 O O . PHE A 1 355 ? 17.309 -8.074 -15.938 1.00 94.06 355 PHE A O 1
ATOM 2860 N N . ASN A 1 356 ? 18.228 -7.662 -13.920 1.00 93.25 356 ASN A N 1
ATOM 2861 C CA . ASN A 1 356 ? 19.562 -7.302 -14.410 1.00 93.25 356 ASN A CA 1
ATOM 2862 C C . ASN A 1 356 ? 20.220 -8.402 -15.258 1.00 93.25 356 ASN A C 1
ATOM 2864 O O . ASN A 1 356 ? 21.036 -8.118 -16.128 1.00 93.25 356 ASN A O 1
ATOM 2868 N N . ARG A 1 357 ? 19.858 -9.670 -15.035 1.00 94.25 357 ARG A N 1
ATOM 2869 C CA . ARG A 1 357 ? 20.341 -10.807 -15.840 1.00 94.25 357 ARG A CA 1
ATOM 2870 C C . ARG A 1 357 ? 19.465 -11.125 -17.052 1.00 94.25 357 ARG A C 1
ATOM 2872 O O . ARG A 1 357 ? 19.912 -11.843 -17.943 1.00 94.25 357 ARG A O 1
ATOM 2879 N N . SER A 1 358 ? 18.211 -10.675 -17.056 1.00 95.19 358 SER A N 1
ATOM 2880 C CA . SER A 1 358 ? 17.198 -11.097 -18.034 1.00 95.19 358 SER A CA 1
ATOM 2881 C C . SER A 1 358 ? 16.864 -10.037 -19.076 1.00 95.19 358 SER A C 1
ATOM 2883 O O . SER A 1 358 ? 16.244 -10.375 -20.085 1.00 95.19 358 SER A O 1
ATOM 2885 N N . PHE A 1 359 ? 17.258 -8.785 -18.851 1.00 92.94 359 PHE A N 1
ATOM 2886 C CA . PHE A 1 359 ? 16.956 -7.661 -19.730 1.00 92.94 359 PHE A CA 1
ATOM 2887 C C . PHE A 1 359 ? 18.207 -6.867 -20.090 1.00 92.94 359 PHE A C 1
ATOM 2889 O O . PHE A 1 359 ? 19.171 -6.812 -19.331 1.00 92.94 359 PHE A O 1
ATOM 2896 N N . THR A 1 360 ? 18.160 -6.233 -21.256 1.00 87.94 360 THR A N 1
ATOM 2897 C CA . THR A 1 360 ? 19.087 -5.175 -21.666 1.00 87.94 360 THR A CA 1
ATOM 2898 C C . THR A 1 360 ? 18.480 -3.792 -21.412 1.00 87.94 360 THR A C 1
ATOM 2900 O O . THR A 1 360 ? 17.317 -3.671 -21.023 1.00 87.94 360 THR A O 1
ATOM 2903 N N . GLY A 1 361 ? 19.259 -2.732 -21.642 1.00 81.75 361 GLY A N 1
ATOM 2904 C CA . GLY A 1 361 ? 18.794 -1.352 -21.481 1.00 81.75 361 GLY A CA 1
ATOM 2905 C C . GLY A 1 361 ? 18.409 -1.024 -20.035 1.00 81.75 361 GLY A C 1
ATOM 2906 O O . GLY A 1 361 ? 18.985 -1.560 -19.089 1.00 81.75 361 GLY A O 1
ATOM 2907 N N . ILE A 1 362 ? 17.402 -0.166 -19.864 1.00 81.69 362 ILE A N 1
ATOM 2908 C CA . ILE A 1 362 ? 16.956 0.353 -18.559 1.00 81.69 362 ILE A CA 1
ATOM 2909 C C . ILE A 1 362 ? 16.557 -0.741 -17.554 1.00 81.69 362 ILE A C 1
ATOM 2911 O O . ILE A 1 362 ? 16.810 -0.614 -16.359 1.00 81.69 362 ILE A O 1
ATOM 2915 N N . PHE A 1 363 ? 15.959 -1.842 -18.020 1.00 87.00 363 PHE A N 1
ATOM 2916 C CA . PHE A 1 363 ? 15.522 -2.946 -17.160 1.00 87.00 363 PHE A CA 1
ATOM 2917 C C . PHE A 1 363 ? 16.655 -3.929 -16.845 1.00 87.00 363 PHE A C 1
ATOM 2919 O O . PHE A 1 363 ? 16.495 -4.768 -15.962 1.00 87.00 363 PHE A O 1
ATOM 2926 N N . GLY A 1 364 ? 17.793 -3.812 -17.536 1.00 87.12 364 GLY A N 1
ATOM 2927 C CA . GLY A 1 364 ? 19.040 -4.501 -17.206 1.00 87.12 364 GLY A CA 1
ATOM 2928 C C . GLY A 1 364 ? 19.875 -3.787 -16.136 1.00 87.12 364 GLY A C 1
ATOM 2929 O O . GLY A 1 364 ? 20.836 -4.366 -15.635 1.00 87.12 364 GLY A O 1
ATOM 2930 N N . ASN A 1 365 ? 19.514 -2.549 -15.773 1.00 87.19 365 ASN A N 1
ATOM 2931 C CA . ASN A 1 365 ? 20.217 -1.727 -14.784 1.00 87.19 365 ASN A CA 1
ATOM 2932 C C . ASN A 1 365 ? 19.287 -1.278 -13.641 1.00 87.19 365 ASN A C 1
ATOM 2934 O O . ASN A 1 365 ? 19.225 -0.110 -13.260 1.00 87.19 365 ASN A O 1
ATOM 2938 N N . THR A 1 366 ? 18.502 -2.214 -13.111 1.00 90.00 366 THR A N 1
ATOM 2939 C CA . THR A 1 366 ? 17.613 -1.953 -11.975 1.00 90.00 366 THR A CA 1
ATOM 2940 C C . THR A 1 366 ? 18.381 -1.980 -10.658 1.00 90.00 366 THR A C 1
ATOM 2942 O O . THR A 1 366 ? 19.257 -2.822 -10.437 1.00 90.00 366 THR A O 1
ATOM 2945 N N . THR A 1 367 ? 18.010 -1.083 -9.744 1.00 90.69 367 THR A N 1
ATOM 2946 C CA . THR A 1 367 ? 18.573 -1.038 -8.392 1.00 90.69 367 THR A CA 1
ATOM 2947 C C . THR A 1 367 ? 17.502 -1.351 -7.359 1.00 90.69 367 THR A C 1
ATOM 2949 O O . THR A 1 367 ? 16.393 -0.814 -7.398 1.00 90.69 367 THR A O 1
ATOM 2952 N N . TYR A 1 368 ? 17.839 -2.220 -6.405 1.00 91.69 368 TYR A N 1
ATOM 2953 C CA . TYR A 1 368 ? 16.927 -2.610 -5.336 1.00 91.69 368 TYR A CA 1
ATOM 2954 C C . TYR A 1 368 ? 16.559 -1.410 -4.461 1.00 91.69 368 TYR A C 1
ATOM 2956 O O . TYR A 1 368 ? 17.390 -0.572 -4.102 1.00 91.69 368 TYR A O 1
ATOM 2964 N N . THR A 1 369 ? 15.300 -1.372 -4.041 1.00 88.62 369 THR A N 1
ATOM 2965 C CA . THR A 1 369 ? 14.822 -0.430 -3.039 1.00 88.62 369 THR A CA 1
ATOM 2966 C C . THR A 1 369 ? 13.752 -1.049 -2.163 1.00 88.62 369 THR A C 1
ATOM 2968 O O . THR A 1 369 ? 13.089 -2.015 -2.529 1.00 88.62 369 THR A O 1
ATOM 2971 N N . ILE A 1 370 ? 13.565 -0.481 -0.977 1.00 84.44 370 ILE A N 1
ATOM 2972 C CA . ILE A 1 370 ? 12.483 -0.907 -0.098 1.00 84.44 370 ILE A CA 1
ATOM 2973 C C . ILE A 1 370 ? 11.141 -0.431 -0.670 1.00 84.44 370 ILE A C 1
ATOM 2975 O O . ILE A 1 370 ? 11.001 0.737 -1.047 1.00 84.44 370 ILE A O 1
ATOM 2979 N N . ALA A 1 371 ? 10.129 -1.303 -0.670 1.00 81.75 371 ALA A N 1
ATOM 2980 C CA . ALA A 1 371 ? 8.806 -1.030 -1.248 1.00 81.75 371 ALA A CA 1
ATOM 2981 C C . ALA A 1 371 ? 8.104 0.204 -0.654 1.00 81.75 371 ALA A C 1
ATOM 2983 O O . ALA A 1 371 ? 7.205 0.782 -1.280 1.00 81.75 371 ALA A O 1
ATOM 2984 N N . LEU A 1 372 ? 8.542 0.632 0.537 1.00 76.69 372 LEU A N 1
ATOM 2985 C CA . LEU A 1 372 ? 8.098 1.857 1.196 1.00 76.69 372 LEU A CA 1
ATOM 2986 C C . LEU A 1 372 ? 8.347 3.101 0.337 1.00 76.69 372 LEU A C 1
ATOM 2988 O O . LEU A 1 372 ? 7.504 3.993 0.335 1.00 76.69 372 LEU A O 1
ATOM 2992 N N . ARG A 1 373 ? 9.448 3.156 -0.429 1.00 69.69 373 ARG A N 1
ATOM 2993 C CA . ARG A 1 373 ? 9.748 4.305 -1.302 1.00 69.69 373 ARG A CA 1
ATOM 2994 C C . ARG A 1 373 ? 8.758 4.444 -2.455 1.00 69.69 373 ARG A C 1
ATOM 2996 O O . ARG A 1 373 ? 8.421 5.556 -2.836 1.00 69.69 373 ARG A O 1
ATOM 3003 N N . ALA A 1 374 ? 8.222 3.327 -2.942 1.00 67.50 374 ALA A N 1
ATOM 3004 C CA . ALA A 1 374 ? 7.173 3.320 -3.957 1.00 67.50 374 ALA A CA 1
ATOM 3005 C C . ALA A 1 374 ? 5.757 3.517 -3.375 1.00 67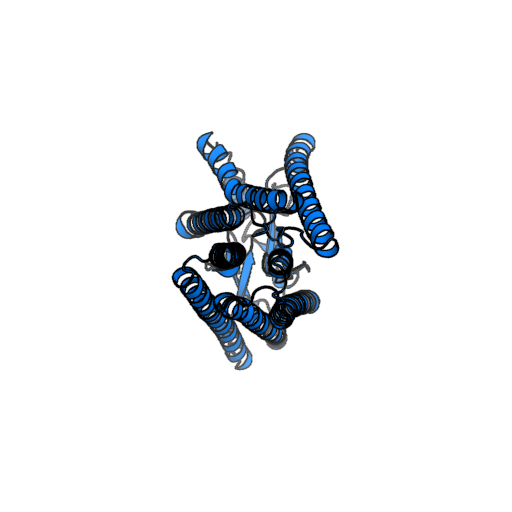.50 374 ALA A C 1
ATOM 3007 O O . ALA A 1 374 ? 4.781 3.428 -4.118 1.00 67.50 374 ALA A O 1
ATOM 3008 N N . MET A 1 375 ? 5.626 3.742 -2.057 1.00 70.50 375 MET A N 1
ATOM 3009 C CA . MET A 1 375 ? 4.353 3.795 -1.321 1.00 70.50 375 MET A CA 1
ATOM 3010 C C . MET A 1 375 ? 3.507 2.517 -1.443 1.00 70.50 375 MET A C 1
ATOM 3012 O O . MET A 1 375 ? 2.319 2.528 -1.164 1.00 70.50 375 MET A O 1
ATOM 3016 N N . THR A 1 376 ? 4.115 1.387 -1.810 1.00 66.62 376 THR A N 1
ATOM 3017 C CA . THR A 1 376 ? 3.403 0.115 -2.059 1.00 66.62 376 THR A CA 1
ATOM 3018 C C . THR A 1 376 ? 3.461 -0.862 -0.882 1.00 66.62 376 THR A C 1
ATOM 3020 O O . THR A 1 376 ? 3.176 -2.048 -1.024 1.00 66.62 376 THR A O 1
ATOM 3023 N N . GLU A 1 377 ? 3.853 -0.364 0.287 1.00 73.25 377 GLU A N 1
ATOM 3024 C CA . GLU A 1 377 ? 4.320 -1.153 1.421 1.00 73.25 377 GLU A CA 1
ATOM 3025 C C . GLU A 1 377 ? 3.199 -1.491 2.426 1.00 73.25 377 GLU A C 1
ATOM 3027 O O . GLU A 1 377 ? 2.656 -0.586 3.074 1.00 73.25 377 GLU A O 1
ATOM 3032 N N . PRO A 1 378 ? 2.886 -2.786 2.646 1.00 80.25 378 PRO A N 1
ATOM 3033 C CA . PRO A 1 378 ? 1.930 -3.218 3.668 1.00 80.25 378 PRO A CA 1
ATOM 3034 C C . PRO A 1 378 ? 2.245 -2.742 5.096 1.00 80.25 378 PRO A C 1
ATOM 3036 O O . PRO A 1 378 ? 1.330 -2.594 5.912 1.00 80.25 378 PRO A O 1
ATOM 3039 N N . LEU A 1 379 ? 3.519 -2.494 5.423 1.00 81.44 379 LEU A N 1
ATOM 3040 C CA . LEU A 1 379 ? 3.953 -2.110 6.771 1.00 81.44 379 LEU A CA 1
ATOM 3041 C C . LEU A 1 379 ? 3.348 -0.782 7.260 1.00 81.44 379 LEU A C 1
ATOM 3043 O O . LEU A 1 379 ? 3.103 -0.623 8.457 1.00 81.44 379 LEU A O 1
ATOM 3047 N N . LEU A 1 380 ? 3.039 0.150 6.354 1.00 78.50 380 LEU A N 1
ATOM 3048 C CA . LEU A 1 380 ? 2.405 1.419 6.721 1.00 78.50 380 LEU A CA 1
ATOM 3049 C C . LEU A 1 380 ? 1.031 1.184 7.374 1.00 78.50 380 LEU A C 1
ATOM 3051 O O . LEU A 1 380 ? 0.702 1.783 8.398 1.00 78.50 380 LEU A O 1
ATOM 3055 N N . TYR A 1 381 ? 0.264 0.222 6.856 1.00 84.12 381 TYR A N 1
ATOM 3056 C CA . TYR A 1 381 ? -1.028 -0.178 7.416 1.00 84.12 381 TYR A CA 1
ATOM 3057 C C . TYR A 1 381 ? -0.884 -0.870 8.775 1.00 84.12 381 TYR A C 1
ATOM 3059 O O . TYR A 1 381 ? -1.750 -0.709 9.636 1.00 84.12 381 TYR A O 1
ATOM 3067 N N . VAL A 1 382 ? 0.222 -1.586 9.016 1.00 85.94 382 VAL A N 1
ATOM 3068 C CA . VAL A 1 382 ? 0.526 -2.176 10.332 1.00 85.94 382 VAL A CA 1
ATOM 3069 C C . VAL A 1 382 ? 0.649 -1.090 11.391 1.00 85.94 382 VAL A C 1
ATOM 3071 O O . VAL A 1 382 ? 0.058 -1.229 12.460 1.00 85.94 382 VAL A O 1
ATOM 3074 N N . ALA A 1 383 ? 1.354 0.006 11.097 1.00 81.75 383 ALA A N 1
ATOM 3075 C CA . ALA A 1 383 ? 1.510 1.115 12.035 1.00 81.75 383 ALA A CA 1
ATOM 3076 C C . ALA A 1 383 ? 0.154 1.748 12.403 1.00 81.75 383 ALA A C 1
ATOM 3078 O O . ALA A 1 383 ? -0.131 1.977 13.582 1.00 81.75 383 ALA A O 1
ATOM 3079 N N . VAL A 1 384 ? -0.725 1.952 11.415 1.00 82.44 384 VAL A N 1
ATOM 3080 C CA . VAL A 1 384 ? -2.070 2.516 11.634 1.00 82.44 384 VAL A CA 1
ATOM 3081 C C . VAL A 1 384 ? -2.978 1.538 12.396 1.00 82.44 384 VAL A C 1
ATOM 3083 O O . VAL A 1 384 ? -3.697 1.942 13.312 1.00 82.44 384 VAL A O 1
ATOM 3086 N N . ILE A 1 385 ? -2.926 0.237 12.090 1.00 86.88 385 ILE A N 1
ATOM 3087 C CA . ILE A 1 385 ? -3.683 -0.791 12.826 1.00 86.88 385 ILE A CA 1
ATOM 3088 C C . ILE A 1 385 ? -3.158 -0.941 14.255 1.00 86.88 385 ILE A C 1
ATOM 3090 O O . ILE A 1 385 ? -3.951 -1.122 15.177 1.00 86.88 385 ILE A O 1
ATOM 3094 N N . TRP A 1 386 ? -1.846 -0.842 14.471 1.00 84.19 386 TRP A N 1
ATOM 3095 C CA . TRP A 1 386 ? -1.242 -0.872 15.802 1.00 84.19 386 TRP A CA 1
ATOM 3096 C C . TRP A 1 386 ? -1.702 0.314 16.652 1.00 84.19 386 TRP A C 1
ATOM 3098 O O . TRP A 1 386 ? -2.093 0.140 17.813 1.00 84.19 386 TRP A O 1
ATOM 3108 N N . PHE A 1 387 ? -1.739 1.502 16.047 1.00 77.31 387 PHE A N 1
ATOM 3109 C CA . PHE A 1 387 ? -2.296 2.704 16.651 1.00 77.31 387 PHE A CA 1
ATOM 3110 C C . PHE A 1 387 ? -3.759 2.494 17.068 1.00 77.31 387 PHE A C 1
ATOM 3112 O O . PHE A 1 387 ? -4.102 2.611 18.247 1.00 77.31 387 PHE A O 1
ATOM 3119 N N . PHE A 1 388 ? -4.605 2.075 16.125 1.00 77.81 388 PHE A N 1
ATOM 3120 C CA . PHE A 1 388 ? -6.013 1.756 16.369 1.00 77.81 388 PHE A CA 1
ATOM 3121 C C . PHE A 1 388 ? -6.200 0.676 17.451 1.00 77.81 388 PHE A C 1
ATOM 3123 O O . PHE A 1 388 ? -7.011 0.820 18.367 1.00 77.81 388 PHE A O 1
ATOM 3130 N N . GLY A 1 389 ? -5.409 -0.394 17.394 1.00 79.25 389 GLY A N 1
ATOM 3131 C CA . GLY A 1 389 ? -5.468 -1.507 18.334 1.00 79.25 389 GLY A CA 1
ATOM 3132 C C . GLY A 1 389 ? -5.048 -1.129 19.752 1.00 79.25 389 GLY A C 1
ATOM 3133 O O . GLY A 1 389 ? -5.538 -1.727 20.712 1.00 79.25 389 GLY A O 1
ATOM 3134 N N . THR A 1 390 ? -4.176 -0.132 19.902 1.00 76.19 390 THR A N 1
ATOM 3135 C CA . THR A 1 390 ? -3.796 0.405 21.214 1.00 76.19 390 THR A CA 1
ATOM 3136 C C . THR A 1 390 ? -4.935 1.216 21.832 1.00 76.19 390 THR A C 1
ATOM 3138 O O . THR A 1 390 ? -5.200 1.064 23.023 1.00 76.19 390 THR A O 1
ATOM 3141 N N . TYR A 1 391 ? -5.677 1.985 21.027 1.00 72.19 391 TYR A N 1
ATOM 3142 C CA . TYR A 1 391 ? -6.893 2.675 21.477 1.00 72.19 391 TYR A CA 1
ATOM 3143 C C . TYR A 1 391 ? -8.002 1.708 21.889 1.00 72.19 391 TYR A C 1
ATOM 3145 O O . TYR A 1 391 ? -8.606 1.878 22.946 1.00 72.19 391 TYR A O 1
ATOM 3153 N N . LEU A 1 392 ? -8.238 0.662 21.095 1.00 75.88 392 LEU A N 1
ATOM 3154 C CA . LEU A 1 392 ? -9.206 -0.381 21.437 1.00 75.88 392 LEU A CA 1
ATOM 3155 C C . LEU A 1 392 ? -8.877 -1.067 22.768 1.00 75.88 392 LEU A C 1
ATOM 3157 O O . LEU A 1 392 ? -9.776 -1.346 23.552 1.00 75.88 392 LEU A O 1
ATOM 3161 N N . GLN A 1 393 ? -7.596 -1.310 23.047 1.00 75.06 393 GLN A N 1
ATOM 3162 C CA . GLN A 1 393 ? -7.149 -1.906 24.312 1.00 75.06 393 GLN A CA 1
ATOM 3163 C C . GLN A 1 393 ? -7.261 -0.965 25.517 1.00 75.06 393 GLN A C 1
ATOM 3165 O O . GLN A 1 393 ? -7.135 -1.426 26.650 1.00 75.06 393 GLN A O 1
ATOM 3170 N N . ALA A 1 394 ? -7.471 0.332 25.292 1.00 70.50 394 ALA A N 1
ATOM 3171 C CA . ALA A 1 394 ? -7.699 1.294 26.361 1.00 70.50 394 ALA A CA 1
ATOM 3172 C C . ALA A 1 394 ? -9.162 1.346 26.825 1.00 70.50 394 ALA A C 1
ATOM 3174 O O . ALA A 1 394 ? -9.442 1.900 27.884 1.00 70.50 394 ALA A O 1
ATOM 3175 N N . ILE A 1 395 ? -10.082 0.748 26.061 1.00 72.12 395 ILE A N 1
ATOM 3176 C CA . ILE A 1 395 ? -11.450 0.493 26.512 1.00 72.12 395 ILE A CA 1
ATOM 3177 C C . ILE A 1 395 ? -11.398 -0.597 27.603 1.00 72.12 395 ILE A C 1
ATOM 3179 O O . ILE A 1 395 ? -10.806 -1.653 27.349 1.00 72.12 395 ILE A O 1
ATOM 3183 N N . PRO A 1 396 ? -11.995 -0.379 28.793 1.00 66.31 396 PRO A N 1
ATOM 3184 C CA . PRO A 1 396 ? -12.106 -1.392 29.836 1.00 66.31 396 PRO A CA 1
ATOM 3185 C C . PRO A 1 396 ? -12.647 -2.711 29.279 1.00 66.31 396 PRO A C 1
ATOM 3187 O O . PRO A 1 396 ? -13.595 -2.736 28.489 1.00 66.31 396 PRO A O 1
ATOM 3190 N N . GLU A 1 397 ? -12.025 -3.818 29.672 1.00 68.06 397 GLU A N 1
ATOM 3191 C CA . GLU A 1 397 ? -12.578 -5.142 29.403 1.00 68.06 397 GLU A CA 1
ATOM 3192 C C . GLU A 1 397 ? -13.883 -5.251 30.205 1.00 68.06 397 GLU A C 1
ATOM 3194 O O . GLU A 1 397 ? -13.892 -4.953 31.400 1.00 68.06 397 GLU A O 1
ATOM 3199 N N . LYS A 1 398 ? -15.001 -5.600 29.553 1.00 60.25 398 LYS A N 1
ATOM 3200 C CA . LYS A 1 398 ? -16.222 -5.921 30.300 1.00 60.25 398 LYS A CA 1
ATOM 3201 C C . LYS A 1 398 ? -15.880 -7.119 31.184 1.00 60.25 398 LYS A C 1
ATOM 3203 O O . LYS A 1 398 ? -15.456 -8.145 30.655 1.00 60.25 398 LYS A O 1
ATOM 3208 N N . SER A 1 399 ? -16.011 -6.963 32.499 1.00 42.69 399 SER A N 1
ATOM 3209 C CA . SER A 1 399 ? -16.072 -8.103 33.408 1.00 42.69 399 SER A CA 1
ATOM 3210 C C . SER A 1 399 ? -17.281 -8.930 32.984 1.00 42.69 399 SER A C 1
ATOM 3212 O O . SER A 1 399 ? -18.393 -8.396 32.976 1.00 42.69 399 SER A O 1
ATOM 3214 N N . GLU A 1 400 ? -17.038 -10.157 32.526 1.00 37.81 400 GLU A N 1
ATOM 3215 C CA . GLU A 1 400 ? -18.100 -11.149 32.327 1.00 37.81 400 GLU A CA 1
ATOM 3216 C C . GLU A 1 400 ? -18.830 -11.429 33.641 1.00 37.81 400 GLU A C 1
ATOM 3218 O O . GLU A 1 400 ? -18.147 -11.466 34.695 1.00 37.81 400 GLU A O 1
#

Organism: Ruminococcus flavefaciens (NCBI:txid1265)